Protein AF-A0AAN0J9V5-F1 (afdb_monomer_lite)

pLDDT: mean 78.62, std 17.47, range [26.41, 97.44]

Structure (mmCIF, N/CA/C/O backbone):
data_AF-A0AAN0J9V5-F1
#
_entry.id   AF-A0AAN0J9V5-F1
#
loop_
_atom_site.group_PDB
_atom_site.id
_atom_site.type_symbol
_atom_site.label_atom_id
_atom_site.label_alt_id
_atom_site.label_comp_id
_atom_site.label_asym_id
_atom_site.label_entity_id
_atom_site.label_seq_id
_atom_site.pdbx_PDB_ins_code
_atom_site.Cartn_x
_atom_site.Cartn_y
_atom_site.Cartn_z
_atom_site.occupancy
_atom_site.B_iso_or_equiv
_atom_site.auth_seq_id
_atom_site.auth_comp_id
_atom_site.auth_asym_id
_atom_site.auth_atom_id
_atom_site.pdbx_PDB_model_num
ATOM 1 N N . MET A 1 1 ? 15.277 52.275 -28.879 1.00 35.59 1 MET A N 1
ATOM 2 C CA . MET A 1 1 ? 15.523 51.718 -30.223 1.00 35.59 1 MET A CA 1
ATOM 3 C C . MET A 1 1 ? 15.524 50.205 -30.075 1.00 35.59 1 MET A C 1
ATOM 5 O O . 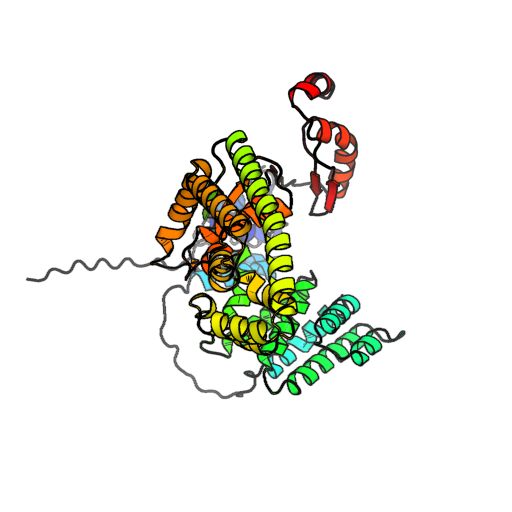MET A 1 1 ? 16.402 49.686 -29.402 1.00 35.59 1 MET A O 1
ATOM 9 N N . LEU A 1 2 ? 14.463 49.553 -30.558 1.00 33.09 2 LEU A N 1
ATOM 10 C CA . LEU A 1 2 ? 14.284 48.098 -30.578 1.00 33.09 2 LEU A CA 1
ATOM 11 C C . LEU A 1 2 ? 15.305 47.448 -31.519 1.00 33.09 2 LEU A C 1
ATOM 13 O O . LEU A 1 2 ? 15.483 47.945 -32.627 1.00 33.09 2 LEU A O 1
ATOM 17 N N . LEU A 1 3 ? 15.878 46.311 -31.123 1.00 31.86 3 LEU A N 1
ATOM 18 C CA . LEU A 1 3 ? 16.368 45.294 -32.053 1.00 31.86 3 LEU A CA 1
ATOM 19 C C . LEU A 1 3 ? 15.930 43.921 -31.531 1.00 31.86 3 LEU A C 1
ATOM 21 O O . LEU A 1 3 ? 16.422 43.435 -30.516 1.00 31.86 3 LEU A O 1
ATOM 25 N N . LEU A 1 4 ? 14.941 43.365 -32.229 1.00 34.41 4 LEU A N 1
ATOM 26 C CA . LEU A 1 4 ? 14.468 41.990 -32.142 1.00 34.41 4 LEU A CA 1
ATOM 27 C C . LEU A 1 4 ? 15.515 41.077 -32.791 1.00 34.41 4 LEU A C 1
ATOM 29 O O . LEU A 1 4 ? 15.862 41.279 -33.953 1.00 34.41 4 LEU A O 1
ATOM 33 N N . LEU A 1 5 ? 15.976 40.057 -32.071 1.00 33.91 5 LEU A N 1
ATOM 34 C CA . LEU A 1 5 ? 16.539 38.850 -32.671 1.00 33.91 5 LEU A CA 1
ATOM 35 C C . LEU A 1 5 ? 15.493 37.748 -32.497 1.00 33.91 5 LEU A C 1
ATOM 37 O O . LEU A 1 5 ? 15.491 37.030 -31.502 1.00 33.91 5 LEU A O 1
ATOM 41 N N . SER A 1 6 ? 14.564 37.688 -33.453 1.00 34.31 6 SER A N 1
ATOM 42 C CA . SER A 1 6 ? 13.739 36.507 -33.699 1.00 34.31 6 SER A CA 1
ATOM 43 C C . SER A 1 6 ? 14.612 35.511 -34.449 1.00 34.31 6 SER A C 1
ATOM 45 O O . SER A 1 6 ? 14.922 35.721 -35.620 1.00 34.31 6 SER A O 1
ATOM 47 N N . GLY A 1 7 ? 15.086 34.485 -33.751 1.00 30.55 7 GLY A N 1
ATOM 48 C CA . GLY A 1 7 ? 15.561 33.264 -34.383 1.00 30.55 7 GLY A CA 1
ATOM 49 C C . GLY A 1 7 ? 14.433 32.253 -34.294 1.00 30.55 7 GLY A C 1
ATOM 50 O O . GLY A 1 7 ? 14.301 31.601 -33.262 1.00 30.55 7 GLY A O 1
ATOM 51 N N . ASP A 1 8 ? 13.610 32.166 -35.337 1.00 33.28 8 ASP A N 1
ATOM 52 C CA . ASP A 1 8 ? 12.698 31.039 -35.504 1.00 33.28 8 ASP A CA 1
ATOM 53 C C . ASP A 1 8 ? 13.549 29.776 -35.661 1.00 33.28 8 ASP A C 1
ATOM 55 O O . ASP A 1 8 ? 14.332 29.638 -36.602 1.00 33.28 8 ASP A O 1
ATOM 59 N N . VAL A 1 9 ? 13.440 28.869 -34.693 1.00 38.47 9 VAL A N 1
ATOM 60 C CA . VAL A 1 9 ? 13.897 27.493 -34.858 1.00 38.47 9 VAL A CA 1
ATOM 61 C C . VAL A 1 9 ? 12.795 26.800 -35.649 1.00 38.47 9 VAL A C 1
ATOM 63 O O . VAL A 1 9 ? 11.772 26.432 -35.076 1.00 38.47 9 VAL A O 1
ATOM 66 N N . GLU A 1 10 ? 12.974 26.657 -36.964 1.00 37.19 10 GLU A N 1
ATOM 67 C CA . GLU A 1 10 ? 12.188 25.701 -37.748 1.00 37.19 10 GLU A CA 1
ATOM 68 C C . GLU A 1 10 ? 12.365 24.320 -37.101 1.00 37.19 10 GLU A C 1
ATOM 70 O O . GLU A 1 10 ? 13.445 23.722 -37.134 1.00 37.19 10 GLU A O 1
ATOM 75 N N . LEU A 1 11 ? 11.312 23.830 -36.446 1.00 38.34 11 LEU A N 1
ATOM 76 C CA . LEU A 1 11 ? 11.212 22.428 -36.074 1.00 38.34 11 LEU A CA 1
ATOM 77 C C . LEU A 1 11 ? 11.156 21.643 -37.383 1.00 38.34 11 LEU A C 1
ATOM 79 O O . LEU A 1 11 ? 10.205 21.784 -38.149 1.00 38.34 11 LEU A O 1
ATOM 83 N N . ASN A 1 12 ? 12.194 20.850 -37.651 1.00 44.94 12 ASN A N 1
ATOM 84 C CA . ASN A 1 12 ? 12.170 19.923 -38.774 1.00 44.94 12 ASN A CA 1
ATOM 85 C C . ASN A 1 12 ? 10.938 19.020 -38.620 1.00 44.94 12 ASN A C 1
ATOM 87 O O . ASN A 1 12 ? 10.830 18.359 -37.580 1.00 44.94 12 ASN A O 1
ATOM 91 N N . PRO A 1 13 ? 10.038 18.960 -39.618 1.00 52.25 13 PRO A N 1
ATOM 92 C CA . PRO A 1 13 ? 8.997 17.948 -39.625 1.00 52.25 13 PRO A CA 1
ATOM 93 C C . PRO A 1 13 ? 9.676 16.578 -39.537 1.00 52.25 13 PRO A C 1
ATOM 95 O O . PRO A 1 13 ? 10.742 16.360 -40.123 1.00 52.25 13 PRO A O 1
ATOM 98 N N . GLY A 1 14 ? 9.109 15.673 -38.738 1.00 56.25 14 GLY A N 1
ATOM 99 C CA . GLY A 1 14 ? 9.598 14.302 -38.657 1.00 56.25 14 GLY A CA 1
ATOM 100 C C . GLY A 1 14 ? 9.626 13.629 -40.038 1.00 56.25 14 GLY A C 1
ATOM 101 O O . GLY A 1 14 ? 9.067 14.156 -41.001 1.00 56.25 14 GLY A O 1
ATOM 102 N N . PRO A 1 15 ? 10.283 12.463 -40.154 1.00 63.66 15 PRO A N 1
ATOM 103 C CA . PRO A 1 15 ? 10.497 11.797 -41.436 1.00 63.66 15 PRO A CA 1
ATOM 104 C C . PRO A 1 15 ? 9.176 11.589 -42.192 1.00 63.66 15 PRO A C 1
ATOM 106 O O . PRO A 1 15 ? 8.271 10.904 -41.715 1.00 63.66 15 PRO A O 1
ATOM 109 N N . MET A 1 16 ? 9.081 12.168 -43.385 1.00 78.62 16 MET A N 1
ATOM 110 C CA . MET A 1 16 ? 7.925 12.077 -44.269 1.00 78.62 16 MET A CA 1
ATOM 111 C C . MET A 1 16 ? 8.013 10.843 -45.173 1.00 78.62 16 MET A C 1
ATOM 113 O O . MET A 1 16 ? 9.076 10.264 -45.402 1.00 78.62 16 MET A O 1
ATOM 117 N N . ILE A 1 17 ? 6.879 10.440 -45.752 1.00 80.06 17 ILE A N 1
ATOM 118 C CA . ILE A 1 17 ? 6.809 9.275 -46.651 1.00 80.06 17 ILE A CA 1
ATOM 119 C C . ILE A 1 17 ? 7.694 9.417 -47.905 1.00 80.06 17 ILE A C 1
ATOM 121 O O . ILE A 1 17 ? 8.109 8.419 -48.495 1.00 80.06 17 ILE A O 1
ATOM 125 N N . ASP A 1 18 ? 7.981 10.654 -48.303 1.00 82.88 18 ASP A N 1
ATOM 126 C CA . ASP A 1 18 ? 8.838 10.989 -49.440 1.00 82.88 18 ASP A CA 1
ATOM 127 C C . ASP A 1 18 ? 10.311 11.172 -49.051 1.00 82.88 18 ASP A C 1
ATOM 129 O O . ASP A 1 18 ? 11.168 11.275 -49.928 1.00 82.88 18 ASP A O 1
ATOM 133 N N . ASP A 1 19 ? 10.627 11.133 -47.754 1.00 83.50 19 ASP A N 1
ATOM 134 C CA . ASP A 1 19 ? 11.994 11.283 -47.277 1.00 83.50 19 ASP A CA 1
ATOM 135 C C . ASP A 1 19 ? 12.810 10.012 -47.489 1.00 83.50 19 ASP A C 1
ATOM 137 O O . ASP A 1 19 ? 12.319 8.875 -47.422 1.00 83.50 19 ASP A O 1
ATOM 141 N N . GLN A 1 20 ? 14.112 10.217 -47.680 1.00 86.62 20 GLN A N 1
ATOM 142 C CA . GLN A 1 20 ? 15.067 9.126 -47.727 1.00 86.62 20 GLN A CA 1
ATOM 143 C C . GLN A 1 20 ? 15.194 8.471 -46.341 1.00 86.62 20 GLN A C 1
ATOM 145 O O . GLN A 1 20 ? 15.502 9.147 -45.354 1.00 86.62 20 GLN A O 1
ATOM 150 N N . PRO A 1 21 ? 15.024 7.142 -46.231 1.00 87.12 21 PRO A N 1
ATOM 151 C CA . PRO A 1 21 ? 15.065 6.472 -44.943 1.00 87.12 21 PRO A CA 1
ATOM 152 C C . PRO A 1 21 ? 16.472 6.504 -44.341 1.00 87.12 21 PRO A C 1
ATOM 154 O O . PRO A 1 21 ? 17.440 6.025 -44.942 1.00 87.12 21 PRO A O 1
ATOM 157 N N . SER A 1 22 ? 16.596 6.991 -43.104 1.00 86.25 22 SER A N 1
ATOM 158 C CA . SER A 1 22 ? 17.847 6.876 -42.350 1.00 86.25 22 SER A CA 1
ATOM 159 C C . SER A 1 22 ? 18.125 5.410 -42.003 1.00 86.25 22 SER A C 1
ATOM 161 O O . SER A 1 22 ? 17.208 4.627 -41.744 1.00 86.25 22 SER A O 1
ATOM 163 N N . ARG A 1 23 ? 19.403 5.015 -41.940 1.00 84.06 23 ARG A N 1
ATOM 164 C CA . ARG A 1 23 ? 19.794 3.622 -41.646 1.00 84.06 23 ARG A CA 1
ATOM 165 C C . ARG A 1 23 ? 19.187 3.101 -40.340 1.00 84.06 23 ARG A C 1
ATOM 167 O O . ARG A 1 23 ? 18.818 1.932 -40.249 1.00 84.06 23 ARG A O 1
ATOM 174 N N . GLN A 1 24 ? 19.113 3.960 -39.324 1.00 82.56 24 GLN A N 1
ATOM 175 C CA . GLN A 1 24 ? 18.580 3.608 -38.010 1.00 82.56 24 GLN A CA 1
ATOM 176 C C . GLN A 1 24 ? 17.074 3.341 -38.078 1.00 82.56 24 GLN A C 1
ATOM 178 O O . GLN A 1 24 ? 16.623 2.302 -37.598 1.00 82.56 24 GLN A O 1
ATOM 183 N N . LEU A 1 25 ? 16.315 4.229 -38.728 1.00 84.00 25 LEU A N 1
ATOM 184 C CA . LEU A 1 25 ? 14.869 4.075 -38.879 1.00 84.00 25 LEU A CA 1
ATOM 185 C C . LEU A 1 25 ? 14.522 2.906 -39.807 1.00 84.00 25 LEU A C 1
ATOM 187 O O . LEU A 1 25 ? 13.658 2.102 -39.470 1.00 84.00 25 LEU A O 1
ATOM 191 N N . PHE A 1 26 ? 15.260 2.731 -40.906 1.00 87.00 26 PHE A N 1
ATOM 192 C CA . PHE A 1 26 ? 15.108 1.598 -41.824 1.00 87.00 26 PHE A CA 1
ATOM 193 C C . PHE A 1 26 ? 15.238 0.250 -41.105 1.00 87.00 26 PHE A C 1
ATOM 195 O O . PHE A 1 26 ? 14.388 -0.628 -41.239 1.00 87.00 26 PHE A O 1
ATOM 202 N N . VAL A 1 27 ? 16.278 0.089 -40.279 1.00 86.25 27 VAL A N 1
ATOM 203 C CA . VAL A 1 27 ? 16.495 -1.148 -39.515 1.00 86.25 27 VAL A CA 1
ATOM 204 C C . VAL A 1 27 ? 15.466 -1.312 -38.392 1.00 86.25 27 VAL A C 1
ATOM 206 O O . VAL A 1 27 ? 15.013 -2.433 -38.157 1.00 86.25 27 VAL A O 1
ATOM 209 N N . LYS A 1 28 ? 15.092 -0.220 -37.709 1.00 86.31 28 LYS A N 1
ATOM 210 C CA . LYS A 1 28 ? 14.084 -0.221 -36.637 1.00 86.31 28 LYS A CA 1
ATOM 211 C C . LYS A 1 28 ? 12.732 -0.699 -37.163 1.00 86.31 28 LYS A C 1
ATOM 213 O O . LYS A 1 28 ? 12.162 -1.630 -36.598 1.00 86.31 28 LYS A O 1
ATOM 218 N N . TYR A 1 29 ? 12.251 -0.100 -38.248 1.00 85.06 29 TYR A N 1
ATOM 219 C CA . TYR A 1 29 ? 10.917 -0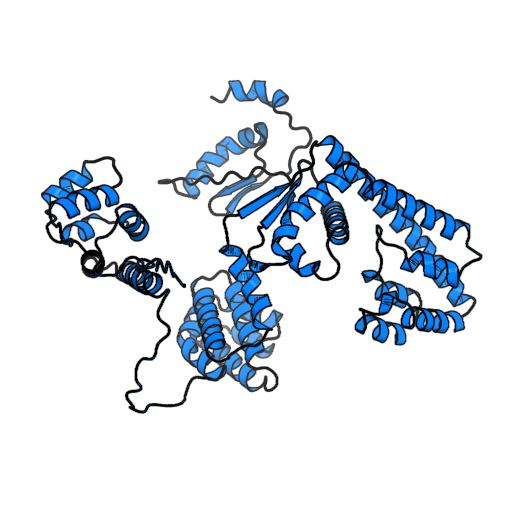.365 -38.779 1.00 85.06 29 TYR A CA 1
ATOM 220 C C . TYR A 1 29 ? 10.812 -1.702 -39.502 1.00 85.06 29 TYR A C 1
ATOM 222 O O . TYR A 1 29 ? 9.805 -2.387 -39.369 1.00 85.06 29 TYR A O 1
ATOM 230 N N . LEU A 1 30 ? 11.877 -2.157 -40.162 1.00 87.50 30 LEU A N 1
ATOM 231 C CA . LEU A 1 30 ? 11.875 -3.475 -40.789 1.00 87.50 30 LEU A CA 1
ATOM 232 C C . LEU A 1 30 ? 12.182 -4.617 -39.818 1.00 87.50 30 LEU A C 1
ATOM 234 O O . LEU A 1 30 ? 12.248 -5.752 -40.268 1.00 87.50 30 LEU A O 1
ATOM 238 N N . LYS A 1 31 ? 12.372 -4.383 -38.509 1.00 83.69 31 LYS A N 1
ATOM 239 C CA . LYS A 1 31 ? 12.792 -5.415 -37.536 1.00 83.69 31 LYS A CA 1
ATOM 240 C C . LYS A 1 31 ? 11.958 -6.703 -37.611 1.00 83.69 31 LYS A C 1
ATOM 242 O O . LYS A 1 31 ? 12.540 -7.780 -37.518 1.00 83.69 31 LYS A O 1
ATOM 247 N N . GLN A 1 32 ? 10.644 -6.580 -37.808 1.00 82.00 32 GLN A N 1
ATOM 248 C CA . GLN A 1 32 ? 9.696 -7.701 -37.867 1.00 82.00 32 GLN A CA 1
ATOM 249 C C . GLN A 1 32 ? 9.716 -8.472 -39.199 1.00 82.00 32 GLN A C 1
ATOM 251 O O . GLN A 1 32 ? 9.185 -9.574 -39.265 1.00 82.00 32 GLN A O 1
ATOM 256 N N . LEU A 1 33 ? 10.359 -7.938 -40.243 1.00 85.25 33 LEU A N 1
ATOM 257 C CA . LEU A 1 33 ? 10.480 -8.602 -41.539 1.00 85.25 33 LEU A CA 1
ATOM 258 C C . LEU A 1 33 ? 11.443 -9.795 -41.433 1.00 85.25 33 LEU A C 1
ATOM 260 O O . LEU A 1 33 ? 12.664 -9.610 -41.340 1.00 85.25 33 LEU A O 1
ATOM 264 N N . VAL A 1 34 ? 10.899 -11.012 -41.424 1.00 79.00 34 VAL A N 1
ATOM 265 C CA . VAL A 1 34 ? 11.674 -12.256 -41.278 1.00 79.00 34 VAL A CA 1
ATOM 266 C C . VAL A 1 34 ? 12.312 -12.656 -42.609 1.00 79.00 34 VAL A C 1
ATOM 268 O O . VAL A 1 34 ? 13.536 -12.790 -42.677 1.00 79.00 34 VAL A O 1
ATOM 271 N N . ASP A 1 35 ? 11.516 -12.767 -43.678 1.00 84.88 35 ASP A N 1
ATOM 272 C CA . ASP A 1 35 ? 12.021 -13.070 -45.020 1.00 84.88 35 ASP A CA 1
ATOM 273 C C . ASP A 1 35 ? 12.307 -11.786 -45.809 1.00 84.88 35 ASP A C 1
ATOM 275 O O . ASP A 1 35 ? 11.460 -11.203 -46.483 1.00 84.88 35 ASP A O 1
ATOM 279 N N . TRP A 1 36 ? 13.545 -11.312 -45.697 1.00 89.88 36 TRP A N 1
ATOM 280 C CA . TRP A 1 36 ? 13.976 -10.063 -46.319 1.00 89.88 36 TRP A CA 1
ATOM 281 C C . TRP A 1 36 ? 14.300 -10.200 -47.813 1.00 89.88 36 TRP A C 1
ATOM 283 O O . TRP A 1 36 ? 14.435 -9.178 -48.485 1.00 89.88 36 TRP A O 1
ATOM 293 N N . LYS A 1 37 ? 14.457 -11.422 -48.348 1.00 90.44 37 LYS A N 1
ATOM 294 C CA . LYS A 1 37 ? 14.936 -11.633 -49.727 1.00 90.44 37 LYS A CA 1
ATOM 295 C C . LYS A 1 37 ? 13.908 -11.194 -50.778 1.00 90.44 37 LYS A C 1
ATOM 297 O O . LYS A 1 37 ? 14.302 -10.445 -51.673 1.00 90.44 37 LYS A O 1
ATOM 302 N N . PRO A 1 38 ? 12.615 -11.568 -50.682 1.00 88.50 38 PRO A N 1
ATOM 303 C CA . PRO A 1 38 ? 11.594 -11.072 -51.602 1.00 88.50 38 PRO A CA 1
ATOM 304 C C . PRO A 1 38 ? 11.447 -9.554 -51.511 1.00 88.50 38 PRO A C 1
ATOM 306 O O . PRO A 1 38 ? 11.430 -8.882 -52.534 1.00 88.50 38 PRO A O 1
ATOM 309 N N . PHE A 1 39 ? 11.427 -9.007 -50.293 1.00 93.56 39 PHE A N 1
ATOM 310 C CA . PHE A 1 39 ? 11.382 -7.563 -50.064 1.00 93.56 39 PHE A CA 1
ATOM 311 C C . PHE A 1 39 ? 12.543 -6.830 -50.753 1.00 93.56 39 PHE A C 1
ATOM 313 O O . PHE A 1 39 ? 12.312 -5.855 -51.461 1.00 93.56 39 PHE A O 1
ATOM 320 N N . ALA A 1 40 ? 13.778 -7.322 -50.600 1.00 90.81 40 ALA A N 1
ATOM 321 C CA . ALA A 1 40 ? 14.951 -6.710 -51.217 1.00 90.81 40 ALA A CA 1
ATOM 322 C C . ALA A 1 40 ? 14.850 -6.675 -52.748 1.00 90.81 40 ALA A C 1
ATOM 324 O O . ALA A 1 40 ? 15.223 -5.675 -53.343 1.00 90.81 40 ALA A O 1
ATOM 325 N N . LEU A 1 41 ? 14.311 -7.723 -53.380 1.00 90.19 41 LEU A N 1
ATOM 326 C CA . LEU A 1 41 ? 14.124 -7.776 -54.837 1.00 90.19 41 LEU A CA 1
ATOM 327 C C . LEU A 1 41 ? 13.040 -6.824 -55.354 1.00 90.19 41 LEU A C 1
ATOM 329 O O . LEU A 1 41 ? 13.080 -6.443 -56.520 1.00 90.19 41 LEU A O 1
ATOM 333 N N . TYR A 1 42 ? 12.076 -6.446 -54.512 1.00 91.81 42 TYR A N 1
ATOM 334 C CA . TYR A 1 42 ? 11.053 -5.461 -54.869 1.00 91.81 42 TYR A CA 1
ATOM 335 C C . TYR A 1 42 ? 11.493 -4.014 -54.621 1.00 91.81 42 TYR A C 1
ATOM 337 O O . TYR A 1 42 ? 10.770 -3.092 -55.004 1.00 91.81 42 TYR A O 1
ATOM 345 N N . LEU A 1 43 ? 12.668 -3.790 -54.021 1.00 92.50 43 LEU A N 1
ATOM 346 C CA . LEU A 1 43 ? 13.239 -2.453 -53.913 1.00 92.50 43 LEU A CA 1
ATOM 347 C C . LEU A 1 43 ? 13.805 -1.997 -55.268 1.00 92.50 43 LEU A C 1
ATOM 349 O O . LEU A 1 43 ? 14.521 -2.759 -55.927 1.00 92.50 43 LEU A O 1
ATOM 353 N N . PRO A 1 44 ? 13.557 -0.740 -55.683 1.00 90.44 44 PRO A N 1
ATOM 354 C CA . PRO A 1 44 ? 14.070 -0.232 -56.949 1.00 90.44 44 PRO A CA 1
ATOM 355 C C . PRO A 1 44 ? 15.598 -0.331 -57.028 1.00 90.44 44 PRO A C 1
ATOM 357 O O . PRO A 1 44 ? 16.302 0.125 -56.128 1.00 90.44 44 PRO A O 1
ATOM 360 N N . GLY A 1 45 ? 16.106 -0.915 -58.116 1.00 87.62 45 GLY A N 1
ATOM 361 C CA . GLY A 1 45 ? 17.540 -0.994 -58.415 1.00 87.62 45 GLY A CA 1
ATOM 362 C C . GLY A 1 45 ? 18.295 -2.174 -57.792 1.00 87.62 45 GLY A C 1
ATOM 363 O O . GLY A 1 45 ? 19.446 -2.387 -58.163 1.00 87.62 45 GLY A O 1
ATOM 364 N N . ILE A 1 46 ? 17.683 -2.964 -56.903 1.00 90.88 46 ILE A N 1
ATOM 365 C CA . ILE A 1 46 ? 18.320 -4.162 -56.330 1.00 90.88 46 ILE A CA 1
ATOM 366 C C . ILE A 1 46 ? 18.194 -5.351 -57.288 1.00 90.88 46 ILE A C 1
ATOM 368 O O . ILE A 1 46 ? 17.109 -5.676 -57.767 1.00 90.88 46 ILE A O 1
ATOM 372 N N . THR A 1 47 ? 19.305 -6.046 -57.538 1.00 91.06 47 THR A N 1
ATOM 373 C CA . THR A 1 47 ? 19.341 -7.250 -58.378 1.00 91.06 47 THR A CA 1
ATOM 374 C C . THR A 1 47 ? 19.487 -8.532 -57.554 1.00 91.06 47 THR A C 1
ATOM 376 O O . THR A 1 47 ? 19.908 -8.526 -56.396 1.00 91.06 47 THR A O 1
ATOM 379 N N . GLN A 1 48 ? 19.228 -9.687 -58.177 1.00 87.19 48 GLN A N 1
ATOM 380 C CA . GLN A 1 48 ? 19.478 -10.992 -57.549 1.00 87.19 48 GLN A CA 1
ATOM 381 C C . GLN A 1 48 ? 20.955 -11.195 -57.165 1.00 87.19 48 GLN A C 1
ATOM 383 O O . GLN A 1 48 ? 21.252 -11.899 -56.199 1.00 87.19 48 GLN A O 1
ATOM 388 N N . SER A 1 49 ? 21.889 -10.571 -57.895 1.00 87.56 49 SER A N 1
ATOM 389 C CA . SER A 1 49 ? 23.314 -10.604 -57.551 1.00 87.56 49 SER A CA 1
ATOM 390 C C . SER A 1 49 ? 23.575 -9.906 -56.215 1.00 87.56 49 SER A C 1
ATOM 392 O O . SER A 1 49 ? 24.300 -10.443 -55.379 1.00 87.56 49 SER A O 1
ATOM 394 N N . ASP A 1 50 ? 22.926 -8.768 -55.973 1.00 87.88 50 ASP A N 1
ATOM 395 C CA . ASP A 1 50 ? 23.055 -8.002 -54.730 1.00 87.88 50 ASP A CA 1
ATOM 396 C C . ASP A 1 50 ? 22.485 -8.771 -53.537 1.00 87.88 50 ASP A C 1
ATOM 398 O O . ASP A 1 50 ? 23.124 -8.868 -52.489 1.00 87.88 50 ASP A O 1
ATOM 402 N N . VAL A 1 51 ? 21.332 -9.420 -53.719 1.00 88.12 51 VAL A N 1
ATOM 403 C CA . VAL A 1 51 ? 20.737 -10.300 -52.700 1.00 88.12 51 VAL A CA 1
ATOM 404 C C . VAL A 1 51 ? 21.675 -11.455 -52.352 1.00 88.12 51 VAL A C 1
ATOM 406 O O . VAL A 1 51 ? 21.883 -11.740 -51.174 1.00 88.12 51 VAL A O 1
ATOM 409 N N . ASN A 1 52 ? 22.313 -12.078 -53.347 1.00 86.88 52 ASN A N 1
ATOM 410 C CA . ASN A 1 52 ? 23.278 -13.158 -53.123 1.00 86.88 52 ASN A CA 1
ATOM 411 C C . ASN A 1 52 ? 24.560 -12.677 -52.418 1.00 86.88 52 ASN A C 1
ATOM 413 O O . ASN A 1 52 ? 25.195 -13.454 -51.702 1.00 86.88 52 ASN A O 1
ATOM 417 N N . ILE A 1 53 ? 24.964 -11.419 -52.625 1.00 86.00 53 ILE A N 1
ATOM 418 C CA . ILE A 1 53 ? 26.078 -10.795 -51.900 1.00 86.00 53 ILE A CA 1
ATOM 419 C C . ILE A 1 53 ? 25.678 -10.577 -50.437 1.00 86.00 53 ILE A C 1
ATOM 421 O O . ILE A 1 53 ? 26.434 -10.967 -49.547 1.00 86.00 53 ILE A O 1
ATOM 425 N N . ILE A 1 54 ? 24.485 -10.030 -50.180 1.00 86.25 54 ILE A N 1
ATOM 426 C CA . ILE A 1 54 ? 23.973 -9.785 -48.822 1.00 86.25 54 ILE A CA 1
ATOM 427 C C . ILE A 1 54 ? 23.832 -11.102 -48.051 1.00 86.25 54 ILE A C 1
ATOM 429 O O . ILE A 1 54 ? 24.292 -11.188 -46.914 1.00 86.25 54 ILE A O 1
ATOM 433 N N . ASP A 1 55 ? 23.296 -12.147 -48.683 1.00 83.56 55 ASP A N 1
ATOM 434 C CA . ASP A 1 55 ? 23.085 -13.471 -48.078 1.00 83.56 55 ASP A CA 1
ATOM 435 C C . ASP A 1 55 ? 24.395 -14.147 -47.638 1.00 83.56 55 ASP A C 1
ATOM 437 O O . ASP A 1 55 ? 24.429 -14.919 -46.683 1.00 83.56 55 ASP A O 1
ATOM 441 N N . LYS A 1 56 ? 25.511 -13.819 -48.302 1.00 79.81 56 LYS A N 1
ATOM 442 C CA . LYS A 1 56 ? 26.851 -14.306 -47.936 1.00 79.81 56 LYS A CA 1
ATOM 443 C C . LYS A 1 56 ? 27.505 -13.496 -46.817 1.00 79.81 56 LYS A C 1
ATOM 445 O O . LYS A 1 56 ? 28.489 -13.950 -46.228 1.00 79.81 56 LYS A O 1
ATOM 450 N N . THR A 1 57 ? 27.005 -12.299 -46.507 1.00 69.50 57 THR A N 1
ATOM 451 C CA . THR A 1 57 ? 27.551 -11.483 -45.418 1.00 69.50 57 THR A CA 1
ATOM 452 C C . THR A 1 57 ? 26.952 -11.905 -44.075 1.00 69.50 57 THR A C 1
ATOM 454 O O . THR A 1 57 ? 25.747 -11.848 -43.880 1.00 69.50 57 THR A O 1
ATOM 457 N N . LYS A 1 58 ? 27.788 -12.252 -43.084 1.00 59.81 58 LYS A N 1
ATOM 458 C CA . LYS A 1 58 ? 27.352 -12.533 -41.692 1.00 59.81 58 LYS A CA 1
ATOM 459 C C . LYS A 1 58 ? 26.867 -11.279 -40.925 1.00 59.81 58 LYS A C 1
ATOM 461 O O . LYS A 1 58 ? 26.945 -11.233 -39.700 1.00 59.81 58 LYS A O 1
ATOM 466 N N . LYS A 1 59 ? 26.470 -10.211 -41.623 1.00 63.03 59 LYS A N 1
ATOM 467 C CA . LYS A 1 59 ? 26.058 -8.921 -41.044 1.00 63.03 59 LYS A CA 1
ATOM 468 C C . LYS A 1 59 ? 24.531 -8.812 -41.053 1.00 63.03 59 LYS A C 1
ATOM 470 O O . LYS A 1 59 ? 23.854 -9.566 -41.737 1.00 63.03 59 LYS A O 1
ATOM 475 N N . ASN A 1 60 ? 23.983 -7.856 -40.298 1.00 79.88 60 ASN A N 1
ATOM 476 C CA . ASN A 1 60 ? 22.546 -7.571 -40.299 1.00 79.88 60 ASN A CA 1
ATOM 477 C C . ASN A 1 60 ? 22.063 -7.273 -41.733 1.00 79.88 60 ASN A C 1
ATOM 479 O O . ASN A 1 60 ? 22.389 -6.218 -42.284 1.00 79.88 60 ASN A O 1
ATOM 483 N N . ALA A 1 61 ? 21.280 -8.194 -42.303 1.00 83.56 61 ALA A N 1
ATOM 484 C CA . ALA A 1 61 ? 20.818 -8.132 -43.686 1.00 83.56 61 ALA A CA 1
ATOM 485 C C . ALA A 1 61 ? 20.077 -6.824 -43.995 1.00 83.56 61 ALA A C 1
ATOM 487 O O . ALA A 1 61 ? 20.345 -6.203 -45.012 1.00 83.56 61 ALA A O 1
ATOM 488 N N . LYS A 1 62 ? 19.242 -6.317 -43.080 1.00 88.19 62 LYS A N 1
ATOM 489 C CA . LYS A 1 62 ? 18.475 -5.069 -43.267 1.00 88.19 62 LYS A CA 1
ATOM 490 C C . LYS A 1 62 ? 19.384 -3.843 -43.379 1.00 88.19 62 LYS A C 1
ATOM 492 O O . LYS A 1 62 ? 19.144 -2.950 -44.183 1.00 88.19 62 LYS A O 1
ATOM 497 N N . ALA A 1 63 ? 20.470 -3.825 -42.609 1.00 85.94 63 ALA A N 1
ATOM 498 C CA . ALA A 1 63 ? 21.464 -2.761 -42.689 1.00 85.94 63 ALA A CA 1
ATOM 499 C C . ALA A 1 63 ? 22.313 -2.848 -43.970 1.00 85.94 63 ALA A C 1
ATOM 501 O O . ALA A 1 63 ? 22.741 -1.817 -44.482 1.00 85.94 63 ALA A O 1
ATOM 502 N N . ALA A 1 64 ? 22.565 -4.062 -44.469 1.00 86.31 64 ALA A N 1
ATOM 503 C CA . ALA A 1 64 ? 23.272 -4.286 -45.728 1.00 86.31 64 ALA A CA 1
ATOM 504 C C . ALA A 1 64 ? 22.399 -3.938 -46.947 1.00 86.31 64 ALA A C 1
ATOM 506 O O . ALA A 1 64 ? 22.894 -3.293 -47.868 1.00 86.31 64 ALA A O 1
ATOM 507 N N . ILE A 1 65 ? 21.102 -4.277 -46.908 1.00 90.25 65 ILE A N 1
ATOM 508 C CA . ILE A 1 65 ? 20.100 -3.853 -47.896 1.00 90.25 65 ILE A CA 1
ATOM 509 C C . ILE A 1 65 ? 20.075 -2.330 -47.973 1.00 90.25 65 ILE A C 1
ATOM 511 O O . ILE A 1 65 ? 20.253 -1.802 -49.057 1.00 90.25 65 ILE A O 1
ATOM 515 N N . HIS A 1 66 ? 19.939 -1.625 -46.841 1.00 92.50 66 HIS A N 1
ATOM 516 C CA . HIS A 1 66 ? 19.942 -0.153 -46.811 1.00 92.50 66 HIS A CA 1
ATOM 517 C C . HIS A 1 66 ? 21.171 0.442 -47.507 1.00 92.50 66 HIS A C 1
ATOM 519 O O . HIS A 1 66 ? 21.049 1.321 -48.354 1.00 92.50 66 HIS A O 1
ATOM 525 N N . GLN A 1 67 ? 22.356 -0.084 -47.190 1.00 87.38 67 GLN A N 1
ATOM 526 C CA . GLN A 1 67 ? 23.611 0.417 -47.738 1.00 87.38 67 GLN A CA 1
ATOM 527 C C . GLN A 1 67 ? 23.727 0.200 -49.253 1.00 87.38 67 GLN A C 1
ATOM 529 O O . GLN A 1 67 ? 24.126 1.120 -49.959 1.00 87.38 67 GLN A O 1
ATOM 534 N N . ILE A 1 68 ? 23.410 -1.000 -49.747 1.00 86.50 68 ILE A N 1
ATOM 535 C CA . ILE A 1 68 ? 23.495 -1.309 -51.183 1.00 86.50 68 ILE A CA 1
ATOM 536 C C . ILE A 1 68 ? 22.376 -0.595 -51.942 1.00 86.50 68 ILE A C 1
ATOM 538 O O . ILE A 1 68 ? 22.615 -0.030 -53.005 1.00 86.50 68 ILE A O 1
ATOM 542 N N . TRP A 1 69 ? 21.176 -0.543 -51.367 1.00 92.56 69 TRP A N 1
ATOM 543 C CA . TRP A 1 69 ? 20.017 0.089 -51.978 1.00 92.56 69 TRP A CA 1
ATOM 544 C C . TRP A 1 69 ? 20.216 1.589 -52.201 1.00 92.56 69 TRP A C 1
ATOM 546 O O . TRP A 1 69 ? 19.952 2.063 -53.299 1.00 92.56 69 TRP A O 1
ATOM 556 N N . LEU A 1 70 ? 20.780 2.325 -51.237 1.00 88.88 70 LEU A N 1
ATOM 557 C CA . LEU A 1 70 ? 21.086 3.748 -51.434 1.00 88.88 70 LEU A CA 1
ATOM 558 C C . LEU A 1 70 ? 22.216 4.001 -52.448 1.00 88.88 70 LEU A C 1
ATOM 560 O O . LEU A 1 70 ? 22.293 5.090 -53.012 1.00 88.88 70 LEU A O 1
ATOM 564 N N . GLN A 1 71 ? 23.090 3.018 -52.700 1.00 86.50 71 GLN A N 1
ATOM 565 C CA . GLN A 1 71 ? 24.114 3.127 -53.746 1.00 86.50 71 GLN A CA 1
ATOM 566 C C . GLN A 1 71 ? 23.517 2.976 -55.150 1.00 86.50 71 GLN A C 1
ATOM 568 O O . GLN A 1 71 ? 23.967 3.655 -56.071 1.00 86.50 71 GLN A O 1
ATOM 573 N N . VAL A 1 72 ? 22.519 2.101 -55.316 1.00 88.06 72 VAL A N 1
ATOM 574 C CA . VAL A 1 72 ? 21.872 1.835 -56.615 1.00 88.06 72 VAL A CA 1
ATOM 575 C C . VAL A 1 72 ? 20.652 2.723 -56.877 1.00 88.06 72 VAL A C 1
ATOM 577 O O . VAL A 1 72 ? 20.327 2.974 -58.034 1.00 88.06 72 VAL A O 1
ATOM 580 N N . ASN A 1 73 ? 20.006 3.234 -55.826 1.00 87.44 73 ASN A N 1
ATOM 581 C CA . ASN A 1 73 ? 18.872 4.152 -55.895 1.00 87.44 73 ASN A CA 1
ATOM 582 C C . ASN A 1 73 ? 19.080 5.364 -54.962 1.00 87.44 73 ASN A C 1
ATOM 584 O O . ASN A 1 73 ? 18.557 5.391 -53.845 1.00 87.44 73 ASN A O 1
ATOM 588 N N . PRO A 1 74 ? 19.821 6.396 -55.407 1.00 84.25 74 PRO A N 1
ATOM 589 C CA . PRO A 1 74 ? 20.068 7.596 -54.605 1.00 84.25 74 PRO A CA 1
ATOM 590 C C . PRO A 1 74 ? 18.805 8.399 -54.255 1.00 84.25 74 PRO A C 1
ATOM 592 O O . PRO A 1 74 ? 18.823 9.160 -53.292 1.00 84.25 74 PRO A O 1
ATOM 595 N N . THR A 1 75 ? 17.711 8.229 -55.007 1.00 86.69 75 THR A N 1
ATOM 596 C CA . THR A 1 75 ? 16.406 8.882 -54.783 1.00 86.69 75 THR A CA 1
ATOM 597 C C . THR A 1 75 ? 15.432 8.019 -53.973 1.00 86.69 75 THR A C 1
ATOM 599 O O . THR A 1 75 ? 14.228 8.238 -54.022 1.00 86.69 75 THR A O 1
ATOM 602 N N . ALA A 1 76 ? 15.940 7.008 -53.265 1.00 90.00 76 ALA A N 1
ATOM 603 C CA . ALA A 1 76 ? 15.158 6.116 -52.416 1.00 90.00 76 ALA A CA 1
ATOM 604 C C . ALA A 1 76 ? 14.319 6.865 -51.371 1.00 90.00 76 ALA A C 1
ATOM 606 O O . ALA A 1 76 ? 14.838 7.741 -50.681 1.00 90.00 76 ALA A O 1
ATOM 607 N N . SER A 1 77 ? 13.066 6.442 -51.206 1.00 91.62 77 SER A N 1
ATOM 608 C CA . SER A 1 77 ? 12.091 7.029 -50.277 1.00 91.62 77 SER A CA 1
ATOM 609 C C . SER A 1 77 ? 11.393 5.972 -49.411 1.00 91.62 77 SER A C 1
ATOM 611 O O . SER A 1 77 ? 11.384 4.780 -49.738 1.00 91.62 77 SER A O 1
ATOM 613 N N . TRP A 1 78 ? 10.754 6.384 -48.311 1.00 90.50 78 TRP A N 1
ATOM 614 C CA . TRP A 1 78 ? 9.874 5.496 -47.534 1.00 90.50 78 TRP A CA 1
ATOM 615 C C . TRP A 1 78 ? 8.704 4.940 -48.356 1.00 90.50 78 TRP A C 1
ATOM 617 O O . TRP A 1 78 ? 8.276 3.806 -48.125 1.00 90.50 78 TRP A O 1
ATOM 627 N N . ARG A 1 79 ? 8.237 5.677 -49.370 1.00 90.94 79 ARG A N 1
ATOM 628 C CA . ARG A 1 79 ? 7.235 5.210 -50.337 1.00 90.94 79 ARG A CA 1
ATOM 629 C C . ARG A 1 79 ? 7.696 3.962 -51.091 1.00 90.94 79 ARG A C 1
ATOM 631 O O . ARG A 1 79 ? 6.911 3.027 -51.249 1.00 90.94 79 ARG A O 1
ATOM 638 N N . ASP A 1 80 ? 8.964 3.898 -51.492 1.00 91.75 80 ASP A N 1
ATOM 639 C CA . ASP A 1 80 ? 9.529 2.713 -52.154 1.00 91.75 80 ASP A CA 1
ATOM 640 C C . ASP A 1 80 ? 9.548 1.496 -51.220 1.00 91.75 80 ASP A C 1
ATOM 642 O O . ASP A 1 80 ? 9.236 0.380 -51.637 1.00 91.75 80 ASP A O 1
ATOM 646 N N . VAL A 1 81 ? 9.849 1.716 -49.936 1.00 91.94 81 VAL A N 1
ATOM 647 C CA . VAL A 1 81 ? 9.842 0.669 -48.902 1.00 91.94 81 VAL A CA 1
ATOM 648 C C . VAL A 1 81 ? 8.433 0.121 -48.688 1.00 91.94 81 VAL A C 1
ATOM 650 O O . VAL A 1 81 ? 8.237 -1.094 -48.684 1.00 91.94 81 VAL A O 1
ATOM 653 N N . ILE A 1 82 ? 7.441 1.003 -48.548 1.00 90.25 82 ILE A N 1
ATOM 654 C CA . ILE A 1 82 ? 6.033 0.626 -48.360 1.00 90.25 82 ILE A CA 1
ATOM 655 C C . ILE A 1 82 ? 5.519 -0.152 -49.576 1.00 90.25 82 ILE A C 1
ATOM 657 O O . ILE A 1 82 ? 4.848 -1.173 -49.419 1.00 90.25 82 ILE A O 1
ATOM 661 N N . ASN A 1 83 ? 5.868 0.284 -50.787 1.00 90.75 83 ASN A N 1
ATOM 662 C CA . ASN A 1 83 ? 5.488 -0.408 -52.015 1.00 90.75 83 ASN A CA 1
ATOM 663 C C . ASN A 1 83 ? 6.142 -1.792 -52.116 1.00 90.75 83 ASN A C 1
ATOM 665 O O . ASN A 1 83 ? 5.451 -2.763 -52.425 1.00 90.75 83 ASN A O 1
ATOM 669 N N . ALA A 1 84 ? 7.433 -1.912 -51.798 1.00 91.19 84 ALA A N 1
ATOM 670 C CA . ALA A 1 84 ? 8.131 -3.196 -51.787 1.00 91.19 84 ALA A CA 1
ATOM 671 C C . ALA A 1 84 ? 7.527 -4.176 -50.763 1.00 91.19 84 ALA A C 1
ATOM 673 O O . ALA A 1 84 ? 7.352 -5.355 -51.073 1.00 91.19 84 ALA A O 1
ATOM 674 N N . LEU A 1 85 ? 7.129 -3.688 -49.580 1.00 92.00 85 LEU A N 1
ATOM 675 C CA . LEU A 1 85 ? 6.437 -4.490 -48.562 1.00 92.00 85 LEU A CA 1
ATOM 676 C C . LEU A 1 85 ? 5.054 -4.965 -49.029 1.00 92.00 85 LEU A C 1
ATOM 678 O O . LEU A 1 85 ? 4.718 -6.140 -48.879 1.00 92.00 85 LEU A O 1
ATOM 682 N N . LYS A 1 86 ? 4.263 -4.082 -49.653 1.00 89.88 86 LYS A N 1
ATOM 683 C CA . LYS A 1 86 ? 2.955 -4.439 -50.232 1.00 89.88 86 LYS A CA 1
ATOM 684 C C . LYS A 1 86 ? 3.110 -5.512 -51.324 1.00 89.88 86 LYS A C 1
ATOM 686 O O . LYS A 1 86 ? 2.348 -6.479 -51.350 1.00 89.88 86 LYS A O 1
ATOM 691 N N . GLN A 1 87 ? 4.140 -5.407 -52.167 1.00 86.62 87 GLN A N 1
ATOM 692 C CA . GLN A 1 87 ? 4.439 -6.383 -53.227 1.00 86.62 87 GLN A CA 1
ATOM 693 C C . GLN A 1 87 ? 4.864 -7.755 -52.679 1.00 86.62 87 GLN A C 1
ATOM 695 O O . GLN A 1 87 ? 4.458 -8.786 -53.219 1.00 86.62 87 GLN A O 1
ATOM 700 N N . CYS A 1 88 ? 5.612 -7.805 -51.569 1.00 86.75 88 CYS A N 1
ATOM 701 C CA . CYS A 1 88 ? 5.946 -9.067 -50.901 1.00 86.75 88 CYS A CA 1
ATOM 702 C C . CYS A 1 88 ? 4.869 -9.568 -49.920 1.00 86.75 88 CYS A C 1
ATOM 704 O O . CYS A 1 88 ? 5.123 -10.519 -49.187 1.00 86.75 88 CYS A O 1
ATOM 706 N N . LYS A 1 89 ? 3.658 -8.989 -49.951 1.00 88.19 89 LYS A N 1
ATOM 707 C CA . LYS A 1 89 ? 2.491 -9.341 -49.114 1.00 88.19 89 LYS A CA 1
ATOM 708 C C . LYS A 1 89 ? 2.653 -9.060 -47.614 1.00 88.19 89 LYS A C 1
ATOM 710 O O . LYS A 1 89 ? 1.854 -9.542 -46.815 1.00 88.19 89 LYS A O 1
ATOM 715 N N . GLU A 1 90 ? 3.597 -8.205 -47.238 1.00 87.06 90 GLU A N 1
ATOM 716 C CA . GLU A 1 90 ? 3.820 -7.733 -45.864 1.00 87.06 90 GLU A CA 1
ATOM 717 C C . GLU A 1 90 ? 2.932 -6.510 -45.558 1.00 87.06 90 GLU A C 1
ATOM 719 O O . GLU A 1 90 ? 3.396 -5.433 -45.178 1.00 87.06 90 GLU A O 1
ATOM 724 N N . ASN A 1 91 ? 1.620 -6.657 -45.780 1.00 83.50 91 ASN A N 1
ATOM 725 C CA . ASN A 1 91 ? 0.658 -5.546 -45.764 1.00 83.50 91 ASN A CA 1
ATOM 726 C C . ASN A 1 91 ? 0.482 -4.904 -44.379 1.00 83.50 91 ASN A C 1
ATOM 728 O O . ASN A 1 91 ? 0.299 -3.692 -44.289 1.00 83.50 91 ASN A O 1
ATOM 732 N N . GLU A 1 92 ? 0.543 -5.689 -43.303 1.00 81.25 92 GLU A N 1
ATOM 733 C CA . GLU A 1 92 ? 0.402 -5.173 -41.932 1.00 81.25 92 GLU A CA 1
ATOM 734 C C . GLU A 1 92 ? 1.647 -4.398 -41.481 1.00 81.25 92 GLU A C 1
ATOM 736 O O . GLU A 1 92 ? 1.539 -3.340 -40.852 1.00 81.25 92 GLU A O 1
ATOM 741 N N . LEU A 1 93 ? 2.835 -4.855 -41.893 1.00 84.19 93 LEU A N 1
ATOM 742 C CA . LEU A 1 93 ? 4.077 -4.119 -41.678 1.00 84.19 93 LEU A CA 1
ATOM 743 C C . LEU A 1 93 ? 4.089 -2.816 -42.490 1.00 84.19 93 LEU A C 1
ATOM 745 O O . LEU A 1 93 ? 4.437 -1.766 -41.955 1.00 84.19 93 LEU A O 1
ATOM 749 N N . ALA A 1 94 ? 3.632 -2.859 -43.746 1.00 86.12 94 ALA A N 1
ATOM 750 C CA . ALA A 1 94 ? 3.491 -1.670 -44.582 1.00 86.12 94 ALA A CA 1
ATOM 751 C C . ALA A 1 94 ? 2.560 -0.622 -43.946 1.00 86.12 94 ALA A C 1
ATOM 753 O O . ALA A 1 94 ? 2.942 0.541 -43.859 1.00 86.12 94 ALA A O 1
ATOM 754 N N . LYS A 1 95 ? 1.386 -1.032 -43.437 1.00 83.81 95 LYS A N 1
ATOM 755 C CA . LYS A 1 95 ? 0.442 -0.135 -42.744 1.00 83.81 95 LYS A CA 1
ATOM 756 C C . LYS A 1 95 ? 1.031 0.463 -41.472 1.00 83.81 95 LYS A C 1
ATOM 758 O O . LYS A 1 95 ? 0.817 1.637 -41.197 1.00 83.81 95 LYS A O 1
ATOM 763 N N . THR A 1 96 ? 1.768 -0.330 -40.696 1.00 84.50 96 THR A N 1
ATOM 764 C CA . THR A 1 96 ? 2.386 0.135 -39.447 1.00 84.50 96 THR A CA 1
ATOM 765 C C . THR A 1 96 ? 3.430 1.215 -39.726 1.00 84.50 96 THR A C 1
ATOM 767 O O . THR A 1 96 ? 3.450 2.242 -39.053 1.00 84.50 96 THR A O 1
ATOM 770 N N . ILE A 1 97 ? 4.263 1.015 -40.751 1.00 83.75 97 ILE A N 1
ATOM 771 C CA . ILE A 1 97 ? 5.260 2.007 -41.171 1.00 83.75 97 ILE A CA 1
ATOM 772 C C . ILE A 1 97 ? 4.567 3.253 -41.734 1.00 83.75 97 ILE A C 1
ATOM 774 O O . ILE A 1 97 ? 4.916 4.362 -41.350 1.00 83.75 97 ILE A O 1
ATOM 778 N N . GLU A 1 98 ? 3.546 3.081 -42.574 1.00 84.00 98 GLU A N 1
ATOM 779 C CA . GLU A 1 98 ? 2.750 4.174 -43.147 1.00 84.00 98 GLU A CA 1
ATOM 780 C C . GLU A 1 98 ? 2.091 5.038 -42.054 1.00 84.00 98 GLU A C 1
ATOM 782 O O . GLU A 1 98 ? 2.226 6.260 -42.073 1.00 84.00 98 GLU A O 1
ATOM 787 N N . HIS A 1 99 ? 1.481 4.425 -41.034 1.00 78.25 99 HIS A N 1
ATOM 788 C CA . HIS A 1 99 ? 0.912 5.143 -39.887 1.00 78.25 99 HIS A CA 1
ATOM 789 C C . HIS A 1 99 ? 1.962 5.883 -39.053 1.00 78.25 99 HIS A C 1
ATOM 791 O O . HIS A 1 99 ? 1.699 6.995 -38.598 1.00 78.25 99 HIS A O 1
ATOM 797 N N . GLN A 1 100 ? 3.142 5.294 -38.861 1.00 73.69 100 GLN A N 1
ATOM 798 C CA . GLN A 1 100 ? 4.207 5.923 -38.086 1.00 73.69 100 GLN A CA 1
ATOM 799 C C . GLN A 1 100 ? 4.785 7.155 -38.797 1.00 73.69 100 GLN A C 1
ATOM 801 O O . GLN A 1 100 ? 5.056 8.157 -38.144 1.00 73.69 100 GLN A O 1
ATOM 806 N N . MET A 1 101 ? 4.916 7.108 -40.128 1.00 74.62 101 MET A N 1
ATOM 807 C CA . MET A 1 101 ? 5.388 8.249 -40.925 1.00 74.62 101 MET A CA 1
ATOM 808 C C . MET A 1 101 ? 4.360 9.391 -40.976 1.00 74.62 101 MET A C 1
ATOM 810 O O . MET A 1 101 ? 4.749 10.548 -41.089 1.00 74.62 101 MET A O 1
ATOM 814 N N . ILE A 1 102 ? 3.059 9.090 -40.855 1.00 65.75 102 ILE A N 1
ATOM 815 C CA . ILE A 1 102 ? 1.981 10.096 -40.791 1.00 65.75 102 ILE A CA 1
ATOM 816 C C . ILE A 1 102 ? 1.881 10.736 -39.394 1.00 65.75 102 ILE A C 1
ATOM 818 O O . ILE A 1 102 ? 1.642 11.932 -39.287 1.00 65.75 102 ILE A O 1
ATOM 822 N N . LEU A 1 103 ? 2.079 9.967 -38.316 1.00 53.66 103 LEU A N 1
ATOM 823 C CA . LEU A 1 103 ? 2.001 10.480 -36.939 1.00 53.66 103 LEU A CA 1
ATOM 824 C C . LEU A 1 103 ? 3.208 11.350 -36.556 1.00 53.66 103 LEU A C 1
ATOM 826 O O . LEU A 1 103 ? 3.038 12.348 -35.860 1.00 53.66 103 LEU A O 1
ATOM 830 N N . GLU A 1 104 ? 4.413 11.000 -37.020 1.00 50.16 104 GLU A N 1
ATOM 831 C CA . GLU A 1 104 ? 5.645 11.762 -36.743 1.00 50.16 104 GLU A CA 1
ATOM 832 C C . GLU A 1 104 ? 5.746 13.067 -37.563 1.00 50.16 104 GLU A C 1
ATOM 834 O O . GLU A 1 104 ? 6.583 13.915 -37.261 1.00 50.16 104 GLU A O 1
ATOM 839 N N . SER A 1 105 ? 4.884 13.261 -38.570 1.00 49.59 105 SER A N 1
ATOM 840 C CA . SER A 1 105 ? 4.812 14.487 -39.381 1.00 49.59 105 SER A CA 1
ATOM 841 C C . SER A 1 105 ? 3.714 15.471 -38.936 1.00 49.59 105 SER A C 1
ATOM 843 O O . SER A 1 105 ? 3.649 16.578 -39.465 1.00 49.59 105 SER A O 1
ATOM 845 N N . THR A 1 106 ? 2.898 15.136 -37.926 1.00 39.16 106 THR A N 1
ATOM 846 C CA . THR A 1 106 ? 1.808 15.996 -37.411 1.00 39.16 106 THR A CA 1
ATOM 847 C C . THR A 1 106 ? 2.035 16.513 -35.984 1.00 39.16 106 THR A C 1
ATOM 849 O O . THR A 1 106 ? 1.099 16.585 -35.192 1.00 39.16 106 THR A O 1
ATOM 852 N N . GLU A 1 107 ? 3.260 16.913 -35.641 1.00 39.50 107 GLU A N 1
ATOM 853 C CA . GLU A 1 107 ? 3.506 17.839 -34.525 1.00 39.50 107 GLU A CA 1
ATOM 854 C C . GLU A 1 107 ? 3.765 19.239 -35.095 1.00 39.50 107 GLU A C 1
ATOM 856 O O . GLU A 1 107 ? 4.905 19.660 -35.262 1.00 39.50 107 GLU A O 1
ATOM 861 N N . GLY A 1 108 ? 2.690 19.957 -35.437 1.00 39.44 108 GLY A N 1
ATOM 862 C CA . GLY A 1 108 ? 2.789 21.381 -35.764 1.00 39.44 108 GLY A CA 1
ATOM 863 C C . GLY A 1 108 ? 1.942 21.874 -36.929 1.00 39.44 108 GLY A C 1
ATOM 864 O O . GLY A 1 108 ? 2.486 22.520 -37.812 1.00 39.44 108 GLY A O 1
ATOM 865 N N . THR A 1 109 ? 0.624 21.647 -36.949 1.00 30.66 109 THR A N 1
ATOM 866 C CA . THR A 1 109 ? -0.312 22.572 -37.625 1.00 30.66 109 THR A CA 1
ATOM 867 C C . THR A 1 109 ? -1.730 22.397 -37.068 1.00 30.66 109 THR A C 1
ATOM 869 O O . THR A 1 109 ? -2.496 21.553 -37.521 1.00 30.66 109 THR A O 1
ATOM 872 N N . GLU A 1 110 ? -2.112 23.215 -36.085 1.00 47.25 110 GLU A N 1
ATOM 873 C CA . GLU A 1 110 ? -3.520 23.594 -35.943 1.00 47.25 110 GLU A CA 1
ATOM 874 C C . GLU A 1 110 ? -3.813 24.658 -37.008 1.00 47.25 110 GLU A C 1
ATOM 876 O O . GLU A 1 110 ? -3.434 25.818 -36.864 1.00 47.25 110 GLU A O 1
ATOM 881 N N . SER A 1 111 ? -4.444 24.271 -38.117 1.00 30.59 111 SER A N 1
ATOM 882 C CA . SER A 1 111 ? -5.354 25.150 -38.866 1.00 30.59 111 SER A CA 1
ATOM 883 C C . SER A 1 111 ? -6.122 24.391 -39.949 1.00 30.59 111 SER A C 1
ATOM 885 O O . SER A 1 111 ? -5.586 24.004 -40.976 1.00 30.59 111 SER A O 1
ATOM 887 N N . MET A 1 112 ? -7.423 24.259 -39.684 1.00 40.94 112 MET A N 1
ATOM 888 C CA . MET A 1 112 ? -8.521 24.586 -40.596 1.00 40.94 112 MET A CA 1
ATOM 889 C C . MET A 1 112 ? -8.438 24.011 -42.017 1.00 40.94 112 MET A C 1
ATOM 891 O O . MET A 1 112 ? -8.057 24.707 -42.954 1.00 40.94 112 MET A O 1
ATOM 895 N N . GLU A 1 113 ? -8.935 22.784 -42.192 1.00 29.25 113 GLU A N 1
ATOM 896 C CA . GLU A 1 113 ? -9.415 22.353 -43.503 1.00 29.25 113 GLU A CA 1
ATOM 897 C C . GLU A 1 113 ? -10.907 22.656 -43.654 1.00 29.25 113 GLU A C 1
ATOM 899 O O . GLU A 1 113 ? -11.741 22.408 -42.779 1.00 29.25 113 GLU A O 1
ATOM 904 N N . VAL A 1 114 ? -11.176 23.307 -44.778 1.00 29.88 114 VAL A N 1
ATOM 905 C CA . VAL A 1 114 ? -12.433 23.886 -45.217 1.00 29.88 114 VAL A CA 1
ATOM 906 C C . VAL A 1 114 ? -13.498 22.802 -45.329 1.00 29.88 114 VAL A C 1
ATOM 908 O O . VAL A 1 114 ? -13.293 21.760 -45.943 1.00 29.88 114 VAL A O 1
ATOM 911 N N . ILE A 1 115 ? -14.654 23.094 -44.739 1.00 33.84 115 ILE A N 1
ATOM 912 C CA . ILE A 1 115 ? -15.891 22.341 -44.907 1.00 33.84 115 ILE A CA 1
ATOM 913 C C . ILE A 1 115 ? -16.239 22.348 -46.399 1.00 33.84 115 ILE A C 1
ATOM 915 O O . ILE A 1 115 ? -16.635 23.389 -46.924 1.00 33.84 115 ILE A O 1
ATOM 919 N N . ASP A 1 116 ? -16.132 21.191 -47.051 1.00 26.41 116 ASP A N 1
ATOM 920 C CA . ASP A 1 116 ? -16.952 20.890 -48.219 1.00 26.41 116 ASP A CA 1
ATOM 921 C C . ASP A 1 116 ? -18.143 20.044 -47.758 1.00 26.41 116 ASP A C 1
ATOM 923 O O . ASP A 1 116 ? -18.008 18.968 -47.169 1.00 26.41 116 ASP A O 1
ATOM 927 N N . LEU A 1 117 ? -19.322 20.629 -47.932 1.00 41.59 117 LEU A N 1
ATOM 928 C CA . LEU A 1 117 ? -20.611 20.117 -47.503 1.00 41.59 117 LEU A CA 1
ATOM 929 C C . LEU A 1 117 ? -21.048 19.004 -48.453 1.00 41.59 117 LEU A C 1
ATOM 931 O O . LEU A 1 117 ? -21.525 19.297 -49.544 1.00 41.59 117 LEU A O 1
ATOM 935 N N . THR A 1 118 ? -21.015 17.752 -48.002 1.00 29.39 118 THR A N 1
ATOM 936 C CA . THR A 1 118 ? -22.026 16.771 -48.419 1.00 29.39 118 THR A CA 1
ATOM 937 C C . THR A 1 118 ? -22.438 15.901 -47.234 1.00 29.39 118 THR A C 1
ATOM 939 O O . THR A 1 118 ? -21.608 15.347 -46.518 1.00 29.39 118 THR A O 1
ATOM 942 N N . ASP A 1 119 ? -23.749 15.889 -46.997 1.00 37.88 119 ASP A N 1
ATOM 943 C CA . ASP A 1 119 ? -24.473 15.116 -45.993 1.00 37.88 119 ASP A CA 1
ATOM 944 C C . ASP A 1 119 ? -24.050 13.643 -45.943 1.00 37.88 119 ASP A C 1
ATOM 946 O O . ASP A 1 119 ? -24.064 12.977 -46.973 1.00 37.88 119 ASP A O 1
ATOM 950 N N . GLU A 1 120 ? -23.828 13.112 -44.733 1.00 30.81 120 GLU A N 1
ATOM 951 C CA . GLU A 1 120 ? -24.529 11.903 -44.277 1.00 30.81 120 GLU A CA 1
ATOM 952 C C . GLU A 1 120 ? -24.387 11.681 -42.752 1.00 30.81 120 GLU A C 1
ATOM 954 O O . GLU A 1 120 ? -23.318 11.415 -42.211 1.00 30.81 120 GLU A O 1
ATOM 959 N N . ALA A 1 121 ? -25.540 11.779 -42.082 1.00 34.06 121 ALA A N 1
ATOM 960 C CA . ALA A 1 121 ? -25.948 11.145 -40.826 1.00 34.06 121 ALA A CA 1
ATOM 961 C C . ALA A 1 121 ? -25.145 11.381 -39.524 1.00 34.06 121 ALA A C 1
ATOM 963 O O . ALA A 1 121 ? -24.104 10.800 -39.230 1.00 34.06 121 ALA A O 1
ATOM 964 N N . THR A 1 122 ? -25.815 12.080 -38.611 1.00 41.94 122 THR A N 1
ATOM 965 C CA . THR A 1 122 ? -25.598 12.213 -37.161 1.00 41.94 122 THR A CA 1
ATOM 966 C C . THR A 1 122 ? -25.677 10.903 -36.340 1.00 41.94 122 THR A C 1
ATOM 968 O O . THR A 1 122 ? -25.977 10.943 -35.149 1.00 41.94 122 THR A O 1
ATOM 971 N N . SER A 1 123 ? -25.373 9.734 -36.909 1.00 44.81 123 SER A N 1
ATOM 972 C CA . SER A 1 123 ? -25.539 8.428 -36.248 1.00 44.81 123 SER A CA 1
ATOM 973 C C . SER A 1 123 ? -24.198 7.830 -35.812 1.00 44.81 123 SER A C 1
ATOM 975 O O . SER A 1 123 ? -23.540 7.126 -36.577 1.00 44.81 123 SER A O 1
ATOM 977 N N . GLY A 1 124 ? -23.764 8.083 -34.577 1.00 45.97 124 GLY A N 1
ATOM 978 C CA . GLY A 1 124 ? -22.578 7.393 -34.055 1.00 45.97 124 GLY A CA 1
ATOM 979 C C . GLY A 1 124 ? -21.944 7.957 -32.792 1.00 45.97 124 GLY A C 1
ATOM 980 O O . GLY A 1 124 ? -20.743 7.755 -32.610 1.00 45.97 124 GLY A O 1
ATOM 981 N N . LYS A 1 125 ? -22.702 8.686 -31.964 1.00 63.62 125 LYS A N 1
ATOM 982 C CA . LYS A 1 125 ? -22.171 9.368 -30.773 1.00 63.62 125 LYS A CA 1
ATOM 983 C C . LYS A 1 125 ? -22.599 8.733 -29.448 1.00 63.62 125 LYS A C 1
ATOM 985 O O . LYS A 1 125 ? -22.098 9.170 -28.419 1.00 63.62 125 LYS A O 1
ATOM 990 N N . THR A 1 126 ? -23.496 7.743 -29.441 1.00 77.31 126 THR A N 1
ATOM 991 C CA . THR A 1 126 ? -23.937 7.113 -28.186 1.00 77.31 126 THR A CA 1
ATOM 992 C C . THR A 1 126 ? -23.088 5.880 -27.839 1.00 77.31 126 THR A C 1
ATOM 994 O O . THR A 1 126 ? -22.604 5.200 -28.751 1.00 77.31 126 THR A O 1
ATOM 997 N N . PRO A 1 127 ? -22.918 5.535 -26.545 1.00 81.75 127 PRO A N 1
ATOM 998 C CA . PRO A 1 127 ? -22.238 4.304 -26.123 1.00 81.75 127 PRO A CA 1
ATOM 999 C C . PRO A 1 127 ? -22.806 3.042 -26.785 1.00 81.75 127 PRO A C 1
ATOM 1001 O O . PRO A 1 127 ? -22.059 2.134 -27.148 1.00 81.75 127 PRO A O 1
ATOM 1004 N N . LYS A 1 128 ? -24.122 3.023 -27.022 1.00 83.94 128 LYS A N 1
ATOM 1005 C CA . LYS A 1 128 ? -24.820 1.946 -27.728 1.00 83.94 128 LYS A CA 1
ATOM 1006 C C . LYS A 1 128 ? -24.374 1.826 -29.186 1.00 83.94 128 LYS A C 1
ATOM 1008 O O . LYS A 1 128 ? -24.027 0.730 -29.615 1.00 83.94 128 LYS A O 1
ATOM 1013 N N . ASP A 1 129 ? -24.303 2.937 -29.922 1.00 84.00 129 ASP A N 1
ATOM 1014 C CA . ASP A 1 129 ? -23.829 2.933 -31.318 1.00 84.00 129 ASP A CA 1
ATOM 1015 C C . ASP A 1 129 ? -22.376 2.446 -31.414 1.00 84.00 129 ASP A C 1
ATOM 1017 O O . ASP A 1 129 ? -21.985 1.777 -32.374 1.00 84.00 129 ASP A O 1
ATOM 1021 N N . ILE A 1 130 ? -21.558 2.794 -30.413 1.00 87.19 130 ILE A N 1
ATOM 1022 C CA . ILE A 1 130 ? -20.164 2.356 -30.328 1.00 87.19 130 ILE A CA 1
ATOM 1023 C C . ILE A 1 130 ? -20.109 0.844 -30.097 1.00 87.19 130 ILE A C 1
ATOM 1025 O O . ILE A 1 130 ? -19.408 0.162 -30.842 1.00 87.19 130 ILE A O 1
ATOM 1029 N N . LEU A 1 131 ? -20.852 0.308 -29.122 1.00 87.94 131 LEU A N 1
ATOM 1030 C CA . LEU A 1 131 ? -20.886 -1.133 -28.855 1.00 87.94 131 LEU A CA 1
ATOM 1031 C C . LEU A 1 131 ? -21.388 -1.921 -30.078 1.00 87.94 131 LEU A C 1
ATOM 1033 O O . LEU A 1 131 ? -20.733 -2.878 -30.492 1.00 87.94 131 LEU A O 1
ATOM 1037 N N . GLN A 1 132 ? -22.462 -1.460 -30.726 1.00 88.06 132 GLN A N 1
ATOM 1038 C CA . GLN A 1 132 ? -23.018 -2.095 -31.926 1.00 88.06 132 GLN A CA 1
ATOM 1039 C C . GLN A 1 132 ? -22.008 -2.170 -33.079 1.00 88.06 132 GLN A C 1
ATOM 1041 O O . GLN A 1 132 ? -21.915 -3.191 -33.759 1.00 88.06 132 GLN A O 1
ATOM 1046 N N . ARG A 1 133 ? -21.185 -1.130 -33.272 1.00 87.12 133 ARG A N 1
ATOM 1047 C CA . ARG A 1 133 ? -20.147 -1.098 -34.319 1.00 87.12 133 ARG A CA 1
ATOM 1048 C C . ARG A 1 133 ? -19.050 -2.151 -34.125 1.00 87.12 133 ARG A C 1
ATOM 1050 O O . ARG A 1 133 ? -18.383 -2.511 -35.092 1.00 87.12 133 ARG A O 1
ATOM 1057 N N . HIS A 1 134 ? -18.833 -2.609 -32.893 1.00 88.38 134 HIS A N 1
ATOM 1058 C CA . HIS A 1 134 ? -17.830 -3.628 -32.562 1.00 88.38 134 HIS A CA 1
ATOM 1059 C C . HIS A 1 134 ? -18.439 -5.002 -32.270 1.00 88.38 134 HIS A C 1
ATOM 1061 O O . HIS A 1 134 ? -17.692 -5.937 -31.985 1.00 88.38 134 HIS A O 1
ATOM 1067 N N . SER A 1 135 ? -19.766 -5.134 -32.346 1.00 87.75 135 SER A N 1
ATOM 1068 C CA . SER A 1 135 ? -20.515 -6.324 -31.933 1.00 87.75 135 SER A CA 1
ATOM 1069 C C . SER A 1 135 ? -20.094 -7.576 -32.713 1.00 87.75 135 SER A C 1
ATOM 1071 O O . SER A 1 135 ? -19.818 -8.610 -32.113 1.00 87.75 135 SER A O 1
ATOM 1073 N N . ASP A 1 136 ? -19.895 -7.489 -34.031 1.00 84.69 136 ASP A N 1
ATOM 1074 C CA . ASP A 1 136 ? -19.457 -8.615 -34.873 1.00 84.69 136 ASP A CA 1
ATOM 1075 C C . ASP A 1 136 ? -18.085 -9.182 -34.451 1.00 84.69 136 ASP A C 1
ATOM 1077 O O . ASP A 1 136 ? -17.917 -10.393 -34.262 1.00 84.69 136 ASP A O 1
ATOM 1081 N N . LYS A 1 137 ? -17.109 -8.294 -34.241 1.00 90.19 137 LYS A N 1
ATOM 1082 C CA . LYS A 1 137 ? -15.752 -8.636 -33.800 1.00 90.19 137 LYS A CA 1
ATOM 1083 C C . LYS A 1 137 ? -15.753 -9.139 -32.366 1.00 90.19 137 LYS A C 1
ATOM 1085 O O . LYS A 1 137 ? -15.036 -10.087 -32.048 1.00 90.19 137 LYS A O 1
ATOM 1090 N N . LEU A 1 138 ? -16.567 -8.522 -31.513 1.00 90.44 138 LEU A N 1
ATOM 1091 C CA . LEU A 1 138 ? -16.699 -8.888 -30.114 1.00 90.44 138 LEU A CA 1
ATOM 1092 C C . LEU A 1 138 ? -17.316 -10.282 -29.970 1.00 90.44 138 LEU A C 1
ATOM 1094 O O . LEU A 1 138 ? -16.777 -11.102 -29.237 1.00 90.44 138 LEU A O 1
ATOM 1098 N N . VAL A 1 139 ? -18.369 -10.598 -30.726 1.00 90.88 139 VAL A N 1
ATOM 1099 C CA . VAL A 1 139 ? -18.981 -11.935 -30.763 1.00 90.88 139 VAL A CA 1
ATOM 1100 C C . VAL A 1 139 ? -17.963 -12.990 -31.177 1.00 90.88 139 VAL A C 1
ATOM 1102 O O . VAL A 1 139 ? -17.868 -14.042 -30.540 1.00 90.88 139 VAL A O 1
ATOM 1105 N N . HIS A 1 140 ? -17.167 -12.711 -32.211 1.00 88.00 140 HIS A N 1
ATOM 1106 C CA . HIS A 1 140 ? -16.131 -13.638 -32.648 1.00 88.00 140 HIS A CA 1
ATOM 1107 C C . HIS A 1 140 ? -15.068 -13.854 -31.561 1.00 88.00 140 HIS A C 1
ATOM 1109 O O . HIS A 1 140 ? -14.772 -14.994 -31.208 1.00 88.00 140 HIS A O 1
ATOM 1115 N N . ALA A 1 141 ? -14.553 -12.778 -30.966 1.00 88.81 141 ALA A N 1
ATOM 1116 C CA . ALA A 1 141 ? -13.513 -12.851 -29.946 1.00 88.81 141 ALA A CA 1
ATOM 1117 C C . ALA A 1 141 ? -14.000 -13.486 -28.626 1.00 88.81 141 ALA A C 1
ATOM 1119 O O . ALA A 1 141 ? -13.280 -14.277 -28.020 1.00 88.81 141 ALA A O 1
ATOM 1120 N N . ILE A 1 142 ? -15.239 -13.207 -28.206 1.00 90.44 142 ILE A N 1
ATOM 1121 C CA . ILE A 1 142 ? -15.863 -13.823 -27.025 1.00 90.44 142 ILE A CA 1
ATOM 1122 C C . ILE A 1 142 ? -16.095 -15.313 -27.253 1.00 90.44 142 ILE A C 1
ATOM 1124 O O . ILE A 1 142 ? -15.910 -16.091 -26.323 1.00 90.44 142 ILE A O 1
ATOM 1128 N N . SER A 1 143 ? -16.461 -15.739 -28.467 1.00 90.19 143 SER A N 1
ATOM 1129 C CA . SER A 1 143 ? -16.721 -17.159 -28.738 1.00 90.19 143 SER A CA 1
ATOM 1130 C C . SER A 1 143 ? -15.514 -18.058 -28.445 1.00 90.19 143 SER A C 1
ATOM 1132 O O . SER A 1 143 ? -15.698 -19.177 -27.985 1.00 90.19 143 SER A O 1
ATOM 1134 N N . VAL A 1 144 ? -14.293 -17.534 -28.603 1.00 85.25 144 VAL A N 1
ATOM 1135 C CA . VAL A 1 144 ? -13.030 -18.237 -28.312 1.00 85.25 144 VAL A CA 1
ATOM 1136 C C . VAL A 1 144 ? -12.777 -18.389 -26.804 1.00 85.25 144 VAL A C 1
ATOM 1138 O O . VAL A 1 144 ? -12.026 -19.269 -26.391 1.00 85.25 144 VAL A O 1
ATOM 1141 N N . ASN A 1 145 ? -13.395 -17.550 -25.964 1.00 85.00 145 ASN A N 1
ATOM 1142 C CA . ASN A 1 145 ? -13.188 -17.539 -24.514 1.00 85.00 145 ASN A CA 1
ATOM 1143 C C . ASN A 1 145 ? -14.502 -17.368 -23.727 1.00 85.00 145 ASN A C 1
ATOM 1145 O O . ASN A 1 145 ? -14.578 -16.629 -22.741 1.00 85.00 145 ASN A O 1
ATOM 1149 N N . LEU A 1 146 ? -15.559 -18.042 -24.187 1.00 88.56 146 LEU A N 1
ATOM 1150 C CA . LEU A 1 146 ? -16.933 -17.771 -23.764 1.00 88.56 146 LEU A CA 1
ATOM 1151 C C . LEU A 1 146 ? -17.146 -17.969 -22.258 1.00 88.56 146 LEU A C 1
ATOM 1153 O O . LEU A 1 146 ? -17.754 -17.118 -21.609 1.00 88.56 146 LEU A O 1
ATOM 1157 N N . CYS A 1 147 ? -16.647 -19.073 -21.695 1.00 85.12 147 CYS A N 1
ATOM 1158 C CA . CYS A 1 147 ? -16.881 -19.412 -20.289 1.00 85.12 147 CYS A CA 1
ATOM 1159 C C . CYS A 1 147 ? -16.202 -18.414 -19.341 1.00 85.12 147 CYS A C 1
ATOM 1161 O O . CYS A 1 147 ? -16.862 -17.880 -18.453 1.00 85.12 147 CYS A O 1
ATOM 1163 N N . ASN A 1 148 ? -14.927 -18.085 -19.577 1.00 85.50 148 ASN A N 1
ATOM 1164 C CA . ASN A 1 148 ? -14.183 -17.172 -18.703 1.00 85.50 148 ASN A CA 1
ATOM 1165 C C . ASN A 1 148 ? -14.723 -15.739 -18.783 1.00 85.50 148 ASN A C 1
ATOM 1167 O O . ASN A 1 148 ? -14.894 -15.090 -17.752 1.00 85.50 148 ASN A O 1
ATOM 1171 N N . VAL A 1 149 ? -15.064 -15.270 -19.991 1.00 90.06 149 VAL A N 1
ATOM 1172 C CA . VAL A 1 149 ? -15.700 -13.958 -20.185 1.00 90.06 149 VAL A CA 1
ATOM 1173 C C . VAL A 1 149 ? -17.033 -13.902 -19.438 1.00 90.06 149 VAL A C 1
ATOM 1175 O O . VAL A 1 149 ? -17.287 -12.951 -18.703 1.00 90.06 149 VAL A O 1
ATOM 1178 N N . THR A 1 150 ? -17.869 -14.934 -19.577 1.00 90.25 150 THR A N 1
ATOM 1179 C CA . THR A 1 150 ? -19.178 -15.007 -18.908 1.00 90.25 150 THR A CA 1
ATOM 1180 C C . THR A 1 150 ? -19.034 -14.999 -17.389 1.00 90.25 150 THR A C 1
ATOM 1182 O O . THR A 1 150 ? -19.729 -14.246 -16.706 1.00 90.25 150 THR A O 1
ATOM 1185 N N . ASP A 1 151 ? -18.129 -15.813 -16.844 1.00 88.12 151 ASP A N 1
ATOM 1186 C CA . ASP A 1 151 ? -17.896 -15.884 -15.403 1.00 88.12 151 ASP A CA 1
ATOM 1187 C C . ASP A 1 151 ? -17.381 -14.558 -14.843 1.00 88.12 151 ASP A C 1
ATOM 1189 O O . ASP A 1 151 ? -17.836 -14.122 -13.783 1.00 88.12 151 ASP A O 1
ATOM 1193 N N . ALA A 1 152 ? -16.488 -13.885 -15.571 1.00 86.88 152 ALA A N 1
ATOM 1194 C CA . ALA A 1 152 ? -15.936 -12.601 -15.168 1.00 86.88 152 ALA A CA 1
ATOM 1195 C C . ALA A 1 152 ? -16.971 -11.463 -15.236 1.00 86.88 152 ALA A C 1
ATOM 1197 O O . ALA A 1 152 ? -17.044 -10.653 -14.311 1.00 86.88 152 ALA A O 1
ATOM 1198 N N . LEU A 1 153 ? -17.806 -11.425 -16.282 1.00 91.12 153 LEU A N 1
ATOM 1199 C CA . LEU A 1 153 ? -18.903 -10.457 -16.403 1.00 91.12 153 LEU A CA 1
ATOM 1200 C C . LEU A 1 153 ? -19.936 -10.655 -15.287 1.00 91.12 153 LEU A C 1
ATOM 1202 O O . LEU A 1 153 ? -20.369 -9.687 -14.661 1.00 91.12 153 LEU A O 1
ATOM 1206 N N . TYR A 1 154 ? -20.285 -11.909 -14.982 1.00 89.75 154 TYR A N 1
ATOM 1207 C CA . TYR A 1 154 ? -21.206 -12.230 -13.892 1.00 89.75 154 TYR A CA 1
ATOM 1208 C C . TYR A 1 154 ? -20.631 -11.860 -12.520 1.00 89.75 154 TYR A C 1
ATOM 1210 O O . TYR A 1 154 ? -21.331 -11.270 -11.701 1.00 89.75 154 TYR A O 1
ATOM 1218 N N . ALA A 1 155 ? -19.348 -12.146 -12.267 1.00 86.12 155 ALA A N 1
ATOM 1219 C CA . ALA A 1 155 ? -18.685 -11.803 -11.007 1.00 86.12 155 ALA A CA 1
ATOM 1220 C C . ALA A 1 155 ? -18.656 -10.288 -10.733 1.00 86.12 155 ALA A C 1
ATOM 1222 O O . ALA A 1 155 ? -18.597 -9.871 -9.578 1.00 86.12 155 ALA A O 1
ATOM 1223 N N . LYS A 1 156 ? -18.708 -9.466 -11.788 1.00 84.50 156 LYS A N 1
ATOM 1224 C CA . LYS A 1 156 ? -18.804 -8.003 -11.706 1.00 84.50 156 LYS A CA 1
ATOM 1225 C C . LYS A 1 156 ? -20.239 -7.473 -11.703 1.00 84.50 156 LYS A C 1
ATOM 1227 O O . LYS A 1 156 ? -20.421 -6.265 -11.650 1.00 84.50 156 LYS A O 1
ATOM 1232 N N . GLY A 1 157 ? -21.241 -8.352 -11.736 1.00 85.00 157 GLY A N 1
ATOM 1233 C CA . GLY A 1 157 ? -22.653 -7.966 -11.758 1.00 85.00 157 GLY A CA 1
ATOM 1234 C C . GLY A 1 157 ? -23.102 -7.310 -13.066 1.00 85.00 157 GLY A C 1
ATOM 1235 O O . GLY A 1 157 ? -24.157 -6.691 -13.085 1.00 85.00 157 GLY A O 1
ATOM 1236 N N . LEU A 1 158 ? -22.325 -7.445 -14.149 1.00 89.88 158 LEU A N 1
ATOM 1237 C CA . LEU A 1 158 ? -22.616 -6.819 -15.447 1.00 89.88 158 LEU A CA 1
ATOM 1238 C C . LEU A 1 158 ? -23.618 -7.627 -16.282 1.00 89.88 158 LEU A C 1
ATOM 1240 O O . LEU A 1 158 ? -24.173 -7.113 -17.243 1.00 89.88 158 LEU A O 1
ATOM 1244 N N . ILE A 1 159 ? -23.857 -8.894 -15.929 1.00 90.88 159 ILE A N 1
ATOM 1245 C CA . ILE A 1 159 ? -24.868 -9.740 -16.573 1.00 90.88 159 ILE A CA 1
ATOM 1246 C C . ILE A 1 159 ? -25.724 -10.479 -15.529 1.00 90.88 159 ILE A C 1
ATOM 1248 O O . ILE A 1 159 ? -25.210 -10.860 -14.472 1.00 90.88 159 ILE A O 1
ATOM 1252 N N . PRO A 1 160 ? -27.009 -10.753 -15.818 1.00 87.56 160 PRO A N 1
ATOM 1253 C CA . PRO A 1 160 ? -27.874 -11.539 -14.940 1.00 87.56 160 PRO A CA 1
ATOM 1254 C C . PRO A 1 160 ? -27.413 -12.993 -14.745 1.00 87.56 160 PRO A C 1
ATOM 1256 O O . PRO A 1 160 ? -26.819 -13.615 -15.629 1.00 87.56 160 PRO A O 1
ATOM 1259 N N . GLN A 1 161 ? -27.789 -13.594 -13.608 1.00 82.94 161 GLN A N 1
ATOM 1260 C CA . GLN A 1 161 ? -27.536 -15.019 -13.331 1.00 82.94 161 GLN A CA 1
ATOM 1261 C C . GLN A 1 161 ? -28.171 -15.942 -14.381 1.00 82.94 161 GLN A C 1
ATOM 1263 O O . GLN A 1 161 ? -27.583 -16.966 -14.730 1.00 82.94 161 GLN A O 1
ATOM 1268 N N . GLN A 1 162 ? -29.341 -15.564 -14.906 1.00 83.25 162 GLN A N 1
ATOM 1269 C CA . GLN A 1 162 ? -30.005 -16.302 -15.97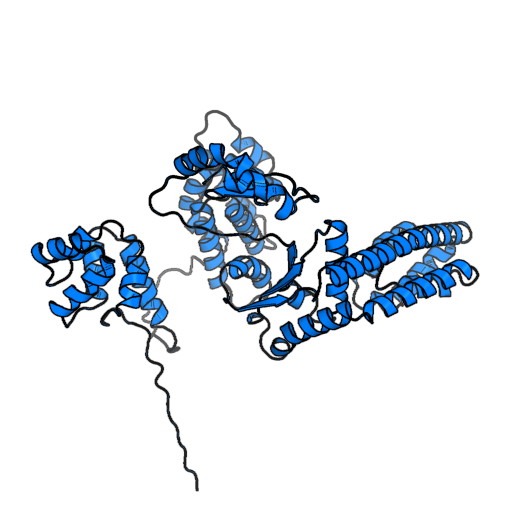9 1.00 83.25 162 GLN A CA 1
ATOM 1270 C C . GLN A 1 162 ? -29.120 -16.371 -17.231 1.00 83.25 162 GLN A C 1
ATOM 1272 O O . GLN A 1 162 ? -28.884 -17.458 -17.747 1.00 83.25 162 GLN A O 1
ATOM 1277 N N . THR A 1 163 ? -28.529 -15.245 -17.642 1.00 86.62 163 THR A N 1
ATOM 1278 C CA . THR A 1 163 ? -27.617 -15.168 -18.792 1.00 86.62 163 THR A CA 1
ATOM 1279 C C . THR A 1 163 ? -26.392 -16.057 -18.604 1.00 86.62 163 THR A C 1
ATOM 1281 O O . THR A 1 163 ? -25.997 -16.761 -19.531 1.00 86.62 163 THR A O 1
ATOM 1284 N N . LYS A 1 164 ? -25.820 -16.105 -17.392 1.00 87.56 164 LYS A N 1
ATOM 1285 C CA . LYS A 1 164 ? -24.748 -17.059 -17.070 1.00 87.56 164 LYS A CA 1
ATOM 1286 C C . LYS A 1 164 ? -25.211 -18.510 -17.241 1.00 87.56 164 LYS A C 1
ATOM 1288 O O . LYS A 1 164 ? -24.476 -19.317 -17.807 1.00 87.56 164 LYS A O 1
ATOM 1293 N N . GLY A 1 165 ? -26.412 -18.848 -16.772 1.00 79.38 165 GLY A N 1
ATOM 1294 C CA . GLY A 1 165 ? -27.004 -20.178 -16.949 1.00 79.38 165 GLY A CA 1
ATOM 1295 C C . GLY A 1 165 ? -27.180 -20.556 -18.424 1.00 79.38 165 GLY A C 1
ATOM 1296 O O . GLY A 1 165 ? -26.806 -21.659 -18.826 1.00 79.38 165 GLY A O 1
ATOM 1297 N N . ASP A 1 166 ? -27.643 -19.614 -19.246 1.00 82.12 166 ASP A N 1
ATOM 1298 C CA . ASP A 1 166 ? -27.883 -19.813 -20.679 1.00 82.12 166 ASP A CA 1
ATOM 1299 C C . ASP A 1 166 ? -26.584 -20.121 -21.459 1.00 82.12 166 ASP A C 1
ATOM 1301 O O . ASP A 1 166 ? -26.598 -20.864 -22.445 1.00 82.12 166 ASP A O 1
ATOM 1305 N N . MET A 1 167 ? -25.425 -19.636 -20.988 1.00 84.12 167 MET A N 1
ATOM 1306 C CA . MET A 1 167 ? -24.115 -19.947 -21.588 1.00 84.12 167 MET A CA 1
ATOM 1307 C C . MET A 1 167 ? -23.683 -21.407 -21.379 1.00 84.12 167 MET A C 1
ATOM 1309 O O . MET A 1 167 ? -22.925 -21.958 -22.186 1.00 84.12 167 MET A O 1
ATOM 1313 N N . HIS A 1 168 ? -24.215 -22.075 -20.354 1.00 75.44 168 HIS A N 1
ATOM 1314 C CA . HIS A 1 168 ? -23.875 -23.457 -19.998 1.00 75.44 168 HIS A CA 1
ATOM 1315 C C . HIS A 1 168 ? -24.766 -24.506 -20.689 1.00 75.44 168 HIS A C 1
ATOM 1317 O O . HIS A 1 168 ? -24.539 -25.706 -20.533 1.00 75.44 168 HIS A O 1
ATOM 1323 N N . VAL A 1 169 ? -25.750 -24.089 -21.498 1.00 78.00 169 VAL A N 1
ATOM 1324 C CA . VAL A 1 169 ? -26.646 -25.004 -22.226 1.00 78.00 169 VAL A CA 1
ATOM 1325 C C . VAL A 1 169 ? -25.860 -25.866 -23.222 1.00 78.00 169 VAL A C 1
ATOM 1327 O O . VAL A 1 169 ? -25.167 -25.354 -24.105 1.00 78.00 169 VAL A O 1
ATOM 1330 N N . LEU A 1 170 ? -25.968 -27.189 -23.105 1.00 69.69 170 LEU A N 1
ATOM 1331 C CA . LEU A 1 170 ? -25.308 -28.139 -24.006 1.00 69.69 170 LEU A CA 1
ATOM 1332 C C . LEU A 1 170 ? -25.992 -28.163 -25.386 1.00 69.69 170 LEU A C 1
ATOM 1334 O O . LEU A 1 170 ? -27.214 -28.111 -25.482 1.00 69.69 170 LEU A O 1
ATOM 1338 N N . GLY A 1 171 ? -25.204 -28.267 -26.463 1.00 67.44 171 GLY A N 1
ATOM 1339 C CA . GLY A 1 171 ? -25.709 -28.440 -27.838 1.00 67.44 171 GLY A CA 1
ATOM 1340 C C . GLY A 1 171 ? -25.904 -27.160 -28.666 1.00 67.44 171 GLY A C 1
ATOM 1341 O O . GLY A 1 171 ? -26.213 -27.252 -29.852 1.00 67.44 171 GLY A O 1
ATOM 1342 N N . LEU A 1 172 ? -25.679 -25.974 -28.092 1.00 78.94 172 LEU A N 1
ATOM 1343 C CA . LEU A 1 172 ? -25.630 -24.705 -28.830 1.00 78.94 172 LEU A CA 1
ATOM 1344 C C . LEU A 1 172 ? -24.184 -24.314 -29.158 1.00 78.94 172 LEU A C 1
ATOM 1346 O O . LEU A 1 172 ? -23.308 -24.397 -28.299 1.00 78.94 172 LEU A O 1
ATOM 1350 N N . ALA A 1 173 ? -23.950 -23.858 -30.391 1.00 82.12 173 ALA A N 1
ATOM 1351 C CA . ALA A 1 173 ? -22.637 -23.404 -30.840 1.00 82.12 173 ALA A CA 1
ATOM 1352 C C . ALA A 1 173 ? -22.174 -22.151 -30.071 1.00 82.12 173 ALA A C 1
ATOM 1354 O O . ALA A 1 173 ? -22.969 -21.244 -29.811 1.00 82.12 173 ALA A O 1
ATOM 1355 N N . GLU A 1 174 ? -20.884 -22.089 -29.734 1.00 81.38 174 GLU A N 1
ATOM 1356 C CA . GLU A 1 174 ? -20.293 -21.031 -28.899 1.00 81.38 174 GLU A CA 1
ATOM 1357 C C . GLU A 1 174 ? -20.443 -19.636 -29.510 1.00 81.38 174 GLU A C 1
ATOM 1359 O O . GLU A 1 174 ? -20.682 -18.673 -28.791 1.00 81.38 174 GLU A O 1
ATOM 1364 N N . ASN A 1 175 ? -20.420 -19.522 -30.839 1.00 83.00 175 ASN A N 1
ATOM 1365 C CA . ASN A 1 175 ? -20.672 -18.261 -31.535 1.00 83.00 175 ASN A CA 1
ATOM 1366 C C . ASN A 1 175 ? -22.114 -17.752 -31.350 1.00 83.00 175 ASN A C 1
ATOM 1368 O O . ASN A 1 175 ? -22.326 -16.551 -31.206 1.00 83.00 175 ASN A O 1
ATOM 1372 N N . LYS A 1 176 ? -23.112 -18.647 -31.316 1.00 83.94 176 LYS A N 1
ATOM 1373 C CA . LYS A 1 176 ? -24.514 -18.273 -31.059 1.00 83.94 176 LYS A CA 1
ATOM 1374 C C . LYS A 1 176 ? -24.708 -17.820 -29.616 1.00 83.94 176 LYS A C 1
ATOM 1376 O O . LYS A 1 176 ? -25.433 -16.865 -29.366 1.00 83.94 176 LYS A O 1
ATOM 1381 N N . LYS A 1 177 ? -24.027 -18.481 -28.681 1.00 87.69 177 LYS A N 1
ATOM 1382 C CA . LYS A 1 177 ? -24.020 -18.097 -27.267 1.00 87.69 177 LYS A CA 1
ATOM 1383 C C . LYS A 1 177 ? -23.323 -16.753 -27.049 1.00 87.69 177 LYS A C 1
ATOM 1385 O O . LYS A 1 177 ? -23.885 -15.890 -26.389 1.00 87.69 177 LYS A O 1
ATOM 1390 N N . ALA A 1 178 ? -22.165 -16.540 -27.672 1.00 90.31 178 ALA A N 1
ATOM 1391 C CA . ALA A 1 178 ? -21.463 -15.259 -27.657 1.00 90.31 178 ALA A CA 1
ATOM 1392 C C . ALA A 1 178 ? -22.319 -14.132 -28.256 1.00 90.31 178 ALA A C 1
ATOM 1394 O O . ALA A 1 178 ? -22.378 -13.045 -27.695 1.00 90.31 178 ALA A O 1
ATOM 1395 N N . SER A 1 179 ? -23.040 -14.405 -29.348 1.00 90.06 179 SER A N 1
ATOM 1396 C CA . SER A 1 179 ? -23.988 -13.455 -29.942 1.00 90.06 179 SER A CA 1
ATOM 1397 C C . SER A 1 179 ? -25.114 -13.075 -28.985 1.00 90.06 179 SER A C 1
ATOM 1399 O O . SER A 1 179 ? -25.426 -11.894 -28.865 1.00 90.06 179 SER A O 1
ATOM 1401 N N . TYR A 1 180 ? -25.690 -14.044 -28.272 1.00 89.44 180 TYR A N 1
ATOM 1402 C CA . TYR A 1 180 ? -26.696 -13.766 -27.247 1.00 89.44 180 TYR A CA 1
ATOM 1403 C C . TYR A 1 180 ? -26.110 -12.998 -26.054 1.00 89.44 180 TYR A C 1
ATOM 1405 O O . TYR A 1 180 ? -26.739 -12.074 -25.556 1.00 89.44 180 TYR A O 1
ATOM 1413 N N . LEU A 1 181 ? -24.885 -13.317 -25.629 1.00 91.25 181 LEU A N 1
ATOM 1414 C CA . LEU A 1 181 ? -24.210 -12.591 -24.554 1.00 91.25 181 LEU A CA 1
ATOM 1415 C C . LEU A 1 181 ? -23.985 -11.115 -24.914 1.00 91.25 181 LEU A C 1
ATOM 1417 O O . LEU A 1 181 ? -24.267 -10.248 -24.095 1.00 91.25 181 LEU A O 1
ATOM 1421 N N . VAL A 1 182 ? -23.529 -10.817 -26.136 1.00 92.06 182 VAL A N 1
ATOM 1422 C CA . VAL A 1 182 ? -23.355 -9.428 -26.5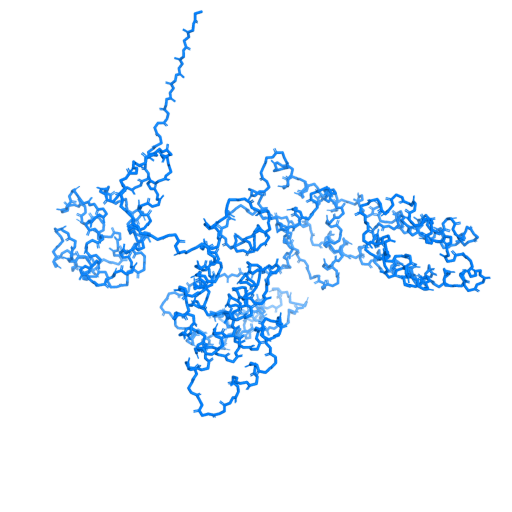99 1.00 92.06 182 VAL A CA 1
ATOM 1423 C C . VAL A 1 182 ? -24.697 -8.704 -26.707 1.00 92.06 182 VAL A C 1
ATOM 1425 O O . VAL A 1 182 ? -24.789 -7.549 -26.306 1.00 92.06 182 VAL A O 1
ATOM 1428 N N . HIS A 1 183 ? -25.755 -9.395 -27.136 1.00 89.06 183 HIS A N 1
ATOM 1429 C CA . HIS A 1 183 ? -27.105 -8.836 -27.128 1.00 89.06 183 HIS A CA 1
ATOM 1430 C C . HIS A 1 183 ? -27.574 -8.457 -25.712 1.00 89.06 183 HIS A C 1
ATOM 1432 O O . HIS A 1 183 ? -28.066 -7.353 -25.508 1.00 89.06 183 HIS A O 1
ATOM 1438 N N . VAL A 1 184 ? -27.340 -9.315 -24.712 1.00 89.56 184 VAL A N 1
ATOM 1439 C CA . VAL A 1 184 ? -27.652 -8.990 -23.309 1.00 89.56 184 VAL A CA 1
ATOM 1440 C C . VAL A 1 184 ? -26.836 -7.792 -22.819 1.00 89.56 184 VAL A C 1
ATOM 1442 O O . VAL A 1 184 ? -27.365 -6.957 -22.093 1.00 89.56 184 VAL A O 1
ATOM 1445 N N . LEU A 1 185 ? -25.566 -7.661 -23.218 1.00 91.94 185 LEU A N 1
ATOM 1446 C CA . LEU A 1 185 ? -24.759 -6.487 -22.867 1.00 91.94 185 LEU A CA 1
ATOM 1447 C C . LEU A 1 185 ? -25.332 -5.194 -23.466 1.00 91.94 185 LEU A C 1
ATOM 1449 O O . LEU A 1 185 ? -25.310 -4.168 -22.789 1.00 91.94 185 LEU A O 1
ATOM 1453 N N . GLU A 1 186 ? -25.864 -5.243 -24.689 1.00 88.94 186 GLU A N 1
ATOM 1454 C CA . GLU A 1 186 ? -26.574 -4.118 -25.313 1.00 88.94 186 GLU A CA 1
ATOM 1455 C C . GLU A 1 186 ? -27.873 -3.779 -24.553 1.00 88.94 186 GLU A C 1
ATOM 1457 O O . GLU A 1 186 ? -28.124 -2.608 -24.278 1.00 88.94 186 GLU A O 1
ATOM 1462 N N . GLU A 1 187 ? -28.656 -4.776 -24.126 1.00 86.38 187 GLU A N 1
ATOM 1463 C CA . GLU A 1 187 ? -29.874 -4.555 -23.326 1.00 86.38 187 GLU A CA 1
ATOM 1464 C C . GLU A 1 187 ? -29.569 -3.960 -21.942 1.00 86.38 187 GLU A C 1
ATOM 1466 O O . GLU A 1 187 ? -30.216 -3.007 -21.510 1.00 86.38 187 GLU A O 1
ATOM 1471 N N . GLN A 1 188 ? -28.565 -4.486 -21.235 1.00 83.88 188 GLN A N 1
ATOM 1472 C CA . GLN A 1 188 ? -28.158 -3.968 -19.922 1.00 83.88 188 GLN A CA 1
ATOM 1473 C C . GLN A 1 188 ? -27.602 -2.538 -20.017 1.00 83.88 188 GLN A C 1
ATOM 1475 O O . GLN A 1 188 ? -27.816 -1.730 -19.110 1.00 83.88 188 GLN A O 1
ATOM 1480 N N . LEU A 1 189 ? -26.949 -2.199 -21.132 1.00 84.12 189 LEU A N 1
ATOM 1481 C CA . LEU A 1 189 ? -26.508 -0.837 -21.430 1.00 84.12 189 LEU A CA 1
ATOM 1482 C C . LEU A 1 189 ? -27.703 0.121 -21.592 1.00 84.12 189 LEU A C 1
ATOM 1484 O O . LEU A 1 189 ? -27.636 1.257 -21.129 1.00 84.12 189 LEU A O 1
ATOM 1488 N N . GLU A 1 190 ? -28.807 -0.329 -22.195 1.00 78.69 190 GLU A N 1
ATOM 1489 C CA . GLU A 1 190 ? -30.041 0.464 -22.336 1.00 78.69 190 GLU A CA 1
ATOM 1490 C C . GLU A 1 190 ? -30.793 0.654 -21.012 1.00 78.69 190 GLU A C 1
ATOM 1492 O O . GLU A 1 190 ? -31.372 1.714 -20.772 1.00 78.69 190 GLU A O 1
ATOM 1497 N N . VAL A 1 191 ? -30.773 -0.356 -20.138 1.00 74.69 191 VAL A N 1
ATOM 1498 C CA . VAL A 1 191 ? -31.411 -0.304 -18.810 1.00 74.69 191 VAL A CA 1
ATOM 1499 C C . VAL A 1 191 ? -30.601 0.547 -17.818 1.00 74.69 191 VAL A C 1
ATOM 1501 O O . VAL A 1 191 ? -31.164 1.086 -16.862 1.00 74.69 191 VAL A O 1
ATOM 1504 N N . SER A 1 192 ? -29.303 0.748 -18.066 1.00 65.38 192 SER A N 1
ATOM 1505 C CA . SER A 1 192 ? -28.385 1.563 -17.252 1.00 65.38 192 SER A CA 1
ATOM 1506 C C . SER A 1 192 ? -28.558 3.076 -17.482 1.00 65.38 192 SER A C 1
ATOM 1508 O O . SER A 1 192 ? -27.590 3.800 -17.698 1.00 65.38 192 SER A O 1
ATOM 1510 N N . VAL A 1 193 ? -29.802 3.572 -17.419 1.00 55.31 193 VAL A N 1
ATOM 1511 C CA . VAL A 1 193 ? -30.226 4.948 -17.770 1.00 55.31 193 VAL A CA 1
ATOM 1512 C C . VAL A 1 193 ? -29.435 6.049 -17.041 1.00 55.31 193 VAL A C 1
ATOM 1514 O O . VAL A 1 193 ? -29.306 7.155 -17.562 1.00 55.31 193 VAL A O 1
ATOM 1517 N N . SER A 1 194 ? -28.893 5.758 -15.855 1.00 55.25 194 SER A N 1
ATOM 1518 C CA . SER A 1 194 ? -28.145 6.725 -15.044 1.00 55.25 194 SER A CA 1
ATOM 1519 C C . SER A 1 194 ? -26.665 6.865 -15.428 1.00 55.25 194 SER A C 1
ATOM 1521 O O . SER A 1 194 ? -26.095 7.910 -15.127 1.00 55.25 194 SER A O 1
ATOM 1523 N N . ASP A 1 195 ? -26.045 5.850 -16.054 1.00 70.69 195 ASP A N 1
ATOM 1524 C CA . ASP A 1 195 ? -24.616 5.871 -16.429 1.00 70.69 195 ASP A CA 1
ATOM 1525 C C . ASP A 1 195 ? -24.233 4.783 -17.474 1.00 70.69 195 ASP A C 1
ATOM 1527 O O . ASP A 1 195 ? -23.551 3.798 -17.166 1.00 70.69 195 ASP A O 1
ATOM 1531 N N . PRO A 1 196 ? -24.688 4.914 -18.735 1.00 76.69 196 PRO A N 1
ATOM 1532 C CA . PRO A 1 196 ? -24.392 3.941 -19.791 1.00 76.69 196 PRO A CA 1
ATOM 1533 C C . PRO A 1 196 ? -22.902 3.922 -20.182 1.00 76.69 196 PRO A C 1
ATOM 1535 O O . PRO A 1 196 ? -22.387 2.921 -20.679 1.00 76.69 196 PRO A O 1
ATOM 1538 N N . GLU A 1 197 ? -22.181 5.018 -19.957 1.00 79.44 197 GLU A N 1
ATOM 1539 C CA . GLU A 1 197 ? -20.755 5.118 -20.270 1.00 79.44 197 GLU A CA 1
ATOM 1540 C C . GLU A 1 197 ? -19.920 4.291 -19.298 1.00 79.44 197 GLU A C 1
ATOM 1542 O O . GLU A 1 197 ? -19.102 3.481 -19.742 1.00 79.44 197 GLU A O 1
ATOM 1547 N N . GLN A 1 198 ? -20.167 4.424 -17.992 1.00 79.00 198 GLN A N 1
ATOM 1548 C CA . GLN A 1 198 ? -19.461 3.641 -16.984 1.00 79.00 198 GLN A CA 1
ATOM 1549 C C . GLN A 1 198 ? -19.757 2.148 -17.110 1.00 79.00 198 GLN A C 1
ATOM 1551 O O . GLN A 1 198 ? -18.834 1.341 -17.020 1.00 79.00 198 GLN A O 1
ATOM 1556 N N . TYR A 1 199 ? -21.002 1.771 -17.418 1.00 85.50 199 TYR A N 1
ATOM 1557 C CA . TYR A 1 199 ? -21.340 0.374 -17.687 1.00 85.50 199 TYR A CA 1
ATOM 1558 C C . TYR A 1 199 ? -20.505 -0.194 -18.848 1.00 85.50 199 TYR A C 1
ATOM 1560 O O . TYR A 1 199 ? -19.912 -1.270 -18.735 1.00 85.50 199 TYR A O 1
ATOM 1568 N N . LEU A 1 200 ? -20.386 0.546 -19.957 1.00 87.56 200 LEU A N 1
ATOM 1569 C CA . LEU A 1 200 ? -19.582 0.108 -21.099 1.00 87.56 200 LEU A CA 1
ATOM 1570 C C . LEU A 1 200 ? -18.075 0.076 -20.782 1.00 87.56 200 LEU A C 1
ATOM 1572 O O . LEU A 1 200 ? -17.363 -0.808 -21.269 1.00 87.56 200 LEU A O 1
ATOM 1576 N N . ILE A 1 201 ? -17.587 0.999 -19.948 1.00 83.81 201 ILE A N 1
ATOM 1577 C CA . ILE A 1 201 ? -16.206 1.011 -19.442 1.00 83.81 201 ILE A CA 1
ATOM 1578 C C . ILE A 1 201 ? -15.931 -0.236 -18.592 1.00 83.81 201 ILE A C 1
ATOM 1580 O O . ILE A 1 201 ? -14.924 -0.913 -18.806 1.00 83.81 201 ILE A O 1
ATOM 1584 N N . ASP A 1 202 ? -16.836 -0.586 -17.681 1.00 82.88 202 ASP A N 1
ATOM 1585 C CA . ASP A 1 202 ? -16.695 -1.748 -16.804 1.00 82.88 202 ASP A CA 1
ATOM 1586 C C . ASP A 1 202 ? -16.694 -3.059 -17.597 1.00 82.88 202 ASP A C 1
ATOM 1588 O O . ASP A 1 202 ? -15.864 -3.941 -17.347 1.00 82.88 202 ASP A O 1
ATOM 1592 N N . VAL A 1 203 ? -17.547 -3.158 -18.622 1.00 88.94 203 VAL A N 1
ATOM 1593 C CA . VAL A 1 203 ? -17.512 -4.260 -19.593 1.00 88.94 203 VAL A CA 1
ATOM 1594 C C . VAL A 1 203 ? -16.143 -4.324 -20.277 1.00 88.94 203 VAL A C 1
ATOM 1596 O O . VAL A 1 203 ? -15.519 -5.386 -20.293 1.00 88.94 203 VAL A O 1
ATOM 1599 N N . CYS A 1 204 ? -15.620 -3.204 -20.786 1.00 88.00 204 CYS A N 1
ATOM 1600 C CA . CYS A 1 204 ? -14.307 -3.171 -21.440 1.00 88.00 204 CYS A CA 1
ATOM 1601 C C . CYS A 1 204 ? -13.168 -3.597 -20.499 1.00 88.00 204 CYS A C 1
ATOM 1603 O O . CYS A 1 204 ? -12.288 -4.351 -20.915 1.00 88.00 204 CYS A O 1
ATOM 1605 N N . HIS A 1 205 ? -13.195 -3.194 -19.226 1.00 83.12 205 HIS A N 1
ATOM 1606 C CA . HIS A 1 205 ? -12.211 -3.633 -18.233 1.00 83.12 205 HIS A CA 1
ATOM 1607 C C . HIS A 1 205 ? -12.249 -5.140 -17.990 1.00 83.12 205 HIS A C 1
ATOM 1609 O O . HIS A 1 205 ? -11.198 -5.776 -17.872 1.00 83.12 205 HIS A O 1
ATOM 1615 N N . VAL A 1 206 ? -13.440 -5.739 -17.928 1.00 87.12 206 VAL A N 1
ATOM 1616 C CA . VAL A 1 206 ? -13.559 -7.197 -17.807 1.00 87.12 206 VAL A CA 1
ATOM 1617 C C . VAL A 1 206 ? -12.945 -7.894 -19.017 1.00 87.12 206 VAL A C 1
ATOM 1619 O O . VAL A 1 206 ? -12.226 -8.876 -18.830 1.00 87.12 206 VAL A O 1
ATOM 1622 N N . LEU A 1 207 ? -13.175 -7.375 -20.227 1.00 88.00 207 LEU A N 1
ATOM 1623 C CA . LEU A 1 207 ? -12.655 -7.942 -21.475 1.00 88.00 207 LEU A CA 1
ATOM 1624 C C . LEU A 1 207 ? -11.125 -7.828 -21.590 1.00 88.00 207 LEU A C 1
ATOM 1626 O O . LEU A 1 207 ? -10.478 -8.796 -21.988 1.00 88.00 207 LEU A O 1
ATOM 1630 N N . ILE A 1 208 ? -10.537 -6.697 -21.184 1.00 82.75 208 ILE A N 1
ATOM 1631 C CA . ILE A 1 208 ? -9.074 -6.484 -21.169 1.00 82.75 208 ILE A CA 1
ATOM 1632 C C . ILE A 1 208 ? -8.373 -7.497 -20.252 1.00 82.75 208 ILE A C 1
ATOM 1634 O O . ILE A 1 208 ? -7.303 -8.013 -20.575 1.00 82.75 208 ILE A O 1
ATOM 1638 N N . ASN A 1 209 ? -8.999 -7.841 -19.126 1.00 79.38 209 ASN A N 1
ATOM 1639 C CA . ASN A 1 209 ? -8.429 -8.751 -18.133 1.00 79.38 209 ASN A CA 1
ATOM 1640 C C . ASN A 1 209 ? -8.508 -10.243 -18.519 1.00 79.38 209 ASN A C 1
ATOM 1642 O O . ASN A 1 209 ? -8.069 -11.093 -17.746 1.00 79.38 209 ASN A O 1
ATOM 1646 N N . GLN A 1 210 ? -9.020 -10.586 -19.708 1.00 79.31 210 GLN A N 1
ATOM 1647 C CA . GLN A 1 210 ? -9.144 -11.979 -20.168 1.00 79.31 210 GLN A CA 1
ATOM 1648 C C . GLN A 1 210 ? -7.859 -12.565 -20.775 1.00 79.31 210 GLN A C 1
ATOM 1650 O O . GLN A 1 210 ? -7.891 -13.695 -21.261 1.00 79.31 210 GLN A O 1
ATOM 1655 N N . GLN A 1 211 ? -6.745 -11.817 -20.782 1.00 68.44 211 GLN A N 1
ATOM 1656 C CA . GLN A 1 211 ? -5.447 -12.236 -21.348 1.00 68.44 211 GLN A CA 1
ATOM 1657 C C . GLN A 1 211 ? -5.524 -12.660 -22.833 1.00 68.44 211 GLN A C 1
ATOM 1659 O O . GLN A 1 211 ? -4.735 -13.475 -23.306 1.00 68.44 211 GLN A O 1
ATOM 1664 N N . GLN A 1 212 ? -6.479 -12.099 -23.584 1.00 77.19 212 GLN A N 1
ATOM 1665 C CA . GLN A 1 212 ? -6.703 -12.363 -25.008 1.00 77.19 212 GLN A CA 1
ATOM 1666 C C . GLN A 1 212 ? -6.469 -11.086 -25.813 1.00 77.19 212 GLN A C 1
ATOM 1668 O O . GLN A 1 212 ? -7.262 -10.150 -25.726 1.00 77.19 212 GLN A O 1
ATOM 1673 N N . HIS A 1 213 ? -5.414 -11.063 -26.632 1.00 77.38 213 HIS A N 1
ATOM 1674 C CA . HIS A 1 213 ? -4.992 -9.861 -27.362 1.00 77.38 213 HIS A CA 1
ATOM 1675 C C . HIS A 1 213 ? -6.119 -9.267 -28.222 1.00 77.38 213 HIS A C 1
ATOM 1677 O O . HIS A 1 213 ? -6.350 -8.065 -28.193 1.00 77.38 213 HIS A O 1
ATOM 1683 N N . THR A 1 214 ? -6.901 -10.106 -28.911 1.00 80.69 214 THR A N 1
ATOM 1684 C CA . THR A 1 214 ? -8.025 -9.651 -29.746 1.00 80.69 214 THR A CA 1
ATOM 1685 C C . THR A 1 214 ? -9.146 -8.997 -28.932 1.00 80.69 214 THR A C 1
ATOM 1687 O O . THR A 1 214 ? -9.698 -7.989 -29.365 1.00 80.69 214 THR A O 1
ATOM 1690 N N . LEU A 1 215 ? -9.478 -9.528 -27.746 1.00 82.81 215 LEU A N 1
ATOM 1691 C CA . LEU A 1 215 ? -10.469 -8.910 -26.854 1.00 82.81 215 LEU A CA 1
ATOM 1692 C C . LEU A 1 215 ? -9.953 -7.581 -26.301 1.00 82.81 215 LEU A C 1
ATOM 1694 O O . LEU A 1 215 ? -10.696 -6.601 -26.275 1.00 82.81 215 LEU A O 1
ATOM 1698 N N . THR A 1 216 ? -8.674 -7.535 -25.928 1.00 80.00 216 THR A N 1
ATOM 1699 C CA . THR A 1 216 ? -8.005 -6.318 -25.464 1.00 80.00 216 THR A CA 1
ATOM 1700 C C . THR A 1 216 ? -7.996 -5.234 -26.541 1.00 80.00 216 THR A C 1
ATOM 1702 O O . THR A 1 216 ? -8.337 -4.089 -26.247 1.00 80.00 216 THR A O 1
ATOM 1705 N N . ASP A 1 217 ? -7.692 -5.574 -27.794 1.00 78.19 217 ASP A N 1
ATOM 1706 C CA . ASP A 1 217 ? -7.679 -4.621 -28.911 1.00 78.19 217 ASP A CA 1
ATOM 1707 C C . ASP A 1 217 ? -9.071 -4.040 -29.186 1.00 78.19 217 ASP A C 1
ATOM 1709 O O . ASP A 1 217 ? -9.227 -2.828 -29.372 1.00 78.19 217 ASP A O 1
ATOM 1713 N N . ILE A 1 218 ? -10.099 -4.895 -29.188 1.00 82.62 218 ILE A N 1
ATOM 1714 C CA . ILE A 1 218 ? -11.491 -4.482 -29.404 1.00 82.62 218 ILE A CA 1
ATOM 1715 C C . ILE A 1 218 ? -11.956 -3.576 -28.257 1.00 82.62 218 ILE A C 1
ATOM 1717 O O . ILE A 1 218 ? -12.449 -2.477 -28.516 1.00 82.62 218 ILE A O 1
ATOM 1721 N N . ALA A 1 219 ? -11.735 -3.979 -27.001 1.00 85.06 219 ALA A N 1
ATOM 1722 C CA . ALA A 1 219 ? -12.096 -3.193 -25.821 1.00 85.06 219 ALA A CA 1
ATOM 1723 C C . ALA A 1 219 ? -11.371 -1.835 -25.792 1.00 85.06 219 ALA A C 1
ATOM 1725 O O . ALA A 1 219 ? -11.987 -0.797 -25.555 1.00 85.06 219 ALA A O 1
ATOM 1726 N N . THR A 1 220 ? -10.083 -1.807 -26.139 1.00 78.44 220 THR A N 1
ATOM 1727 C CA . THR A 1 220 ? -9.300 -0.564 -26.241 1.00 78.44 220 THR A CA 1
ATOM 1728 C C . THR A 1 220 ? -9.830 0.347 -27.353 1.00 78.44 220 THR A C 1
ATOM 1730 O O . THR A 1 220 ? -9.893 1.569 -27.197 1.00 78.44 220 THR A O 1
ATOM 1733 N N . SER A 1 221 ? -10.263 -0.228 -28.479 1.00 81.75 221 SER A N 1
ATOM 1734 C CA . SER A 1 221 ? -10.865 0.521 -29.587 1.00 81.75 221 SER A CA 1
ATOM 1735 C C . SER A 1 221 ? -12.209 1.151 -29.204 1.00 81.75 221 SER A C 1
ATOM 1737 O O . SER A 1 221 ? -12.457 2.304 -29.571 1.00 81.75 221 SER A O 1
ATOM 1739 N N . ILE A 1 222 ? -13.040 0.437 -28.435 1.00 85.38 222 ILE A N 1
ATOM 1740 C CA . ILE A 1 222 ? -14.304 0.940 -27.869 1.00 85.38 222 ILE A CA 1
ATOM 1741 C C . ILE A 1 222 ? -14.031 2.111 -26.915 1.00 85.38 222 ILE A C 1
ATOM 1743 O O . ILE A 1 222 ? -14.562 3.202 -27.126 1.00 85.38 222 ILE A O 1
ATOM 1747 N N . LEU A 1 223 ? -13.126 1.938 -25.943 1.00 81.81 223 LEU A N 1
ATOM 1748 C CA . LEU A 1 223 ? -12.734 2.988 -24.989 1.00 81.81 223 LEU A CA 1
ATOM 1749 C C . LEU A 1 223 ? -12.194 4.248 -25.686 1.00 81.81 223 LEU A C 1
ATOM 1751 O O . LEU A 1 223 ? -12.533 5.376 -25.326 1.00 81.81 223 LEU A O 1
ATOM 1755 N N . ARG A 1 224 ? -11.395 4.083 -26.746 1.00 78.12 224 ARG A N 1
ATOM 1756 C CA . ARG A 1 224 ? -10.879 5.211 -27.536 1.00 78.12 224 ARG A CA 1
ATOM 1757 C C . ARG A 1 224 ? -11.983 5.954 -28.292 1.00 78.12 224 ARG A C 1
ATOM 1759 O O . ARG A 1 224 ? -11.865 7.160 -28.501 1.00 78.12 224 ARG A O 1
ATOM 1766 N N . GLN A 1 225 ? -13.027 5.259 -28.740 1.00 78.12 225 GLN A N 1
ATOM 1767 C CA . GLN A 1 225 ? -14.166 5.899 -29.402 1.00 78.12 225 GLN A CA 1
ATOM 1768 C C . GLN A 1 225 ? -15.031 6.669 -28.401 1.00 78.12 225 GLN A C 1
ATOM 1770 O O . GLN A 1 225 ? -15.389 7.803 -28.705 1.00 78.12 225 GLN A O 1
ATOM 1775 N N . LEU A 1 226 ? -15.235 6.132 -27.192 1.00 74.62 226 LEU A N 1
ATOM 1776 C CA . LEU A 1 226 ? -15.882 6.847 -26.081 1.00 74.62 226 LEU A CA 1
ATOM 1777 C C . LEU A 1 226 ? -15.123 8.131 -25.691 1.00 74.62 226 LEU A C 1
ATOM 1779 O O . LEU A 1 226 ? -15.728 9.156 -25.394 1.00 74.62 226 LEU A O 1
ATOM 1783 N N . ARG A 1 227 ? -13.785 8.121 -25.775 1.00 62.00 227 ARG A N 1
ATOM 1784 C CA . ARG A 1 227 ? -12.943 9.314 -25.559 1.00 62.00 227 ARG A CA 1
ATOM 1785 C C . ARG A 1 227 ? -13.176 10.420 -26.595 1.00 62.00 227 ARG A C 1
ATOM 1787 O O . ARG A 1 227 ? -13.068 11.593 -26.260 1.00 62.00 227 ARG A O 1
ATOM 1794 N N . LYS A 1 228 ? -13.447 10.071 -27.860 1.00 62.62 228 LYS A N 1
ATOM 1795 C CA . LYS A 1 228 ? -13.645 11.057 -28.943 1.00 62.62 228 LYS A CA 1
ATOM 1796 C C . LYS A 1 228 ? -15.019 11.726 -28.900 1.00 62.62 228 LYS A C 1
ATOM 1798 O O . LYS A 1 228 ? -15.193 12.773 -29.517 1.00 62.62 228 LYS A O 1
ATOM 1803 N N . THR A 1 229 ? -15.987 11.132 -28.207 1.00 54.25 229 THR A N 1
ATOM 1804 C CA . THR A 1 229 ? -17.358 11.646 -28.120 1.00 54.25 229 THR A CA 1
ATOM 1805 C C . THR A 1 229 ? -17.556 12.713 -27.036 1.00 54.25 229 THR A C 1
ATOM 1807 O O . THR A 1 229 ? -18.612 13.340 -27.035 1.00 54.25 229 THR A O 1
ATOM 1810 N N . ILE A 1 230 ? -16.563 12.988 -26.172 1.00 48.25 230 ILE A N 1
ATOM 1811 C CA . ILE A 1 230 ? -16.696 13.917 -25.031 1.00 48.25 230 ILE A CA 1
ATOM 1812 C C . ILE A 1 230 ? -15.505 14.893 -24.942 1.00 48.25 230 ILE A C 1
ATOM 1814 O O . ILE A 1 230 ? -14.358 14.451 -24.849 1.00 48.25 230 ILE A O 1
ATOM 1818 N N . PRO A 1 231 ? -15.739 16.218 -24.876 1.00 42.62 231 PRO A N 1
ATOM 1819 C CA . PRO A 1 231 ? -14.768 17.173 -24.362 1.00 42.62 231 PRO A CA 1
ATOM 1820 C C . PRO A 1 231 ? -14.838 17.224 -22.825 1.00 42.62 231 PRO A C 1
ATOM 1822 O O . PRO A 1 231 ? -15.862 17.589 -22.261 1.00 42.62 231 PRO A O 1
ATOM 1825 N N . HIS A 1 232 ? -13.721 16.886 -22.174 1.00 45.38 232 HIS A N 1
ATOM 1826 C CA . HIS A 1 232 ? -13.393 17.111 -20.755 1.00 45.38 232 HIS A CA 1
ATOM 1827 C C . HIS A 1 232 ? -14.388 16.600 -19.687 1.00 45.38 232 HIS A C 1
ATOM 1829 O O . HIS A 1 232 ? -15.284 17.312 -19.248 1.00 45.38 232 HIS A O 1
ATOM 1835 N N . SER A 1 233 ? -14.111 15.413 -19.133 1.00 39.50 233 SER A N 1
ATOM 1836 C CA . SER A 1 233 ? -14.566 15.008 -17.794 1.00 39.50 233 SER A CA 1
ATOM 1837 C C . SER A 1 233 ? -13.477 14.188 -17.090 1.00 39.50 233 SER A C 1
ATOM 1839 O O . SER A 1 233 ? -12.846 13.311 -17.682 1.00 39.50 233 SER A O 1
ATOM 1841 N N . SER A 1 234 ? -13.232 14.522 -15.824 1.00 47.00 234 SER A N 1
ATOM 1842 C CA . SER A 1 234 ? -12.110 14.133 -14.958 1.00 47.00 234 SER A CA 1
ATOM 1843 C C . SER A 1 234 ? -12.110 12.674 -14.481 1.00 47.00 234 SER A C 1
ATOM 1845 O O . SER A 1 234 ? -11.204 12.275 -13.752 1.00 47.00 234 SER A O 1
ATOM 1847 N N . VAL A 1 235 ? -13.080 11.860 -14.901 1.00 43.31 235 VAL A N 1
ATOM 1848 C CA . VAL A 1 235 ? -13.260 10.485 -14.401 1.00 43.31 235 VAL A CA 1
ATOM 1849 C C . VAL A 1 235 ? -12.516 9.445 -15.259 1.00 43.31 235 VAL A C 1
ATOM 1851 O O . VAL A 1 235 ? -12.138 8.386 -14.763 1.00 43.31 235 VAL A O 1
ATOM 1854 N N . LEU A 1 236 ? -12.169 9.770 -16.513 1.00 40.50 236 LEU A N 1
ATOM 1855 C CA . LEU A 1 236 ? -11.436 8.848 -17.399 1.00 40.50 236 LEU A CA 1
ATOM 1856 C C . LEU A 1 236 ? -9.948 8.661 -17.026 1.00 40.50 236 LEU A C 1
ATOM 1858 O O . LEU A 1 236 ? -9.327 7.682 -17.442 1.00 40.50 236 LEU A O 1
ATOM 1862 N N . ASN A 1 237 ? -9.367 9.570 -16.234 1.00 43.78 237 ASN A N 1
ATOM 1863 C CA . ASN A 1 237 ? -7.927 9.567 -15.948 1.00 43.78 237 ASN A CA 1
ATOM 1864 C C . ASN A 1 237 ? -7.482 8.436 -15.007 1.00 43.78 237 ASN A C 1
ATOM 1866 O O . ASN A 1 237 ? -6.361 7.956 -15.147 1.00 43.78 237 ASN A O 1
ATOM 1870 N N . ALA A 1 238 ? -8.342 7.952 -14.105 1.00 39.66 238 ALA A N 1
ATOM 1871 C CA . ALA A 1 238 ? -7.959 6.902 -13.153 1.00 39.66 238 ALA A CA 1
ATOM 1872 C C . ALA A 1 238 ? -7.760 5.528 -13.822 1.00 39.66 238 ALA A C 1
ATOM 1874 O O . ALA A 1 238 ? -6.923 4.738 -13.391 1.00 39.66 238 ALA A O 1
ATOM 1875 N N . SER A 1 239 ? -8.484 5.256 -14.912 1.00 42.03 239 SER A N 1
ATOM 1876 C CA . SER A 1 239 ? -8.359 3.991 -15.654 1.00 42.03 239 SER A CA 1
ATOM 1877 C C . SER A 1 239 ? -7.254 4.049 -16.717 1.00 42.03 239 SER A C 1
ATOM 1879 O O . SER A 1 239 ? -6.607 3.042 -16.998 1.00 42.03 239 SER A O 1
ATOM 1881 N N . ILE A 1 240 ? -6.969 5.240 -17.261 1.00 45.31 240 ILE A N 1
ATOM 1882 C CA . ILE A 1 240 ? -5.858 5.462 -18.201 1.00 45.31 240 ILE A CA 1
ATOM 1883 C C . ILE A 1 240 ? -4.496 5.470 -17.483 1.00 45.31 240 ILE A C 1
ATOM 1885 O O . ILE A 1 240 ? -3.538 4.928 -18.031 1.00 45.31 240 ILE A O 1
ATOM 1889 N N . GLN A 1 241 ? -4.407 5.940 -16.230 1.00 46.22 241 GLN A N 1
ATOM 1890 C CA . GLN A 1 241 ? -3.174 5.858 -15.425 1.00 46.22 241 GLN A CA 1
ATOM 1891 C C . GLN A 1 241 ? -2.676 4.414 -15.220 1.00 46.22 241 GLN A C 1
ATOM 1893 O O . GLN A 1 241 ? -1.471 4.188 -15.119 1.00 46.22 241 GLN A O 1
ATOM 1898 N N . ALA A 1 242 ? -3.573 3.421 -15.232 1.00 37.31 242 ALA A N 1
ATOM 1899 C CA . ALA A 1 242 ? -3.196 2.010 -15.145 1.00 37.31 242 ALA A CA 1
ATOM 1900 C C . ALA A 1 242 ? -2.592 1.452 -16.452 1.00 37.31 242 ALA A C 1
ATOM 1902 O O . ALA A 1 242 ? -1.815 0.500 -16.405 1.00 37.31 242 ALA A O 1
ATOM 1903 N N . ILE A 1 243 ? -2.917 2.038 -17.611 1.00 41.47 243 ILE A N 1
ATOM 1904 C CA . ILE A 1 243 ? -2.439 1.586 -18.932 1.00 41.47 243 ILE A CA 1
ATOM 1905 C C . ILE A 1 243 ? -1.199 2.385 -19.373 1.00 41.47 243 ILE A C 1
ATOM 1907 O O . ILE A 1 243 ? -0.274 1.816 -19.954 1.00 41.47 243 ILE A O 1
ATOM 1911 N N . GLU A 1 244 ? -1.105 3.671 -19.019 1.00 37.44 244 GLU A N 1
ATOM 1912 C CA . GLU A 1 244 ? 0.109 4.483 -19.213 1.00 37.44 244 GLU A CA 1
ATOM 1913 C C . GLU A 1 244 ? 1.278 4.047 -18.305 1.00 37.44 244 GLU A C 1
ATOM 1915 O O . GLU A 1 244 ? 2.437 4.284 -18.651 1.00 37.44 244 GLU A O 1
ATOM 1920 N N . TYR A 1 245 ? 1.002 3.297 -17.226 1.00 41.69 245 TYR A N 1
ATOM 1921 C CA . TYR A 1 245 ? 2.004 2.635 -16.373 1.00 41.69 245 TYR A CA 1
ATOM 1922 C C . TYR A 1 245 ? 2.982 1.739 -17.156 1.00 41.69 245 TYR A C 1
ATOM 1924 O O . TYR A 1 245 ? 4.113 1.531 -16.717 1.00 41.69 245 TYR A O 1
ATOM 1932 N N . TYR A 1 246 ? 2.582 1.230 -18.328 1.00 36.31 246 TYR A N 1
ATOM 1933 C CA . TYR A 1 246 ? 3.439 0.372 -19.146 1.00 36.31 246 TYR A CA 1
ATOM 1934 C C . TYR A 1 246 ? 4.319 1.113 -20.164 1.00 36.31 246 TYR A C 1
ATOM 1936 O O . TYR A 1 246 ? 5.212 0.475 -20.715 1.00 36.31 246 TYR A O 1
ATOM 1944 N N . ASN A 1 247 ? 4.121 2.416 -20.425 1.00 39.31 247 ASN A N 1
ATOM 1945 C CA . ASN A 1 247 ? 4.778 3.074 -21.568 1.00 39.31 247 ASN A CA 1
ATOM 1946 C C . ASN A 1 247 ? 5.299 4.516 -21.372 1.00 39.31 247 ASN A C 1
ATOM 1948 O O . ASN A 1 247 ? 5.621 5.155 -22.374 1.00 39.31 247 ASN A O 1
ATOM 1952 N N . ILE A 1 248 ? 5.477 5.046 -20.153 1.00 39.06 248 ILE A N 1
ATOM 1953 C CA . ILE A 1 248 ? 6.047 6.403 -19.980 1.00 39.06 248 ILE A CA 1
ATOM 1954 C C . ILE A 1 248 ? 7.362 6.407 -19.179 1.00 39.06 248 ILE A C 1
ATOM 1956 O O . ILE A 1 248 ? 7.401 6.066 -18.004 1.00 39.06 248 ILE A O 1
ATOM 1960 N N . SER A 1 249 ? 8.410 6.895 -19.858 1.00 39.22 249 SER A N 1
ATOM 1961 C CA . SER A 1 249 ? 9.708 7.393 -19.372 1.00 39.22 249 SER A CA 1
ATOM 1962 C C . SER A 1 249 ? 10.673 6.402 -18.696 1.00 39.22 249 SER A C 1
ATOM 1964 O O . SER A 1 249 ? 10.436 5.872 -17.619 1.00 39.22 249 SER A O 1
ATOM 1966 N N . ASN A 1 250 ? 11.860 6.251 -19.293 1.00 46.91 250 ASN A N 1
ATOM 1967 C CA . ASN A 1 250 ? 13.015 5.517 -18.753 1.00 46.91 250 ASN A CA 1
ATOM 1968 C C . ASN A 1 250 ? 13.652 6.164 -17.497 1.00 46.91 250 ASN A C 1
ATOM 1970 O O . ASN A 1 250 ? 14.756 5.773 -17.119 1.00 46.91 250 ASN A O 1
ATOM 1974 N N . ASP A 1 251 ? 13.016 7.155 -16.862 1.00 63.91 251 ASP A N 1
ATOM 1975 C CA . ASP A 1 251 ? 13.578 7.826 -15.688 1.00 63.91 251 ASP A CA 1
ATOM 1976 C C . ASP A 1 251 ? 13.117 7.128 -14.397 1.00 63.91 251 ASP A C 1
ATOM 1978 O O . ASP A 1 251 ? 11.979 7.269 -13.940 1.00 63.91 251 ASP A O 1
ATOM 1982 N N . GLN A 1 252 ? 14.010 6.310 -13.838 1.00 73.94 252 GLN A N 1
ATOM 1983 C CA . GLN A 1 252 ? 13.823 5.607 -12.570 1.00 73.94 252 GLN A CA 1
ATOM 1984 C C . GLN A 1 252 ? 14.825 6.139 -11.546 1.00 73.94 252 GLN A C 1
ATOM 1986 O O . GLN A 1 252 ? 16.035 6.114 -11.779 1.00 73.94 252 GLN A O 1
ATOM 1991 N N . LYS A 1 253 ? 14.338 6.553 -10.375 1.00 80.25 253 LYS A N 1
ATOM 1992 C CA . LYS A 1 253 ? 15.181 6.906 -9.227 1.00 80.25 253 LYS A CA 1
ATOM 1993 C C . LYS A 1 253 ? 15.209 5.741 -8.253 1.00 80.25 253 LYS A C 1
ATOM 1995 O O . LYS A 1 253 ? 14.190 5.421 -7.653 1.00 80.25 253 LYS A O 1
ATOM 2000 N N . ILE A 1 254 ? 16.366 5.100 -8.113 1.00 80.75 254 ILE A N 1
ATOM 2001 C CA . ILE A 1 254 ? 16.541 3.950 -7.221 1.00 80.75 254 ILE A CA 1
ATOM 2002 C C . ILE A 1 254 ? 17.207 4.413 -5.928 1.00 80.75 254 ILE A C 1
ATOM 2004 O O . ILE A 1 254 ? 18.332 4.908 -5.957 1.00 80.75 254 ILE A O 1
ATOM 2008 N N . HIS A 1 255 ? 16.539 4.168 -4.806 1.00 87.06 255 HIS A N 1
ATOM 2009 C CA . HIS A 1 255 ? 17.039 4.399 -3.455 1.00 87.06 255 HIS A CA 1
ATOM 2010 C C . HIS A 1 255 ? 17.204 3.080 -2.722 1.00 87.06 255 HIS A C 1
ATOM 2012 O O . HIS A 1 255 ? 16.462 2.127 -2.950 1.00 87.06 255 HIS A O 1
ATOM 2018 N N . GLN A 1 256 ? 18.173 3.023 -1.822 1.00 85.81 256 GLN A N 1
ATOM 2019 C CA . GLN A 1 256 ? 18.423 1.870 -0.967 1.00 85.81 256 GLN A CA 1
ATOM 2020 C C . GLN A 1 256 ? 18.985 2.360 0.362 1.00 85.81 256 GLN A C 1
ATOM 2022 O O . GLN A 1 256 ? 19.645 3.398 0.412 1.00 85.81 256 GLN A O 1
ATOM 2027 N N . PHE A 1 257 ? 18.775 1.592 1.429 1.00 86.25 257 PHE A N 1
ATOM 2028 C CA . PHE A 1 257 ? 19.480 1.837 2.684 1.00 86.25 257 PHE A CA 1
ATOM 2029 C C . PHE A 1 257 ? 20.993 1.782 2.453 1.00 86.25 257 PHE A C 1
ATOM 2031 O O . PHE A 1 257 ? 21.479 0.997 1.635 1.00 86.25 257 PHE A O 1
ATOM 2038 N N . LYS A 1 258 ? 21.757 2.607 3.170 1.00 85.56 258 LYS A N 1
ATOM 2039 C CA . LYS A 1 258 ? 23.205 2.707 2.954 1.00 85.56 258 LYS A CA 1
ATOM 2040 C C . LYS A 1 258 ? 23.920 1.392 3.257 1.00 85.56 258 LYS A C 1
ATOM 2042 O O . LYS A 1 258 ? 24.867 1.030 2.561 1.00 85.56 258 LYS A O 1
ATOM 2047 N N . THR A 1 259 ? 23.466 0.678 4.283 1.00 81.62 259 THR A N 1
ATOM 2048 C CA . THR A 1 259 ? 23.996 -0.630 4.679 1.00 81.62 259 THR A CA 1
ATOM 2049 C C . THR A 1 259 ? 22.863 -1.613 4.961 1.00 81.62 259 THR A C 1
ATOM 2051 O O . THR A 1 259 ? 21.724 -1.219 5.228 1.00 81.62 259 THR A O 1
ATOM 2054 N N . LYS A 1 260 ? 23.172 -2.914 4.910 1.00 83.81 260 LYS A N 1
ATOM 2055 C CA . LYS A 1 260 ? 22.206 -3.960 5.271 1.00 83.81 260 LYS A CA 1
ATOM 2056 C C . LYS A 1 260 ? 21.875 -3.916 6.758 1.00 83.81 260 LYS A C 1
ATOM 2058 O O . LYS A 1 260 ? 20.756 -4.244 7.137 1.00 83.81 260 LYS A O 1
ATOM 2063 N N . GLU A 1 261 ? 22.839 -3.526 7.580 1.00 83.88 261 GLU A N 1
ATOM 2064 C CA . GLU A 1 261 ? 22.724 -3.420 9.028 1.00 83.88 261 GLU A CA 1
ATOM 2065 C C . GLU A 1 261 ? 21.751 -2.302 9.422 1.00 83.88 261 GLU A C 1
ATOM 2067 O O . GLU A 1 261 ? 20.847 -2.548 10.217 1.00 83.88 261 GLU A O 1
ATOM 2072 N N . GLU A 1 262 ? 21.859 -1.122 8.802 1.00 88.75 262 GLU A N 1
ATOM 2073 C CA . GLU A 1 262 ? 20.914 -0.012 9.008 1.00 88.75 262 GLU A CA 1
ATOM 2074 C C . GLU A 1 262 ? 19.483 -0.390 8.595 1.00 88.75 262 GLU A C 1
ATOM 2076 O O . GLU A 1 262 ? 18.515 -0.021 9.263 1.00 88.75 262 GLU A O 1
ATOM 2081 N N . GLU A 1 263 ? 19.330 -1.156 7.510 1.00 89.38 263 GLU A N 1
ATOM 2082 C CA . GLU A 1 263 ? 18.024 -1.665 7.084 1.00 89.38 263 GLU A CA 1
ATOM 2083 C C . GLU A 1 263 ? 17.437 -2.652 8.106 1.00 89.38 263 GLU A C 1
ATOM 2085 O O . GLU A 1 263 ? 16.244 -2.588 8.405 1.00 89.38 263 GLU A O 1
ATOM 2090 N N . ILE A 1 264 ? 18.259 -3.548 8.667 1.00 87.25 264 ILE A N 1
ATOM 2091 C CA . ILE A 1 264 ? 17.838 -4.493 9.715 1.00 87.25 264 ILE A CA 1
ATOM 2092 C C . ILE A 1 264 ? 17.435 -3.747 10.987 1.00 87.25 264 ILE A C 1
ATOM 2094 O O . ILE A 1 264 ? 16.403 -4.066 11.578 1.00 87.25 264 ILE A O 1
ATOM 2098 N N . GLU A 1 265 ? 18.218 -2.755 11.409 1.00 90.25 265 GLU A N 1
ATOM 2099 C CA . GLU A 1 265 ? 17.904 -1.922 12.571 1.00 90.25 265 GLU A CA 1
ATOM 2100 C C . GLU A 1 265 ? 16.577 -1.188 12.364 1.00 90.25 265 GLU A C 1
ATOM 2102 O O . GLU A 1 265 ? 15.669 -1.319 13.184 1.00 90.25 265 GLU A O 1
ATOM 2107 N N . THR A 1 266 ? 16.411 -0.544 11.205 1.00 93.44 266 THR A N 1
ATOM 2108 C CA . THR A 1 266 ? 15.164 0.130 10.818 1.00 93.44 266 THR A CA 1
ATOM 2109 C C . THR A 1 266 ? 13.973 -0.825 10.870 1.00 93.44 266 THR A C 1
ATOM 2111 O O . THR A 1 266 ? 12.920 -0.509 11.429 1.00 93.44 266 THR A O 1
ATOM 2114 N N . GLN A 1 267 ? 14.143 -2.023 10.313 1.00 92.06 267 GLN A N 1
ATOM 2115 C CA . GLN A 1 267 ? 13.116 -3.053 10.302 1.00 92.06 267 GLN A CA 1
ATOM 2116 C C . GLN A 1 267 ? 12.739 -3.516 11.722 1.00 92.06 267 GLN A C 1
ATOM 2118 O O . GLN A 1 267 ? 11.560 -3.754 12.002 1.00 92.06 267 GLN A O 1
ATOM 2123 N N . ASN A 1 268 ? 13.721 -3.673 12.613 1.00 90.75 268 ASN A N 1
ATOM 2124 C CA . ASN A 1 268 ? 13.506 -4.114 13.990 1.00 90.75 268 ASN A CA 1
ATOM 2125 C C . ASN A 1 268 ? 12.799 -3.040 14.822 1.00 90.75 268 ASN A C 1
ATOM 2127 O O . ASN A 1 268 ? 11.797 -3.359 15.462 1.00 90.75 268 ASN A O 1
ATOM 2131 N N . SER A 1 269 ? 13.251 -1.784 14.749 1.00 94.75 269 SER A N 1
ATOM 2132 C CA . SER A 1 269 ? 12.617 -0.655 15.440 1.00 94.75 269 SER A CA 1
ATOM 2133 C C . SER A 1 269 ? 11.166 -0.477 15.006 1.00 94.75 269 SER A C 1
ATOM 2135 O O . SER A 1 269 ? 10.274 -0.379 15.847 1.00 94.75 269 SER A O 1
ATOM 2137 N N . LEU A 1 270 ? 10.897 -0.535 13.698 1.00 95.00 270 LEU A N 1
ATOM 2138 C CA . LEU A 1 270 ? 9.533 -0.456 13.183 1.00 95.00 270 LEU A CA 1
ATOM 2139 C C . LEU A 1 270 ? 8.659 -1.611 13.697 1.00 95.00 270 LEU A C 1
ATOM 2141 O O . LEU A 1 270 ? 7.520 -1.398 14.108 1.00 95.00 270 LEU A O 1
ATOM 2145 N N . SER A 1 271 ? 9.196 -2.835 13.733 1.00 91.94 271 SER A N 1
ATOM 2146 C CA . SER A 1 271 ? 8.462 -3.983 14.273 1.00 91.94 271 SER A CA 1
ATOM 2147 C C . SER A 1 271 ? 8.176 -3.852 15.770 1.00 91.94 271 SER A C 1
ATOM 2149 O O . SER A 1 271 ? 7.155 -4.367 16.229 1.00 91.94 271 SER A O 1
ATOM 2151 N N . GLU A 1 272 ? 9.075 -3.243 16.536 1.00 93.88 272 GLU A N 1
ATOM 2152 C CA . GLU A 1 272 ? 8.887 -3.001 17.965 1.00 93.88 272 GLU A CA 1
ATOM 2153 C C . GLU A 1 272 ? 7.803 -1.948 18.208 1.00 93.88 272 GLU A C 1
ATOM 2155 O O . GLU A 1 272 ? 6.891 -2.193 18.999 1.00 93.88 272 GLU A O 1
ATOM 2160 N N . ILE A 1 273 ? 7.826 -0.850 17.447 1.00 95.56 273 ILE A N 1
ATOM 2161 C CA . ILE A 1 273 ? 6.782 0.184 17.438 1.00 95.56 273 ILE A CA 1
ATOM 2162 C C . ILE A 1 273 ? 5.407 -0.444 17.163 1.00 95.56 273 ILE A C 1
ATOM 2164 O O . ILE A 1 273 ? 4.474 -0.271 17.947 1.00 95.56 273 ILE A O 1
ATOM 2168 N N . GLU A 1 274 ? 5.268 -1.246 16.104 1.00 94.12 274 GLU A N 1
ATOM 2169 C CA . GLU A 1 274 ? 3.987 -1.884 15.761 1.00 94.12 274 GLU A CA 1
ATOM 2170 C C . GLU A 1 274 ? 3.476 -2.826 16.867 1.00 94.12 274 GLU A C 1
ATOM 2172 O O . GLU A 1 274 ? 2.281 -2.839 17.191 1.00 94.12 274 GLU A O 1
ATOM 2177 N N . LYS A 1 275 ? 4.371 -3.611 17.479 1.00 93.69 275 LYS A N 1
ATOM 2178 C CA . LYS A 1 275 ? 4.024 -4.535 18.572 1.00 93.69 275 LYS A CA 1
ATOM 2179 C C . LYS A 1 275 ? 3.607 -3.791 19.836 1.00 93.69 275 LYS A C 1
ATOM 2181 O O . LYS A 1 275 ? 2.590 -4.147 20.439 1.00 93.69 275 LYS A O 1
ATOM 2186 N N . ASN A 1 276 ? 4.367 -2.768 20.222 1.00 95.12 276 ASN A N 1
ATOM 2187 C CA . ASN A 1 276 ? 4.076 -1.949 21.394 1.00 95.12 276 ASN A CA 1
ATOM 2188 C C . ASN A 1 276 ? 2.721 -1.264 21.233 1.00 95.12 276 ASN A C 1
ATOM 2190 O O . ASN A 1 276 ? 1.859 -1.407 22.102 1.00 95.12 276 ASN A O 1
ATOM 2194 N N . PHE A 1 277 ? 2.479 -0.648 20.076 1.00 96.25 277 PHE A N 1
ATOM 2195 C CA . PHE A 1 277 ? 1.200 -0.019 19.776 1.00 96.25 277 PHE A CA 1
ATOM 2196 C C . PHE A 1 277 ? 0.030 -1.007 19.814 1.00 96.25 277 PHE A C 1
ATOM 2198 O O . PHE A 1 277 ? -1.017 -0.715 20.387 1.00 96.25 277 PHE A O 1
ATOM 2205 N N . THR A 1 278 ? 0.207 -2.213 19.266 1.00 95.69 278 THR A N 1
ATOM 2206 C CA . THR A 1 278 ? -0.826 -3.262 19.305 1.00 95.69 278 THR A CA 1
ATOM 2207 C C . THR A 1 278 ? -1.209 -3.614 20.745 1.00 95.69 278 THR A C 1
ATOM 2209 O O . THR A 1 278 ? -2.392 -3.701 21.073 1.00 95.69 278 THR A O 1
ATOM 2212 N N . SER A 1 279 ? -0.218 -3.773 21.625 1.00 96.00 279 SER A N 1
ATOM 2213 C CA . SER A 1 279 ? -0.443 -4.040 23.051 1.00 96.00 279 SER A CA 1
ATOM 2214 C C . SER A 1 279 ? -1.172 -2.885 23.749 1.00 96.00 279 SER A C 1
ATOM 2216 O O . SER A 1 279 ? -2.090 -3.116 24.541 1.00 96.00 279 SER A O 1
ATOM 2218 N N . LEU A 1 280 ? -0.809 -1.640 23.421 1.00 97.44 280 LEU A N 1
ATOM 2219 C CA . LEU A 1 280 ? -1.465 -0.445 23.952 1.00 97.44 280 LEU A CA 1
ATOM 2220 C C . LEU A 1 280 ? -2.914 -0.342 23.491 1.00 97.44 280 LEU A C 1
ATOM 2222 O O . LEU A 1 280 ? -3.791 -0.176 24.332 1.00 97.44 280 LEU A O 1
ATOM 2226 N N . MET A 1 281 ? -3.195 -0.542 22.205 1.00 97.44 281 MET A N 1
ATOM 2227 C CA . MET A 1 281 ? -4.557 -0.460 21.680 1.00 97.44 281 MET A CA 1
ATOM 2228 C C . MET A 1 281 ? -5.498 -1.494 22.291 1.00 97.44 281 MET A C 1
ATOM 2230 O O . MET A 1 281 ? -6.672 -1.192 22.492 1.00 97.44 281 MET A O 1
ATOM 2234 N N . VAL A 1 282 ? -5.010 -2.688 22.643 1.00 96.94 282 VAL A N 1
ATOM 2235 C CA . VAL A 1 282 ? -5.815 -3.670 23.390 1.00 96.94 282 VAL A CA 1
ATOM 2236 C C . VAL A 1 282 ? -6.212 -3.123 24.762 1.00 96.94 282 VAL A C 1
ATOM 2238 O O . VAL A 1 282 ? -7.344 -3.333 25.194 1.00 96.94 282 VAL A O 1
ATOM 2241 N N . ARG A 1 283 ? -5.301 -2.426 25.452 1.00 96.75 283 ARG A N 1
ATOM 2242 C CA . ARG A 1 283 ? -5.595 -1.796 26.747 1.00 96.75 283 ARG A CA 1
ATOM 2243 C C . ARG A 1 283 ? -6.549 -0.620 26.584 1.00 96.75 283 ARG A C 1
ATOM 2245 O O . ARG A 1 283 ? -7.571 -0.625 27.251 1.00 96.75 283 ARG A O 1
ATOM 2252 N N . VAL A 1 284 ? -6.274 0.289 25.645 1.00 97.38 284 VAL A N 1
ATOM 2253 C CA . VAL A 1 284 ? -7.150 1.423 25.302 1.00 97.38 284 VAL A CA 1
ATOM 2254 C C . VAL A 1 284 ? -8.576 0.939 25.054 1.00 97.38 284 VAL A C 1
ATOM 2256 O O . VAL A 1 284 ? -9.493 1.373 25.740 1.00 97.38 284 VAL A O 1
ATOM 2259 N N . ASN A 1 285 ? -8.765 -0.027 24.149 1.00 96.69 285 ASN A N 1
ATOM 2260 C CA . ASN A 1 285 ? -10.097 -0.546 23.833 1.00 96.69 285 ASN A CA 1
ATOM 2261 C C . ASN A 1 285 ? -10.808 -1.104 25.070 1.00 96.69 285 ASN A C 1
ATOM 2263 O O . ASN A 1 285 ? -11.969 -0.785 25.297 1.00 96.69 285 ASN A O 1
ATOM 2267 N N . LYS A 1 286 ? -10.120 -1.909 25.890 1.00 96.56 286 LYS A N 1
ATOM 2268 C CA . LYS A 1 286 ? -10.705 -2.450 27.127 1.00 96.56 286 LYS A CA 1
ATOM 2269 C C . LYS A 1 286 ? -11.115 -1.347 28.097 1.00 96.56 286 LYS A C 1
ATOM 2271 O O . LYS A 1 286 ? -12.209 -1.404 28.643 1.00 96.56 286 LYS A O 1
ATOM 2276 N N . THR A 1 287 ? -10.261 -0.349 28.289 1.00 97.00 287 THR A N 1
ATOM 2277 C CA . THR A 1 287 ? -10.532 0.764 29.198 1.00 97.00 287 THR A CA 1
ATOM 2278 C C . THR A 1 287 ? -11.729 1.591 28.732 1.00 97.00 287 THR A C 1
ATOM 2280 O O . THR A 1 287 ? -12.598 1.900 29.538 1.00 97.00 287 THR A O 1
ATOM 2283 N N . PHE A 1 288 ? -11.835 1.884 27.433 1.00 97.19 288 PHE A N 1
ATOM 2284 C CA . PHE A 1 288 ? -12.982 2.607 26.875 1.00 97.19 288 PHE A CA 1
ATOM 2285 C C . PHE A 1 288 ? -14.285 1.801 26.909 1.00 97.19 288 PHE A C 1
ATOM 2287 O O . PHE A 1 288 ? -15.345 2.377 27.143 1.00 97.19 288 PHE A O 1
ATOM 2294 N N . ILE A 1 289 ? -14.221 0.481 26.700 1.00 96.19 289 ILE A N 1
ATOM 2295 C CA . ILE A 1 289 ? -15.382 -0.405 26.863 1.00 96.19 289 ILE A CA 1
ATOM 2296 C C . ILE A 1 289 ? -15.894 -0.319 28.301 1.00 96.19 289 ILE A C 1
ATOM 2298 O O . ILE A 1 289 ? -17.054 0.025 28.500 1.00 96.19 289 ILE A O 1
ATOM 2302 N N . ASN A 1 290 ? -15.017 -0.518 29.289 1.00 95.62 290 ASN A N 1
ATOM 2303 C CA . ASN A 1 290 ? -15.393 -0.429 30.700 1.00 95.62 290 ASN A CA 1
ATOM 2304 C C . ASN A 1 290 ? -15.938 0.965 31.057 1.00 95.62 290 ASN A C 1
ATOM 2306 O O . ASN A 1 290 ? -16.948 1.077 31.741 1.00 95.62 290 ASN A O 1
ATOM 2310 N N . PHE A 1 291 ? -15.309 2.032 30.554 1.00 95.25 291 PHE A N 1
ATOM 2311 C CA . PHE A 1 291 ? -15.740 3.411 30.790 1.00 95.25 291 PHE A CA 1
ATOM 2312 C C . PHE A 1 291 ? -17.183 3.674 30.325 1.00 95.25 291 PHE A C 1
ATOM 2314 O O . PHE A 1 291 ? -17.949 4.322 31.043 1.00 95.25 291 PHE A O 1
ATOM 2321 N N . VAL A 1 292 ? -17.561 3.156 29.151 1.00 96.00 292 VAL A N 1
ATOM 2322 C CA . VAL A 1 292 ? -18.924 3.280 28.606 1.00 96.00 292 VAL A CA 1
ATOM 2323 C C . VAL A 1 292 ? -19.903 2.328 29.296 1.00 96.00 292 VAL A C 1
ATOM 2325 O O . VAL A 1 292 ? -21.056 2.694 29.499 1.00 96.00 292 VAL A O 1
ATOM 2328 N N . GLU A 1 293 ? -19.469 1.132 29.700 1.00 94.94 293 GLU A N 1
ATOM 2329 C CA . GLU A 1 293 ? -20.297 0.210 30.493 1.00 94.94 293 GLU A CA 1
ATOM 2330 C C . GLU A 1 293 ? -20.651 0.797 31.869 1.00 94.94 293 GLU A C 1
ATOM 2332 O O . GLU A 1 293 ? -21.785 0.659 32.327 1.00 94.94 293 GLU A O 1
ATOM 2337 N N . GLU A 1 294 ? -19.709 1.490 32.512 1.00 94.75 294 GLU A N 1
ATOM 2338 C CA . GLU A 1 294 ? -19.931 2.187 33.783 1.00 94.75 294 GLU A CA 1
ATOM 2339 C C . GLU A 1 294 ? -20.777 3.460 33.620 1.00 94.75 294 GLU A C 1
ATOM 2341 O O . GLU A 1 294 ? -21.496 3.842 34.543 1.00 94.75 294 GLU A O 1
ATOM 2346 N N . ASN A 1 295 ? -20.701 4.117 32.456 1.00 93.62 295 ASN A N 1
ATOM 2347 C CA . ASN A 1 295 ? -21.372 5.386 32.168 1.00 93.62 295 ASN A CA 1
ATOM 2348 C C . ASN A 1 295 ? -21.954 5.383 30.739 1.00 93.62 295 ASN A C 1
ATOM 2350 O O . ASN A 1 295 ? -21.314 5.891 29.815 1.00 93.62 295 ASN A O 1
ATOM 2354 N N . PRO A 1 296 ? -23.173 4.849 30.529 1.00 91.00 296 PRO A N 1
ATOM 2355 C CA . PRO A 1 296 ? -23.739 4.685 29.185 1.00 91.00 296 PRO A CA 1
ATOM 2356 C C . PRO A 1 296 ? -23.850 5.988 28.375 1.00 91.00 296 PRO A C 1
ATOM 2358 O O . PRO A 1 296 ? -23.610 5.986 27.166 1.00 91.00 296 PRO A O 1
ATOM 2361 N N . ASP A 1 297 ? -24.125 7.117 29.038 1.00 92.44 297 ASP A N 1
ATOM 2362 C CA . ASP A 1 297 ? -24.221 8.442 28.404 1.00 92.44 297 ASP A CA 1
ATOM 2363 C C . ASP A 1 297 ? -22.870 8.940 27.846 1.00 92.44 297 ASP A C 1
ATOM 2365 O O . ASP A 1 297 ? -22.833 9.799 26.958 1.00 92.44 297 ASP A O 1
ATOM 2369 N N . SER A 1 298 ? -21.743 8.377 28.299 1.00 93.44 298 SER A N 1
ATOM 2370 C CA . SER A 1 298 ? -20.411 8.720 27.789 1.00 93.44 298 SER A CA 1
ATOM 2371 C C . SER A 1 298 ? -20.238 8.373 26.314 1.00 93.44 298 SER A C 1
ATOM 2373 O O . SER A 1 298 ? -19.438 9.014 25.634 1.00 93.44 298 SER A O 1
ATOM 2375 N N . LEU A 1 299 ? -20.995 7.402 25.786 1.00 95.38 299 LEU A N 1
ATOM 2376 C CA . LEU A 1 299 ? -20.945 7.065 24.364 1.00 95.38 299 LEU A CA 1
ATOM 2377 C C . LEU A 1 299 ? -21.356 8.264 23.498 1.00 95.38 299 LEU A C 1
ATOM 2379 O O . LEU A 1 299 ? -20.660 8.593 22.539 1.00 95.38 299 LEU A O 1
ATOM 2383 N N . SER A 1 300 ? -22.451 8.944 23.852 1.00 93.88 300 SER A N 1
ATOM 2384 C CA . SER A 1 300 ? -22.888 10.168 23.166 1.00 93.88 300 SER A CA 1
ATOM 2385 C C . SER A 1 300 ? -21.853 11.284 23.262 1.00 93.88 300 SER A C 1
ATOM 2387 O O . SER A 1 300 ? -21.617 11.978 22.276 1.00 93.88 300 SER A O 1
ATOM 2389 N N . THR A 1 301 ? -21.195 11.429 24.413 1.00 95.06 301 THR A N 1
ATOM 2390 C CA . THR A 1 301 ? -20.150 12.441 24.604 1.00 95.06 301 THR A CA 1
ATOM 2391 C C . THR A 1 301 ? -18.929 12.163 23.728 1.00 95.06 301 THR A C 1
ATOM 2393 O O . THR A 1 301 ? -18.427 13.083 23.089 1.00 95.06 301 THR A O 1
ATOM 2396 N N . ILE A 1 302 ? -18.493 10.901 23.623 1.00 95.88 302 ILE A N 1
ATOM 2397 C CA . ILE A 1 302 ? -17.395 10.498 22.729 1.00 95.88 302 ILE A CA 1
ATOM 2398 C C . ILE A 1 302 ? -17.741 10.819 21.271 1.00 95.88 302 ILE A C 1
ATOM 2400 O O . ILE A 1 302 ? -16.920 11.403 20.565 1.00 95.88 302 ILE A O 1
ATOM 2404 N N . LYS A 1 303 ? -18.959 10.481 20.821 1.00 94.31 303 LYS A N 1
ATOM 2405 C CA . LYS A 1 303 ? -19.420 10.804 19.460 1.00 94.31 303 LYS A CA 1
ATOM 2406 C C . LYS A 1 303 ? -19.370 12.305 19.195 1.00 94.31 303 LYS A C 1
ATOM 2408 O O . LYS A 1 303 ? -18.772 12.730 18.210 1.00 94.31 303 LYS A O 1
ATOM 2413 N N . LEU A 1 304 ? -19.951 13.094 20.100 1.00 93.25 304 LEU A N 1
ATOM 2414 C CA . LEU A 1 304 ? -20.021 14.543 19.963 1.00 93.25 304 LEU A CA 1
ATOM 2415 C C . LEU A 1 304 ? -18.626 15.179 19.951 1.00 93.25 304 LEU A C 1
ATOM 2417 O O . LEU A 1 304 ? -18.364 16.067 19.144 1.00 93.25 304 LEU A O 1
ATOM 2421 N N . TRP A 1 305 ? -17.718 14.722 20.813 1.00 95.31 305 TRP A N 1
ATOM 2422 C CA . TRP A 1 305 ? -16.341 15.209 20.831 1.00 95.31 305 TRP A CA 1
ATOM 2423 C C . TRP A 1 305 ? -15.621 14.890 19.523 1.00 95.31 305 TRP A C 1
ATOM 2425 O O . TRP A 1 305 ? -15.048 15.791 18.919 1.00 95.31 305 TRP A O 1
ATOM 2435 N N . LEU A 1 306 ? -15.720 13.646 19.034 1.00 93.31 306 LEU A N 1
ATOM 2436 C CA . LEU A 1 306 ? -15.108 13.250 17.764 1.00 93.31 306 LEU A CA 1
ATOM 2437 C C . LEU A 1 306 ? -15.623 14.128 16.624 1.00 93.31 306 LEU A C 1
ATOM 2439 O O . LEU A 1 306 ? -14.815 14.691 15.895 1.00 93.31 306 LEU A O 1
ATOM 2443 N N . GLN A 1 307 ? -16.938 14.335 16.526 1.00 89.06 307 GLN A N 1
ATOM 2444 C CA . GLN A 1 307 ? -17.562 15.179 15.499 1.00 89.06 307 GLN A CA 1
ATOM 2445 C C . GLN A 1 307 ? -17.086 16.634 15.503 1.00 89.06 307 GLN A C 1
ATOM 2447 O O . GLN A 1 307 ? -17.074 17.268 14.451 1.00 89.06 307 GLN A O 1
ATOM 2452 N N . ASN A 1 308 ? -16.702 17.159 16.666 1.00 88.88 308 ASN A N 1
ATOM 2453 C CA . ASN A 1 308 ? -16.198 18.524 16.811 1.00 88.88 308 ASN A CA 1
ATOM 2454 C C . ASN A 1 308 ? -14.661 18.598 16.851 1.00 88.88 308 ASN A C 1
ATOM 2456 O O . ASN A 1 308 ? -14.105 19.692 16.946 1.00 88.88 308 ASN A O 1
ATOM 2460 N N . SER A 1 309 ? -13.969 17.459 16.784 1.00 89.19 309 SER A N 1
ATOM 2461 C CA . SER A 1 309 ? -12.509 17.394 16.806 1.00 89.19 309 SER A CA 1
ATOM 2462 C C . SER A 1 309 ? -11.902 17.782 15.455 1.00 89.19 309 SER A C 1
ATOM 2464 O O . SER A 1 309 ? -12.493 17.564 14.393 1.00 89.19 309 SER A O 1
ATOM 2466 N N . CYS A 1 310 ? -10.673 18.306 15.476 1.00 86.00 310 CYS A N 1
ATOM 2467 C CA . CYS A 1 310 ? -9.934 18.644 14.256 1.00 86.00 310 CYS A CA 1
ATOM 2468 C C . CYS A 1 310 ? -9.677 17.421 13.353 1.00 86.00 310 CYS A C 1
ATOM 2470 O O . CYS A 1 310 ? -9.554 17.583 12.139 1.00 86.00 310 CYS A O 1
ATOM 2472 N N . TYR A 1 311 ? -9.686 16.208 13.918 1.00 85.75 311 TYR A N 1
ATOM 2473 C CA . TYR A 1 311 ? -9.481 14.942 13.211 1.00 85.75 311 TYR A CA 1
ATOM 2474 C C . TYR A 1 311 ? -10.590 14.597 12.203 1.00 85.75 311 TYR A C 1
ATOM 2476 O O . TYR A 1 311 ? -10.374 13.764 11.326 1.00 85.75 311 TYR A O 1
ATOM 2484 N N . MET A 1 312 ? -11.770 15.225 12.294 1.00 81.56 312 MET A N 1
ATOM 2485 C CA . MET A 1 312 ? -12.900 14.948 11.389 1.00 81.56 312 MET A CA 1
ATOM 2486 C C . MET A 1 312 ? -13.023 15.925 10.216 1.00 81.56 312 MET A C 1
ATOM 2488 O O . MET A 1 312 ? -13.842 15.693 9.324 1.00 81.56 312 MET A O 1
ATOM 2492 N N . THR A 1 313 ? -12.220 16.994 10.186 1.00 72.62 313 THR A N 1
ATOM 2493 C CA . THR A 1 313 ? -12.359 18.109 9.227 1.00 72.62 313 THR A CA 1
ATOM 2494 C C . THR A 1 313 ? -12.347 17.637 7.766 1.00 72.62 313 THR A C 1
ATOM 2496 O O . THR A 1 313 ? -13.180 18.074 6.968 1.00 72.62 313 THR A O 1
ATOM 2499 N N . ASP A 1 314 ? -11.489 16.663 7.448 1.00 69.31 314 ASP A N 1
ATOM 2500 C CA . ASP A 1 314 ? -11.307 16.125 6.092 1.00 69.31 314 ASP A CA 1
ATOM 2501 C C . ASP A 1 314 ? -12.027 14.779 5.861 1.00 69.31 314 ASP A C 1
ATOM 2503 O O . ASP A 1 314 ? -11.932 14.180 4.789 1.00 69.31 314 ASP A O 1
ATOM 2507 N N . HIS A 1 315 ? -12.798 14.300 6.847 1.00 73.81 315 HIS A N 1
ATOM 2508 C CA . HIS A 1 315 ? -13.361 12.945 6.879 1.00 73.81 315 HIS A CA 1
ATOM 2509 C C . HIS A 1 315 ? -14.886 12.922 7.075 1.00 73.81 315 HIS A C 1
ATOM 2511 O O . HIS A 1 315 ? -15.419 12.188 7.907 1.00 73.81 315 HIS A O 1
ATOM 2517 N N . LYS A 1 316 ? -15.621 13.685 6.255 1.00 69.62 316 LYS A N 1
ATOM 2518 C CA . LYS A 1 316 ? -17.092 13.818 6.356 1.00 69.62 316 LYS A CA 1
ATOM 2519 C C . LYS A 1 316 ? -17.859 12.485 6.369 1.00 69.62 316 LYS A C 1
ATOM 2521 O O . LYS A 1 316 ? -18.850 12.380 7.082 1.00 69.62 316 LYS A O 1
ATOM 2526 N N . ASN A 1 317 ? -17.391 11.470 5.637 1.00 76.25 317 ASN A N 1
ATOM 2527 C CA . ASN A 1 317 ? -18.027 10.144 5.611 1.00 76.25 317 ASN A CA 1
ATOM 2528 C C . ASN A 1 317 ? -17.927 9.429 6.973 1.00 76.25 317 ASN A C 1
ATOM 2530 O O . ASN A 1 317 ? -18.898 8.841 7.441 1.00 76.25 317 ASN A O 1
ATOM 2534 N N . ILE A 1 318 ? -16.780 9.551 7.649 1.00 79.81 318 ILE A N 1
ATOM 2535 C CA . ILE A 1 318 ? -16.542 8.948 8.968 1.00 79.81 318 ILE A CA 1
ATOM 2536 C C . ILE A 1 318 ? -17.462 9.596 10.009 1.00 79.81 318 ILE A C 1
ATOM 2538 O O . ILE A 1 318 ? -18.090 8.896 10.801 1.00 79.81 318 ILE A O 1
ATOM 2542 N N . ALA A 1 319 ? -17.624 10.923 9.963 1.00 75.94 319 ALA A N 1
ATOM 2543 C CA . ALA A 1 319 ? -18.492 11.649 10.890 1.00 75.94 319 ALA A CA 1
ATOM 2544 C C . ALA A 1 319 ? -19.955 11.162 10.850 1.00 75.94 319 ALA A C 1
ATOM 2546 O O . ALA A 1 319 ? -20.582 11.032 11.901 1.00 75.94 319 ALA A O 1
ATOM 2547 N N . THR A 1 320 ? -20.480 10.835 9.661 1.00 79.50 320 THR A N 1
ATOM 2548 C CA . THR A 1 320 ? -21.845 10.295 9.509 1.00 79.50 320 THR A CA 1
ATOM 2549 C C . THR A 1 320 ? -21.989 8.848 9.983 1.00 79.50 320 THR A C 1
ATOM 2551 O O . THR A 1 320 ? -23.061 8.445 10.432 1.00 79.50 320 THR A O 1
ATOM 2554 N N . GLU A 1 321 ? -20.922 8.050 9.913 1.00 86.44 321 GLU A N 1
ATOM 2555 C CA . GLU A 1 321 ? -20.924 6.669 10.409 1.00 86.44 321 GLU A CA 1
ATOM 2556 C C . GLU A 1 321 ? -20.869 6.618 11.945 1.00 86.44 321 GLU A C 1
ATOM 2558 O O . GLU A 1 321 ? -21.530 5.775 12.555 1.00 86.44 321 GLU A O 1
ATOM 2563 N N . ILE A 1 322 ? -20.149 7.556 12.579 1.00 88.38 322 ILE A N 1
ATOM 2564 C CA . ILE A 1 322 ? -20.031 7.660 14.046 1.00 88.38 322 ILE A CA 1
ATOM 2565 C C . ILE A 1 322 ? -21.398 7.852 14.717 1.00 88.38 322 ILE A C 1
ATOM 2567 O O . ILE A 1 322 ? -21.650 7.255 15.768 1.00 88.38 322 ILE A O 1
ATOM 2571 N N . ASP A 1 323 ? -22.300 8.635 14.118 1.00 84.56 323 ASP A N 1
ATOM 2572 C CA . ASP A 1 323 ? -23.646 8.853 14.666 1.00 84.56 323 ASP A CA 1
ATOM 2573 C C . ASP A 1 323 ? -24.404 7.538 14.858 1.00 84.56 323 ASP A C 1
ATOM 2575 O O . ASP A 1 323 ? -25.003 7.298 15.913 1.00 84.56 323 ASP A O 1
ATOM 2579 N N . ASN A 1 324 ? -24.282 6.641 13.881 1.00 86.62 324 ASN A N 1
ATOM 2580 C CA . ASN A 1 324 ? -24.950 5.344 13.865 1.00 86.62 324 ASN A CA 1
ATOM 2581 C C . ASN A 1 324 ? -24.236 4.279 14.717 1.00 86.62 324 ASN A C 1
ATOM 2583 O O . ASN A 1 324 ? -24.748 3.172 14.866 1.00 86.62 324 ASN A O 1
ATOM 2587 N N . ALA A 1 325 ? -23.066 4.577 15.292 1.00 91.94 325 ALA A N 1
ATOM 2588 C CA . ALA A 1 325 ? -22.299 3.601 16.057 1.00 91.94 325 ALA A CA 1
ATOM 2589 C C . ALA A 1 325 ? -22.990 3.241 17.384 1.00 91.94 325 ALA A C 1
ATOM 2591 O O . ALA A 1 325 ? -23.107 4.066 18.289 1.00 91.94 325 ALA A O 1
ATOM 2592 N N . GLU A 1 326 ? -23.421 1.993 17.542 1.00 92.88 326 GLU A N 1
ATOM 2593 C CA . GLU A 1 326 ? -24.130 1.548 18.754 1.00 92.88 326 GLU A CA 1
ATOM 2594 C C . GLU A 1 326 ? -23.197 1.273 19.942 1.00 92.88 326 GLU A C 1
ATOM 2596 O O . GLU A 1 326 ? -23.633 1.250 21.089 1.00 92.88 326 GLU A O 1
ATOM 2601 N N . THR A 1 327 ? -21.904 1.058 19.687 1.00 94.12 327 THR A N 1
ATOM 2602 C CA . THR A 1 327 ? -20.919 0.723 20.723 1.00 94.12 327 THR A CA 1
ATOM 2603 C C . THR A 1 327 ? -19.611 1.468 20.505 1.00 94.12 327 THR A C 1
ATOM 2605 O O . THR A 1 327 ? -19.252 1.807 19.376 1.00 94.12 327 THR A O 1
ATOM 2608 N N . VAL A 1 328 ? -18.838 1.654 21.578 1.00 95.56 328 VAL A N 1
ATOM 2609 C CA . VAL A 1 328 ? -17.505 2.272 21.490 1.00 95.56 328 VAL A CA 1
ATOM 2610 C C . VAL A 1 328 ? -16.533 1.447 20.641 1.00 95.56 328 VAL A C 1
ATOM 2612 O O . VAL A 1 328 ? -15.655 2.000 19.989 1.00 95.56 328 VAL A O 1
ATOM 2615 N N . LYS A 1 329 ? -16.724 0.125 20.572 1.00 95.12 329 LYS A N 1
ATOM 2616 C CA . LYS A 1 329 ? -15.945 -0.744 19.685 1.00 95.12 329 LYS A CA 1
ATOM 2617 C C . LYS A 1 329 ? -16.182 -0.399 18.213 1.00 95.12 329 LYS A C 1
ATOM 2619 O O . LYS A 1 329 ? -15.220 -0.268 17.468 1.00 95.12 329 LYS A O 1
ATOM 2624 N N . ILE A 1 330 ? -17.445 -0.199 17.825 1.00 95.38 330 ILE A N 1
ATOM 2625 C CA . ILE A 1 330 ? -17.797 0.234 16.466 1.00 95.38 330 ILE A CA 1
ATOM 2626 C C . ILE A 1 330 ? -17.185 1.610 16.179 1.00 95.38 330 ILE A C 1
ATOM 2628 O O . ILE A 1 330 ? -16.659 1.814 15.091 1.00 95.38 330 ILE A O 1
ATOM 2632 N N . ILE A 1 331 ? -17.171 2.526 17.159 1.00 95.25 331 ILE A N 1
ATOM 2633 C CA . ILE A 1 331 ? -16.472 3.813 17.011 1.00 95.25 331 ILE A CA 1
ATOM 2634 C C . ILE A 1 331 ? -14.991 3.585 16.687 1.00 95.25 331 ILE A C 1
ATOM 2636 O O . ILE A 1 331 ? -14.519 4.131 15.695 1.00 95.25 331 ILE A O 1
ATOM 2640 N N . PHE A 1 332 ? -14.269 2.758 17.455 1.00 95.31 332 PHE A N 1
ATOM 2641 C CA . PHE A 1 332 ? -12.856 2.456 17.178 1.00 95.31 332 PHE A CA 1
ATOM 2642 C C . PHE A 1 332 ? -12.625 1.813 15.806 1.00 95.31 332 PHE A C 1
ATOM 2644 O O . PHE A 1 332 ? -11.614 2.111 15.169 1.00 95.31 332 PHE A O 1
ATOM 2651 N N . ASP A 1 333 ? -13.547 0.969 15.337 1.00 93.94 333 ASP A N 1
ATOM 2652 C CA . ASP A 1 333 ? -13.484 0.390 13.993 1.00 93.94 333 ASP A CA 1
ATOM 2653 C C . ASP A 1 333 ? -13.649 1.476 12.910 1.00 93.94 333 ASP A C 1
ATOM 2655 O O . ASP A 1 333 ? -12.891 1.491 11.938 1.00 93.94 333 ASP A O 1
ATOM 2659 N N . ILE A 1 334 ? -14.569 2.426 13.113 1.00 93.38 334 ILE A N 1
ATOM 2660 C CA . ILE A 1 334 ? -14.826 3.560 12.208 1.00 93.38 334 ILE A CA 1
ATOM 2661 C C . ILE A 1 334 ? -13.639 4.534 12.170 1.00 93.38 334 ILE A C 1
ATOM 2663 O O . ILE A 1 334 ? -13.186 4.917 11.093 1.00 93.38 334 ILE A O 1
ATOM 2667 N N . ILE A 1 335 ? -13.088 4.916 13.328 1.00 93.75 335 ILE A N 1
ATOM 2668 C CA . ILE A 1 335 ? -11.956 5.858 13.402 1.00 93.75 335 ILE A CA 1
ATOM 2669 C C . ILE A 1 335 ? -10.601 5.200 13.115 1.00 93.75 335 ILE A C 1
ATOM 2671 O O . ILE A 1 335 ? -9.575 5.879 13.099 1.00 93.75 335 ILE A O 1
ATOM 2675 N N . ARG A 1 336 ? -10.562 3.886 12.856 1.00 91.88 336 ARG A N 1
ATOM 2676 C CA . ARG A 1 336 ? -9.327 3.133 12.595 1.00 91.88 336 ARG A CA 1
ATOM 2677 C C . ARG A 1 336 ? -8.417 3.734 11.512 1.00 91.88 336 ARG A C 1
ATOM 2679 O O . ARG A 1 336 ? -7.203 3.632 11.685 1.00 91.88 336 ARG A O 1
ATOM 2686 N N . PRO A 1 337 ? -8.928 4.326 10.415 1.00 90.00 337 PRO A N 1
ATOM 2687 C CA . PRO A 1 337 ? -8.088 4.958 9.396 1.00 90.00 337 PRO A CA 1
ATOM 2688 C C . PRO A 1 337 ? -7.376 6.236 9.862 1.00 90.00 337 PRO A C 1
ATOM 2690 O O . PRO A 1 337 ? -6.437 6.664 9.198 1.00 90.00 337 PRO A O 1
ATOM 2693 N N . LEU A 1 338 ? -7.816 6.840 10.970 1.00 89.94 338 LEU A N 1
ATOM 2694 C CA . LEU A 1 338 ? -7.334 8.138 11.453 1.00 89.94 338 LEU A CA 1
ATOM 2695 C C . LEU A 1 338 ? -6.104 8.042 12.354 1.00 89.94 338 LEU A C 1
ATOM 2697 O O . LEU A 1 338 ? -5.495 9.059 12.660 1.00 89.94 338 LEU A O 1
ATOM 2701 N N . TYR A 1 339 ? -5.738 6.837 12.789 1.00 92.81 339 TYR A N 1
ATOM 2702 C CA . TYR A 1 339 ? -4.593 6.629 13.664 1.00 92.81 339 TYR A CA 1
ATOM 2703 C C . TYR A 1 339 ? -3.874 5.322 13.340 1.00 92.81 339 TYR A C 1
ATOM 2705 O O . TYR A 1 339 ? -4.450 4.325 12.889 1.00 92.81 339 TYR A O 1
ATOM 2713 N N . ASP A 1 340 ? -2.587 5.283 13.641 1.00 93.38 340 ASP A N 1
ATOM 2714 C CA . ASP A 1 340 ? -1.768 4.096 13.498 1.00 93.38 340 ASP A CA 1
ATOM 2715 C C . ASP A 1 340 ? -0.645 4.049 14.545 1.00 93.38 340 ASP A C 1
ATOM 2717 O O . ASP A 1 340 ? -0.669 4.760 15.542 1.00 93.38 340 ASP A O 1
ATOM 2721 N N . SER A 1 341 ? 0.297 3.118 14.383 1.00 93.94 341 SER A N 1
ATOM 2722 C CA . SER A 1 341 ? 1.396 2.947 15.337 1.00 93.94 341 SER A CA 1
ATOM 2723 C C . SER A 1 341 ? 2.446 4.048 15.276 1.00 93.94 341 SER A C 1
ATOM 2725 O O . SER A 1 341 ? 3.321 4.077 16.133 1.00 93.94 341 SER A O 1
ATOM 2727 N N . ILE A 1 342 ? 2.415 4.874 14.239 1.00 92.62 342 ILE A N 1
ATOM 2728 C CA . ILE A 1 342 ? 3.303 6.011 14.053 1.00 92.62 342 ILE A CA 1
ATOM 2729 C C . ILE A 1 342 ? 2.611 7.283 14.547 1.00 92.62 342 ILE A C 1
ATOM 2731 O O . ILE A 1 342 ? 3.210 8.069 15.264 1.00 92.62 342 ILE A O 1
ATOM 2735 N N . ASP A 1 343 ? 1.349 7.457 14.179 1.00 91.94 343 ASP A N 1
ATOM 2736 C CA . ASP A 1 343 ? 0.559 8.645 14.467 1.00 91.94 343 ASP A CA 1
ATOM 2737 C C . ASP A 1 343 ? -0.642 8.251 15.325 1.00 91.94 343 ASP A C 1
ATOM 2739 O O . ASP A 1 343 ? -1.614 7.660 14.840 1.00 91.94 343 ASP A O 1
ATOM 2743 N N . CYS A 1 344 ? -0.520 8.498 16.628 1.00 94.19 344 CYS A N 1
ATOM 2744 C CA . CYS A 1 344 ? -1.493 8.084 17.632 1.00 94.19 344 CYS A CA 1
ATOM 2745 C C . CYS A 1 344 ? -2.088 9.250 18.427 1.00 94.19 344 CYS A C 1
ATOM 2747 O O . CYS A 1 344 ? -2.671 9.008 19.485 1.00 94.19 344 CYS A O 1
ATOM 2749 N N . ASP A 1 345 ? -1.966 10.479 17.927 1.00 93.94 345 ASP A N 1
ATOM 2750 C CA . ASP A 1 345 ? -2.358 11.696 18.649 1.00 93.94 345 ASP A CA 1
ATOM 2751 C C . ASP A 1 345 ? -3.855 11.691 18.985 1.00 93.94 345 ASP A C 1
ATOM 2753 O O . ASP A 1 345 ? -4.229 11.893 20.137 1.00 93.94 345 ASP A O 1
ATOM 2757 N N . LEU A 1 346 ? -4.706 11.260 18.044 1.00 95.06 346 LEU A N 1
ATOM 2758 C CA . LEU A 1 346 ? -6.140 11.058 18.288 1.00 95.06 346 LEU A CA 1
ATOM 2759 C C . LEU A 1 346 ? -6.409 10.163 19.510 1.00 95.06 346 LEU A C 1
ATOM 2761 O O . LEU A 1 346 ? -7.292 10.445 20.316 1.00 95.06 346 LEU A O 1
ATOM 2765 N N . ILE A 1 347 ? -5.659 9.068 19.656 1.00 96.75 347 ILE A N 1
ATOM 2766 C CA . ILE A 1 347 ? -5.842 8.134 20.774 1.00 96.75 347 ILE A CA 1
ATOM 2767 C C . ILE A 1 347 ? -5.361 8.757 22.084 1.00 96.75 347 ILE A C 1
ATOM 2769 O O . ILE A 1 347 ? -5.982 8.538 23.124 1.00 96.75 347 ILE A O 1
ATOM 2773 N N . MET A 1 348 ? -4.273 9.525 22.041 1.00 95.62 348 MET A N 1
ATOM 2774 C CA . MET A 1 348 ? -3.754 10.239 23.205 1.00 95.62 348 MET A CA 1
ATOM 2775 C C . MET A 1 348 ? -4.752 11.285 23.704 1.00 95.62 348 MET A C 1
ATOM 2777 O O . MET A 1 348 ? -5.097 11.252 24.885 1.00 95.62 348 MET A O 1
ATOM 2781 N N . ASP A 1 349 ? -5.287 12.111 22.806 1.00 96.19 349 ASP A N 1
ATOM 2782 C CA . ASP A 1 349 ? -6.268 13.150 23.133 1.00 96.19 349 ASP A CA 1
ATOM 2783 C C . ASP A 1 349 ? -7.558 12.545 23.697 1.00 96.19 349 ASP A C 1
ATOM 2785 O O . ASP A 1 349 ? -8.091 13.009 24.705 1.00 96.19 349 ASP A O 1
ATOM 2789 N N . MET A 1 350 ? -8.039 11.444 23.105 1.00 95.75 350 MET A N 1
ATOM 2790 C CA . MET A 1 350 ? -9.187 10.714 23.646 1.00 95.75 350 MET A CA 1
ATOM 2791 C C . MET A 1 350 ? -8.909 10.188 25.062 1.00 95.75 350 MET A C 1
ATOM 2793 O O . MET A 1 350 ? -9.779 10.260 25.932 1.00 95.75 350 MET A O 1
ATOM 2797 N N . CYS A 1 351 ? -7.723 9.625 25.312 1.00 96.00 351 CYS A N 1
ATOM 2798 C CA . CYS A 1 351 ? -7.356 9.149 26.644 1.00 96.00 351 CYS A CA 1
ATOM 2799 C C . CYS A 1 351 ? -7.320 10.290 27.672 1.00 96.00 351 CYS A C 1
ATOM 2801 O O . CYS A 1 351 ? -7.801 10.111 28.791 1.00 96.00 351 CYS A O 1
ATOM 2803 N N . GLU A 1 352 ? -6.765 11.442 27.298 1.00 94.75 352 GLU A N 1
ATOM 2804 C CA . GLU A 1 352 ? -6.688 12.622 28.159 1.00 94.75 352 GLU A CA 1
ATOM 2805 C C . GLU A 1 352 ? -8.078 13.171 28.506 1.00 94.75 352 GLU A C 1
ATOM 2807 O O . GLU A 1 352 ? -8.358 13.426 29.678 1.00 94.75 352 GLU A O 1
ATOM 2812 N N . GLU A 1 353 ? -8.968 13.267 27.518 1.00 95.38 353 GLU A N 1
ATOM 2813 C CA . GLU A 1 353 ? -10.314 13.815 27.696 1.00 95.38 353 GLU A CA 1
ATOM 2814 C C . GLU A 1 353 ? -11.224 12.886 28.517 1.00 95.38 353 GLU A C 1
ATOM 2816 O O . GLU A 1 353 ? -11.870 13.307 29.478 1.00 95.38 353 GLU A O 1
ATOM 2821 N N . PHE A 1 354 ? -11.297 11.602 28.151 1.00 94.94 354 PHE A N 1
ATOM 2822 C CA . PHE A 1 354 ? -12.344 10.708 28.665 1.00 94.94 354 PHE A CA 1
ATOM 2823 C C . PHE A 1 354 ? -11.920 9.879 29.868 1.00 94.94 354 PHE A C 1
ATOM 2825 O O . PHE A 1 354 ? -12.748 9.540 30.715 1.00 94.94 354 PHE A O 1
ATOM 2832 N N . ILE A 1 355 ? -10.637 9.537 29.960 1.00 93.94 355 ILE A N 1
ATOM 2833 C CA . ILE A 1 355 ? -10.110 8.662 31.010 1.00 93.94 355 ILE A CA 1
ATOM 2834 C C . ILE A 1 355 ? -8.873 9.266 31.697 1.00 93.94 355 ILE A C 1
ATOM 2836 O O . ILE A 1 355 ? -7.877 8.568 31.893 1.00 93.94 355 ILE A O 1
ATOM 2840 N N . PRO A 1 356 ? -8.934 10.523 32.191 1.00 91.38 356 PRO A N 1
ATOM 2841 C CA . PRO A 1 356 ? -7.782 11.217 32.787 1.00 91.38 356 PRO A CA 1
ATOM 2842 C C . PRO A 1 356 ? -7.223 10.533 34.047 1.00 91.38 356 PRO A C 1
ATOM 2844 O O . PRO A 1 356 ? -6.104 10.808 34.482 1.00 91.38 356 PRO A O 1
ATOM 2847 N N . LYS A 1 357 ? -7.996 9.631 34.664 1.00 90.06 357 LYS A N 1
ATOM 2848 C CA . LYS A 1 357 ? -7.562 8.832 35.822 1.00 90.06 357 LYS A CA 1
ATOM 2849 C C . LYS A 1 357 ? -6.584 7.715 35.436 1.00 90.06 357 LYS A C 1
ATOM 2851 O O . LYS A 1 357 ? -5.827 7.257 36.287 1.00 90.06 357 LYS A O 1
ATOM 2856 N N . GLU A 1 358 ? -6.556 7.305 34.170 1.00 92.69 358 GLU A N 1
ATOM 2857 C CA . GLU A 1 358 ? -5.740 6.203 33.646 1.00 92.69 358 GLU A CA 1
ATOM 2858 C C . GLU A 1 358 ? -4.320 6.669 33.285 1.00 92.69 358 GLU A C 1
ATOM 2860 O O . GLU A 1 358 ? -3.826 6.492 32.169 1.00 92.69 358 GLU A O 1
ATOM 2865 N N . GLN A 1 359 ? -3.629 7.272 34.258 1.00 90.94 359 GLN A N 1
ATOM 2866 C CA . GLN A 1 359 ? -2.305 7.877 34.061 1.00 90.94 359 GLN A CA 1
ATOM 2867 C C . GLN A 1 359 ? -1.249 6.874 33.581 1.00 90.94 359 GLN A C 1
ATOM 2869 O O . GLN A 1 359 ? -0.367 7.224 32.800 1.00 90.94 359 GLN A O 1
ATOM 2874 N N . GLU A 1 360 ? -1.326 5.612 34.013 1.00 93.81 360 GLU A N 1
ATOM 2875 C CA . GLU A 1 360 ? -0.402 4.573 33.550 1.00 93.81 360 GLU A CA 1
ATOM 2876 C C . GLU A 1 360 ? -0.530 4.337 32.037 1.00 93.81 360 GLU A C 1
ATOM 2878 O O . GLU A 1 360 ? 0.477 4.152 31.349 1.00 93.81 360 GLU A O 1
ATOM 2883 N N . LEU A 1 361 ? -1.758 4.353 31.510 1.00 94.19 361 LEU A N 1
ATOM 2884 C CA . LEU A 1 361 ? -2.016 4.184 30.085 1.00 94.19 361 LEU A CA 1
ATOM 2885 C C . LEU A 1 361 ? -1.534 5.405 29.295 1.00 94.19 361 LEU A C 1
ATOM 2887 O O . LEU A 1 361 ? -0.805 5.232 28.317 1.00 94.19 361 LEU A O 1
ATOM 2891 N N . ALA A 1 362 ? -1.863 6.612 29.765 1.00 92.00 362 ALA A N 1
ATOM 2892 C CA . ALA A 1 362 ? -1.417 7.867 29.160 1.00 92.00 362 ALA A CA 1
ATOM 2893 C C . ALA A 1 362 ? 0.120 7.958 29.094 1.00 92.00 362 ALA A C 1
ATOM 2895 O O . ALA A 1 362 ? 0.689 8.220 28.035 1.00 92.00 362 ALA A O 1
ATOM 2896 N N . ASN A 1 363 ? 0.816 7.621 30.186 1.00 92.75 363 ASN A N 1
ATOM 2897 C CA . ASN A 1 363 ? 2.282 7.614 30.236 1.00 92.75 363 ASN A CA 1
ATOM 2898 C C . ASN A 1 363 ? 2.898 6.625 29.236 1.00 92.75 363 ASN A C 1
ATOM 2900 O O . ASN A 1 363 ? 3.924 6.916 28.616 1.00 92.75 363 ASN A O 1
ATOM 2904 N N . LYS A 1 364 ? 2.283 5.450 29.053 1.00 96.50 364 LYS A N 1
ATOM 2905 C CA . LYS A 1 364 ? 2.760 4.457 28.082 1.00 96.50 364 LYS A CA 1
ATOM 2906 C C . LYS A 1 364 ? 2.516 4.884 26.635 1.00 96.50 364 LYS A C 1
ATOM 2908 O O . LYS A 1 364 ? 3.381 4.626 25.802 1.00 96.50 364 LYS A O 1
ATOM 2913 N N . LEU A 1 365 ? 1.391 5.539 26.339 1.00 95.81 365 LEU A N 1
ATOM 2914 C CA . LEU A 1 365 ? 1.134 6.128 25.020 1.00 95.81 365 LEU A CA 1
ATOM 2915 C C . LEU A 1 365 ? 2.121 7.263 24.720 1.00 95.81 365 LEU A C 1
ATOM 2917 O O . LEU A 1 365 ? 2.726 7.269 23.655 1.00 95.81 365 LEU A O 1
ATOM 2921 N N . SER A 1 366 ? 2.384 8.140 25.692 1.00 93.56 366 SER A N 1
ATOM 2922 C CA . SER A 1 366 ? 3.393 9.198 25.557 1.00 93.56 366 SER A CA 1
ATOM 2923 C C . SER A 1 366 ? 4.802 8.632 25.339 1.00 93.56 366 SER A C 1
ATOM 2925 O O . SER A 1 366 ? 5.528 9.085 24.458 1.00 93.56 366 SER A O 1
ATOM 2927 N N . THR A 1 367 ? 5.176 7.577 26.073 1.00 96.06 367 THR A N 1
ATOM 2928 C CA . THR A 1 367 ? 6.460 6.882 25.865 1.00 96.06 367 THR A CA 1
ATOM 2929 C C . THR A 1 367 ? 6.541 6.278 24.462 1.00 96.06 367 THR A C 1
ATOM 2931 O O . THR A 1 367 ? 7.573 6.376 23.805 1.00 96.06 367 THR A O 1
ATOM 2934 N N . HIS A 1 368 ? 5.453 5.667 23.983 1.00 96.31 368 HIS A N 1
ATOM 2935 C CA . HIS A 1 368 ? 5.374 5.135 22.624 1.00 96.31 368 HIS A CA 1
ATOM 2936 C C . HIS A 1 368 ? 5.571 6.239 21.578 1.00 96.31 368 HIS A C 1
ATOM 2938 O O . HIS A 1 368 ? 6.435 6.095 20.718 1.00 96.31 368 HIS A O 1
ATOM 2944 N N . HIS A 1 369 ? 4.853 7.357 21.701 1.00 94.44 369 HIS A N 1
ATOM 2945 C CA . HIS A 1 369 ? 5.004 8.523 20.827 1.00 94.44 369 HIS A CA 1
ATOM 2946 C C . HIS A 1 369 ? 6.460 9.030 20.803 1.00 94.44 369 HIS A C 1
ATOM 2948 O O . HIS A 1 369 ? 7.040 9.210 19.737 1.00 94.44 369 HIS A O 1
ATOM 2954 N N . GLN A 1 370 ? 7.119 9.141 21.962 1.00 94.25 370 GLN A N 1
ATOM 2955 C CA . GLN A 1 370 ? 8.536 9.530 22.030 1.00 94.25 370 GLN A CA 1
ATOM 2956 C C . GLN A 1 370 ? 9.467 8.551 21.301 1.00 94.25 370 GLN A C 1
ATOM 2958 O O . GLN A 1 370 ? 10.408 8.974 20.630 1.00 94.25 370 GLN A O 1
ATOM 2963 N N . VAL A 1 371 ? 9.223 7.242 21.415 1.00 95.31 371 VAL A N 1
ATOM 2964 C CA . VAL A 1 371 ? 9.999 6.223 20.687 1.00 95.31 371 VAL A CA 1
ATOM 2965 C C . VAL A 1 371 ? 9.823 6.384 19.176 1.00 95.31 371 VAL A C 1
ATOM 2967 O O . VAL A 1 371 ? 10.801 6.261 18.436 1.00 95.31 371 VAL A O 1
ATOM 2970 N N . VAL A 1 372 ? 8.609 6.698 18.716 1.00 94.94 372 VAL A N 1
ATOM 2971 C CA . VAL A 1 372 ? 8.344 6.981 17.301 1.00 94.94 372 VAL A CA 1
ATOM 2972 C C . VAL A 1 372 ? 9.101 8.228 16.839 1.00 94.94 372 VAL A C 1
ATOM 2974 O O . VAL A 1 372 ? 9.785 8.166 15.821 1.00 94.94 372 VAL A O 1
ATOM 2977 N N . GLU A 1 373 ? 9.078 9.318 17.603 1.00 93.50 373 GLU A N 1
ATOM 2978 C CA . GLU A 1 373 ? 9.805 10.552 17.266 1.00 93.50 373 GLU A CA 1
ATOM 2979 C C . GLU A 1 373 ? 11.326 10.343 17.179 1.00 93.50 373 GLU A C 1
ATOM 2981 O O . GLU A 1 373 ? 12.000 10.837 16.264 1.00 93.50 373 GLU A O 1
ATOM 2986 N N . ILE A 1 374 ? 11.885 9.542 18.093 1.00 94.25 374 ILE A N 1
ATOM 2987 C CA . ILE A 1 374 ? 13.295 9.132 18.049 1.00 94.25 374 ILE A CA 1
ATOM 2988 C C . ILE A 1 374 ? 13.573 8.317 16.780 1.00 94.25 374 ILE A C 1
ATOM 2990 O O . ILE A 1 374 ? 14.576 8.553 16.102 1.00 94.25 374 ILE A O 1
ATOM 2994 N N . PHE A 1 375 ? 12.682 7.387 16.432 1.00 95.31 375 PHE A N 1
ATOM 2995 C CA . PHE A 1 375 ? 12.798 6.575 15.225 1.00 95.31 375 PHE A CA 1
ATOM 2996 C C . PHE A 1 375 ? 12.736 7.425 13.946 1.00 95.31 375 PHE A C 1
ATOM 2998 O O . PHE A 1 375 ? 13.594 7.268 13.074 1.00 95.31 375 PHE A O 1
ATOM 3005 N N . TYR A 1 376 ? 11.820 8.394 13.864 1.00 92.19 376 TYR A N 1
ATOM 3006 C CA . TYR A 1 376 ? 11.758 9.378 12.774 1.00 92.19 376 TYR A CA 1
ATOM 3007 C C . TYR A 1 376 ? 13.019 10.226 12.662 1.00 92.19 376 TYR A C 1
ATOM 3009 O O . TYR A 1 376 ? 13.456 10.593 11.569 1.00 92.19 376 TYR A O 1
ATOM 3017 N N . SER A 1 377 ? 13.632 10.510 13.806 1.00 91.69 377 SER A N 1
ATOM 3018 C CA . SER A 1 377 ? 14.865 11.276 13.896 1.00 91.69 377 SER A CA 1
ATOM 3019 C C . SER A 1 377 ? 16.130 10.467 13.606 1.00 91.69 377 SER A C 1
ATOM 3021 O O . SER A 1 377 ? 17.214 11.064 13.554 1.00 91.69 377 SER A O 1
ATOM 3023 N N . SER A 1 378 ? 16.019 9.151 13.415 1.00 94.19 378 SER A N 1
ATOM 3024 C CA . SER A 1 378 ? 17.157 8.279 13.135 1.00 94.19 378 SER A CA 1
ATOM 3025 C C . SER A 1 378 ? 17.792 8.586 11.774 1.00 94.19 378 SER A C 1
ATOM 3027 O O . SER A 1 378 ? 17.154 9.087 10.845 1.00 94.19 378 SER A O 1
ATOM 3029 N N . ILE A 1 379 ? 19.088 8.293 11.659 1.00 92.50 379 ILE A N 1
ATOM 3030 C CA . ILE A 1 379 ? 19.880 8.535 10.446 1.00 92.50 379 ILE A CA 1
ATOM 3031 C C . ILE A 1 379 ? 19.262 7.884 9.192 1.00 92.50 379 ILE A C 1
ATOM 3033 O O . ILE A 1 379 ? 19.065 8.619 8.221 1.00 92.50 379 ILE A O 1
ATOM 3037 N N . PRO A 1 380 ? 18.926 6.575 9.174 1.00 93.06 380 PRO A N 1
ATOM 3038 C CA . PRO A 1 380 ? 18.406 5.934 7.963 1.00 93.06 380 PRO A CA 1
ATOM 3039 C C . PRO A 1 380 ? 17.045 6.500 7.544 1.00 93.06 380 PRO A C 1
ATOM 3041 O O . PRO A 1 380 ? 16.776 6.650 6.355 1.00 93.06 380 PRO A O 1
ATOM 3044 N N . ILE A 1 381 ? 16.206 6.884 8.509 1.00 95.12 381 ILE A N 1
ATOM 3045 C CA . ILE A 1 381 ? 14.877 7.439 8.243 1.00 95.12 381 ILE A CA 1
ATOM 3046 C C . ILE A 1 381 ? 14.955 8.870 7.707 1.00 95.12 381 ILE A C 1
ATOM 3048 O O . ILE A 1 381 ? 14.267 9.203 6.742 1.00 95.12 381 ILE A O 1
ATOM 3052 N N . LYS A 1 382 ? 15.853 9.699 8.251 1.00 94.19 382 LYS A N 1
ATOM 3053 C CA . LYS A 1 382 ? 16.145 11.030 7.698 1.00 94.19 382 LYS A CA 1
ATOM 3054 C C . LYS A 1 382 ? 16.712 10.959 6.284 1.00 94.19 382 LYS A C 1
ATOM 3056 O O . LYS A 1 382 ? 16.334 11.766 5.442 1.00 94.19 382 LYS A O 1
ATOM 3061 N N . GLN A 1 383 ? 17.606 10.008 6.018 1.00 93.38 383 GLN A N 1
ATOM 3062 C CA . GLN A 1 383 ? 18.152 9.796 4.676 1.00 93.38 383 GLN A CA 1
ATOM 3063 C C . GLN A 1 383 ? 17.056 9.389 3.695 1.00 93.38 383 GLN A C 1
ATOM 3065 O O . GLN A 1 383 ? 16.895 10.056 2.681 1.00 93.38 383 GLN A O 1
ATOM 3070 N N . LEU A 1 384 ? 16.235 8.394 4.050 1.00 94.25 384 LEU A N 1
ATOM 3071 C CA . LEU A 1 384 ? 15.105 7.970 3.226 1.00 94.25 384 LEU A CA 1
ATOM 3072 C C . LEU A 1 384 ? 14.144 9.129 2.932 1.00 94.25 384 LEU A C 1
ATOM 3074 O O . LEU A 1 384 ? 13.735 9.313 1.789 1.00 94.25 384 LEU A O 1
ATOM 3078 N N . LYS A 1 385 ? 13.813 9.940 3.944 1.00 94.69 385 LYS A N 1
ATOM 3079 C CA . LYS A 1 385 ? 12.977 11.133 3.768 1.00 94.69 385 LYS A CA 1
ATOM 3080 C C . LYS A 1 385 ? 13.600 12.121 2.777 1.00 94.69 385 LYS A C 1
ATOM 3082 O O .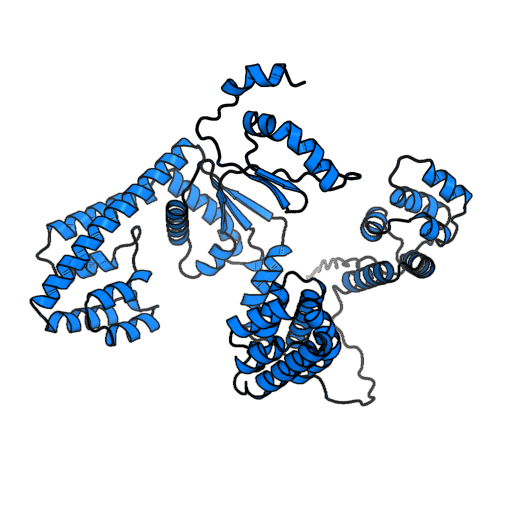 LYS A 1 385 ? 12.920 12.551 1.851 1.00 94.69 385 LYS A O 1
ATOM 3087 N N . ASN A 1 386 ? 14.886 12.432 2.931 1.00 93.56 386 ASN A N 1
ATOM 3088 C CA . ASN A 1 386 ? 15.594 13.342 2.030 1.00 93.56 386 ASN A CA 1
ATOM 3089 C C . ASN A 1 386 ? 15.665 12.792 0.596 1.00 93.56 386 ASN A C 1
ATOM 3091 O O . ASN A 1 386 ? 15.497 13.542 -0.362 1.00 93.56 386 ASN A O 1
ATOM 3095 N N . ASP A 1 387 ? 15.899 11.491 0.433 1.00 92.50 387 ASP A N 1
ATOM 3096 C CA . ASP A 1 387 ? 15.958 10.827 -0.871 1.00 92.50 387 ASP A CA 1
ATOM 3097 C C . ASP A 1 387 ? 14.605 10.888 -1.591 1.00 92.50 387 ASP A C 1
ATOM 3099 O O . ASP A 1 387 ? 14.536 11.192 -2.790 1.00 92.50 387 ASP A O 1
ATOM 3103 N N . LEU A 1 388 ? 13.516 10.669 -0.849 1.00 92.69 388 LEU A N 1
ATOM 3104 C CA . LEU A 1 388 ? 12.153 10.843 -1.341 1.00 92.69 388 LEU A CA 1
ATOM 3105 C C . LEU A 1 388 ? 11.889 12.300 -1.726 1.00 92.69 388 LEU A C 1
ATOM 3107 O O . LEU A 1 388 ? 11.495 12.554 -2.863 1.00 92.69 388 LEU A O 1
ATOM 3111 N N . GLU A 1 389 ? 12.171 13.254 -0.837 1.00 91.75 389 GLU A N 1
ATOM 3112 C CA . GLU A 1 389 ? 12.005 14.688 -1.095 1.00 91.75 389 GLU A CA 1
ATOM 3113 C C . GLU A 1 389 ? 12.754 15.123 -2.358 1.00 91.75 389 GLU A C 1
ATOM 3115 O O . GLU A 1 389 ? 12.149 15.655 -3.286 1.00 91.75 389 GLU A O 1
ATOM 3120 N N . ASN A 1 390 ? 14.037 14.788 -2.484 1.00 90.06 390 ASN A N 1
ATOM 3121 C CA . ASN A 1 390 ? 14.837 15.078 -3.680 1.00 90.06 390 ASN A CA 1
ATOM 3122 C C . ASN A 1 390 ? 14.276 14.426 -4.958 1.00 90.06 390 ASN A C 1
ATOM 3124 O O . ASN A 1 390 ? 14.586 14.840 -6.083 1.00 90.06 390 ASN A O 1
ATOM 3128 N N . SER A 1 391 ? 13.460 13.383 -4.807 1.00 87.50 391 SER A N 1
ATOM 3129 C CA . SER A 1 391 ? 12.848 12.684 -5.928 1.00 87.50 391 SER A CA 1
ATOM 3130 C C . SER A 1 391 ? 11.605 13.379 -6.450 1.00 87.50 391 SER A C 1
ATOM 3132 O O . SER A 1 391 ? 11.509 13.514 -7.668 1.00 87.50 391 SER A O 1
ATOM 3134 N N . TYR A 1 392 ? 10.710 13.842 -5.572 1.00 87.62 392 TYR A N 1
ATOM 3135 C CA . TYR A 1 392 ? 9.430 14.438 -5.970 1.00 87.62 392 TYR A CA 1
ATOM 3136 C C . TYR A 1 392 ? 9.417 15.975 -5.968 1.00 87.62 392 TYR A C 1
ATOM 3138 O O . TYR A 1 392 ? 8.677 16.563 -6.755 1.00 87.62 392 TYR A O 1
ATOM 3146 N N . GLN A 1 393 ? 10.234 16.645 -5.143 1.00 87.50 393 GLN A N 1
ATOM 3147 C CA . GLN A 1 393 ? 10.224 18.112 -4.987 1.00 87.50 393 GLN A CA 1
ATOM 3148 C C . GLN A 1 393 ? 10.312 18.884 -6.317 1.00 87.50 393 GLN A C 1
ATOM 3150 O O . GLN A 1 393 ? 9.517 19.806 -6.506 1.00 87.50 393 GLN A O 1
ATOM 3155 N N . PRO A 1 394 ? 11.173 18.505 -7.289 1.00 86.81 394 PRO A N 1
ATOM 3156 C CA . PRO A 1 394 ? 11.270 19.218 -8.569 1.00 86.81 394 PRO A CA 1
ATOM 3157 C C . PRO A 1 394 ? 9.988 19.205 -9.420 1.00 86.81 394 PRO A C 1
ATOM 3159 O O . PRO A 1 394 ? 9.869 19.986 -10.366 1.00 86.81 394 PRO A O 1
ATOM 3162 N N . TYR A 1 395 ? 9.042 18.316 -9.114 1.00 84.62 395 TYR A N 1
ATOM 3163 C CA . TYR A 1 395 ? 7.835 18.088 -9.908 1.00 84.62 395 TYR A CA 1
ATOM 3164 C C . TYR A 1 395 ? 6.579 18.689 -9.263 1.00 84.62 395 TYR A C 1
ATOM 3166 O O . TYR A 1 395 ? 5.573 18.832 -9.951 1.00 84.62 395 TYR A O 1
ATOM 3174 N N . LEU A 1 396 ? 6.640 19.112 -7.991 1.00 80.94 396 LEU A N 1
ATOM 3175 C CA . LEU A 1 396 ? 5.485 19.659 -7.264 1.00 80.94 396 LEU A CA 1
ATOM 3176 C C . LEU A 1 396 ? 4.948 20.967 -7.867 1.00 80.94 396 LEU A C 1
ATOM 3178 O O . LEU A 1 396 ? 3.742 21.176 -7.889 1.00 80.94 396 LEU A O 1
ATOM 3182 N N . ALA A 1 397 ? 5.834 21.840 -8.358 1.00 69.50 397 ALA A N 1
ATOM 3183 C CA . ALA A 1 397 ? 5.466 23.121 -8.976 1.00 69.50 397 ALA A CA 1
ATOM 3184 C C . ALA A 1 397 ? 5.270 23.038 -10.502 1.00 69.50 397 ALA A C 1
ATOM 3186 O O . ALA A 1 397 ? 4.890 24.027 -11.125 1.00 69.50 397 ALA A O 1
ATOM 3187 N N . ASN A 1 398 ? 5.577 21.883 -11.097 1.00 65.69 398 ASN A N 1
ATOM 3188 C CA . ASN A 1 398 ? 5.585 21.681 -12.540 1.00 65.69 398 ASN A CA 1
ATOM 3189 C C . ASN A 1 398 ? 4.434 20.751 -12.941 1.00 65.69 398 ASN A C 1
ATOM 3191 O O . ASN A 1 398 ? 3.273 21.146 -12.955 1.00 65.69 398 ASN A O 1
ATOM 3195 N N . ASP A 1 399 ? 4.773 19.513 -13.285 1.00 71.31 399 ASP A N 1
ATOM 3196 C CA . ASP A 1 399 ? 3.877 18.528 -13.860 1.00 71.31 399 ASP A CA 1
ATOM 3197 C C . ASP A 1 399 ? 4.194 17.163 -13.244 1.00 71.31 399 ASP A C 1
ATOM 3199 O O . ASP A 1 399 ? 5.238 16.563 -13.525 1.00 71.31 399 ASP A O 1
ATOM 3203 N N . LEU A 1 400 ? 3.286 16.684 -12.389 1.00 72.00 400 LEU A N 1
ATOM 3204 C CA . LEU A 1 400 ? 3.408 15.389 -11.719 1.00 72.00 400 LEU A CA 1
ATOM 3205 C C . LEU A 1 400 ? 3.420 14.223 -12.715 1.00 72.00 400 LEU A C 1
ATOM 3207 O O . LEU A 1 400 ? 3.986 13.182 -12.400 1.00 72.00 400 LEU A O 1
ATOM 3211 N N . THR A 1 401 ? 2.877 14.386 -13.928 1.00 69.50 401 THR A N 1
ATOM 3212 C CA . THR A 1 401 ? 2.890 13.320 -14.947 1.00 69.50 401 THR A CA 1
ATOM 3213 C C . THR A 1 401 ? 4.303 12.984 -15.427 1.00 69.50 401 THR A C 1
ATOM 3215 O O . THR A 1 401 ? 4.548 11.880 -15.907 1.00 69.50 401 THR A O 1
ATOM 3218 N N . LYS A 1 402 ? 5.256 13.903 -15.230 1.00 75.81 402 LYS A N 1
ATOM 3219 C CA . LYS A 1 402 ? 6.677 13.732 -15.562 1.00 75.81 402 LYS A CA 1
ATOM 3220 C C . LYS A 1 402 ? 7.501 13.176 -14.402 1.00 75.81 402 LYS A C 1
ATOM 3222 O O . LYS A 1 402 ? 8.727 13.120 -14.508 1.00 75.81 402 LYS A O 1
ATOM 3227 N N . MET A 1 403 ? 6.863 12.819 -13.286 1.00 79.38 403 MET A N 1
ATOM 3228 C CA . MET A 1 403 ? 7.577 12.332 -12.114 1.00 79.38 403 MET A CA 1
ATOM 3229 C C . MET A 1 403 ? 8.195 10.952 -12.400 1.00 79.38 403 MET A C 1
ATOM 3231 O O . MET A 1 403 ? 7.516 10.077 -12.944 1.00 79.38 403 MET A O 1
ATOM 3235 N N . PRO A 1 404 ? 9.478 10.737 -12.057 1.00 80.00 404 PRO A N 1
ATOM 3236 C CA . PRO A 1 404 ? 10.134 9.461 -12.283 1.00 80.00 404 PRO A CA 1
ATOM 3237 C C . PRO A 1 404 ? 9.552 8.397 -11.362 1.00 80.00 404 PRO A C 1
ATOM 3239 O O . PRO A 1 404 ? 9.091 8.683 -10.253 1.00 80.00 404 PRO A O 1
ATOM 3242 N N . LYS A 1 405 ? 9.658 7.141 -11.789 1.00 83.25 405 LYS A N 1
ATOM 3243 C CA . LYS A 1 405 ? 9.341 6.015 -10.915 1.00 83.25 405 LYS A CA 1
ATOM 3244 C C . LYS A 1 405 ? 10.396 5.937 -9.810 1.00 83.25 405 LYS A C 1
ATOM 3246 O O . LYS A 1 405 ? 11.589 5.817 -10.091 1.00 83.25 405 LYS A O 1
ATOM 3251 N N . ILE A 1 406 ? 9.969 6.019 -8.556 1.00 87.44 406 ILE A N 1
ATOM 3252 C CA . ILE A 1 406 ? 10.834 5.970 -7.377 1.00 87.44 406 ILE A CA 1
ATOM 3253 C C . ILE A 1 406 ? 10.851 4.531 -6.870 1.00 87.44 406 ILE A C 1
ATOM 3255 O O . ILE A 1 406 ? 9.846 4.016 -6.393 1.00 87.44 406 ILE A O 1
ATOM 3259 N N . ILE A 1 407 ? 11.998 3.874 -6.963 1.00 83.50 407 ILE A N 1
ATOM 3260 C CA . ILE A 1 407 ? 12.180 2.487 -6.549 1.00 83.50 407 ILE A CA 1
ATOM 3261 C C . ILE A 1 407 ? 12.952 2.468 -5.236 1.00 83.50 407 ILE A C 1
ATOM 3263 O O . ILE A 1 407 ? 14.124 2.825 -5.199 1.00 83.50 407 ILE A O 1
ATOM 3267 N N . ILE A 1 408 ? 12.328 1.991 -4.164 1.00 88.56 408 ILE A N 1
ATOM 3268 C CA . ILE A 1 408 ? 13.011 1.701 -2.902 1.00 88.56 408 ILE A CA 1
ATOM 3269 C C . ILE A 1 408 ? 13.423 0.233 -2.933 1.00 88.56 408 ILE A C 1
ATOM 3271 O O . ILE A 1 408 ? 12.602 -0.672 -2.772 1.00 88.56 408 ILE A O 1
ATOM 3275 N N . LYS A 1 409 ? 14.708 -0.006 -3.177 1.00 84.62 409 LYS A N 1
ATOM 3276 C CA . LYS A 1 409 ? 15.294 -1.338 -3.253 1.00 84.62 409 LYS A CA 1
ATOM 3277 C C . LYS A 1 409 ? 15.793 -1.775 -1.882 1.00 84.62 409 LYS A C 1
ATOM 3279 O O . LYS A 1 409 ? 16.706 -1.183 -1.310 1.00 84.62 409 LYS A O 1
ATOM 3284 N N . LEU A 1 410 ? 15.207 -2.853 -1.384 1.00 86.12 410 LEU A N 1
ATOM 3285 C CA . LEU A 1 410 ? 15.545 -3.446 -0.097 1.00 86.12 410 LEU A CA 1
ATOM 3286 C C . LEU A 1 410 ? 16.612 -4.513 -0.282 1.00 86.12 410 LEU A C 1
ATOM 3288 O O . LEU A 1 410 ? 16.564 -5.297 -1.229 1.00 86.12 410 LEU A O 1
ATOM 3292 N N . GLN A 1 411 ? 17.573 -4.556 0.627 1.00 80.44 411 GLN A N 1
ATOM 3293 C CA . GLN A 1 411 ? 18.706 -5.473 0.567 1.00 80.44 411 GLN A CA 1
ATOM 3294 C C . GLN A 1 411 ? 18.507 -6.721 1.425 1.00 80.44 411 GLN A C 1
ATOM 3296 O O . GLN A 1 411 ? 19.235 -7.702 1.247 1.00 80.44 411 GLN A O 1
ATOM 3301 N N . ASN A 1 412 ? 17.549 -6.686 2.352 1.00 78.88 412 ASN A N 1
ATOM 3302 C CA . ASN A 1 412 ? 17.194 -7.799 3.217 1.00 78.88 412 ASN A CA 1
ATOM 3303 C C . ASN A 1 412 ? 15.766 -8.279 2.944 1.00 78.88 412 ASN A C 1
ATOM 3305 O O . ASN A 1 412 ? 14.972 -7.649 2.244 1.00 78.88 412 ASN A O 1
ATOM 3309 N N . ARG A 1 413 ? 15.415 -9.421 3.538 1.00 75.19 413 ARG A N 1
ATOM 3310 C CA . ARG A 1 413 ? 14.061 -9.965 3.469 1.00 75.19 413 ARG A CA 1
ATOM 3311 C C . ARG A 1 413 ? 13.117 -9.171 4.370 1.00 75.19 413 ARG A C 1
ATOM 3313 O O . ARG A 1 413 ? 13.332 -9.060 5.579 1.00 75.19 413 ARG A O 1
ATOM 3320 N N . TRP A 1 414 ? 12.009 -8.713 3.797 1.00 82.25 414 TRP A N 1
ATOM 3321 C CA . TRP A 1 414 ? 10.889 -8.132 4.533 1.00 82.25 414 TRP A CA 1
ATOM 3322 C C . TRP A 1 414 ? 9.668 -9.038 4.408 1.00 82.25 414 TRP A C 1
ATOM 3324 O O . TRP A 1 414 ? 9.323 -9.495 3.321 1.00 82.25 414 TRP A O 1
ATOM 3334 N N . SER A 1 415 ? 9.008 -9.329 5.531 1.00 77.62 415 SER A N 1
ATOM 3335 C CA . SER A 1 415 ? 7.710 -10.007 5.487 1.00 77.62 415 SER A CA 1
ATOM 3336 C C . SER A 1 415 ? 6.640 -9.046 4.969 1.00 77.62 415 SER A C 1
ATOM 3338 O O . SER A 1 415 ? 6.774 -7.831 5.114 1.00 77.62 415 SER A O 1
ATOM 3340 N N . GLY A 1 416 ? 5.538 -9.570 4.426 1.00 73.56 416 GLY A N 1
ATOM 3341 C CA . GLY A 1 416 ? 4.445 -8.727 3.926 1.00 73.56 416 GLY A CA 1
ATOM 3342 C C . GLY A 1 416 ? 3.891 -7.751 4.975 1.00 73.56 416 GLY A C 1
ATOM 3343 O O . GLY A 1 416 ? 3.526 -6.630 4.638 1.00 73.56 416 GLY A O 1
ATOM 3344 N N . ILE A 1 417 ? 3.893 -8.133 6.259 1.00 74.12 417 ILE A N 1
ATOM 3345 C CA . ILE A 1 417 ? 3.503 -7.246 7.368 1.00 74.12 417 ILE A CA 1
ATOM 3346 C C . ILE A 1 417 ? 4.501 -6.093 7.509 1.00 74.12 417 ILE A C 1
ATOM 3348 O O . ILE A 1 417 ? 4.097 -4.935 7.484 1.00 74.12 417 ILE A O 1
ATOM 3352 N N . LYS A 1 418 ? 5.803 -6.397 7.561 1.00 83.19 418 LYS A N 1
ATOM 3353 C CA . LYS A 1 418 ? 6.854 -5.377 7.658 1.00 83.19 418 LYS A CA 1
ATOM 3354 C C . LYS A 1 418 ? 6.853 -4.444 6.438 1.00 83.19 418 LYS A C 1
ATOM 3356 O O . LYS A 1 418 ? 7.138 -3.261 6.577 1.00 83.19 418 LYS A O 1
ATOM 3361 N N . MET A 1 419 ? 6.481 -4.946 5.256 1.00 84.50 419 MET A N 1
ATOM 3362 C CA . MET A 1 419 ? 6.298 -4.119 4.055 1.00 84.50 419 MET A CA 1
ATOM 3363 C C . MET A 1 419 ? 5.144 -3.140 4.164 1.00 84.50 419 MET A C 1
ATOM 3365 O O . MET A 1 419 ? 5.297 -1.979 3.792 1.00 84.50 419 MET A O 1
ATOM 3369 N N . LYS A 1 420 ? 4.013 -3.569 4.727 1.00 86.50 420 LYS A N 1
ATOM 3370 C CA . LYS A 1 420 ? 2.910 -2.652 5.030 1.00 86.50 420 LYS A CA 1
ATOM 3371 C C . LYS A 1 420 ? 3.339 -1.583 6.037 1.00 86.50 420 LYS A C 1
ATOM 3373 O O . LYS A 1 420 ? 2.985 -0.424 5.853 1.00 86.50 420 LYS A O 1
ATOM 3378 N N . GLY A 1 421 ? 4.134 -1.957 7.041 1.00 89.31 421 GLY A N 1
ATOM 3379 C CA . GLY A 1 421 ? 4.739 -1.015 7.984 1.00 89.31 421 GLY A CA 1
ATOM 3380 C C . GLY A 1 421 ? 5.617 0.026 7.287 1.00 89.31 421 GLY A C 1
ATOM 3381 O O . GLY A 1 421 ? 5.423 1.222 7.485 1.00 89.31 421 GLY A O 1
ATOM 3382 N N . LEU A 1 422 ? 6.540 -0.406 6.419 1.00 92.69 422 LEU A N 1
ATOM 3383 C CA . LEU A 1 422 ? 7.419 0.512 5.685 1.00 92.69 422 LEU A CA 1
ATOM 3384 C C . LEU A 1 422 ? 6.628 1.446 4.765 1.00 92.69 422 LEU A C 1
ATOM 3386 O O . LEU A 1 422 ? 6.908 2.639 4.714 1.00 92.69 422 LEU A O 1
ATOM 3390 N N . LYS A 1 423 ? 5.609 0.926 4.073 1.00 91.62 423 LYS A N 1
ATOM 3391 C CA . LYS A 1 423 ? 4.725 1.749 3.243 1.00 91.62 423 LYS A CA 1
ATOM 3392 C C . LYS A 1 423 ? 4.031 2.831 4.074 1.00 91.62 423 LYS A C 1
ATOM 3394 O O . LYS A 1 423 ? 4.031 3.984 3.667 1.00 91.62 423 LYS A O 1
ATOM 3399 N N . ARG A 1 424 ? 3.509 2.481 5.254 1.00 91.25 424 ARG A N 1
ATOM 3400 C CA . ARG A 1 424 ? 2.892 3.433 6.193 1.00 91.25 424 ARG A CA 1
ATOM 3401 C C . ARG A 1 424 ? 3.878 4.503 6.672 1.00 91.25 424 ARG A C 1
ATOM 3403 O O . ARG A 1 424 ? 3.523 5.670 6.765 1.00 91.25 424 ARG A O 1
ATOM 3410 N N . LEU A 1 425 ? 5.121 4.111 6.938 1.00 94.00 425 LEU A N 1
ATOM 3411 C CA . LEU A 1 425 ? 6.193 5.031 7.310 1.00 94.00 425 LEU A CA 1
ATOM 3412 C C . LEU A 1 425 ? 6.498 6.031 6.185 1.00 94.00 425 LEU A C 1
ATOM 3414 O O . LEU A 1 425 ? 6.527 7.234 6.429 1.00 94.00 425 LEU A O 1
ATOM 3418 N N . ILE A 1 426 ? 6.655 5.543 4.951 1.00 93.56 426 ILE A N 1
ATOM 3419 C CA . ILE A 1 426 ? 6.864 6.379 3.758 1.00 93.56 426 ILE A CA 1
ATOM 3420 C C . ILE A 1 426 ? 5.688 7.331 3.564 1.00 93.56 426 ILE A C 1
ATOM 3422 O O . ILE A 1 426 ? 5.877 8.521 3.358 1.00 93.56 426 ILE A O 1
ATOM 3426 N N . GLU A 1 427 ? 4.468 6.823 3.687 1.00 91.88 427 GLU A N 1
ATOM 3427 C CA . GLU A 1 427 ? 3.234 7.592 3.583 1.00 91.88 427 GLU A CA 1
ATOM 3428 C C . GLU A 1 427 ? 3.189 8.824 4.495 1.00 91.88 427 GLU A C 1
ATOM 3430 O O . GLU A 1 427 ? 2.611 9.839 4.116 1.00 91.88 427 GLU A O 1
ATOM 3435 N N . LYS A 1 428 ? 3.783 8.731 5.685 1.00 90.38 428 LYS A N 1
ATOM 3436 C CA . LYS A 1 428 ? 3.856 9.812 6.676 1.00 90.38 428 LYS A CA 1
ATOM 3437 C C . LYS A 1 428 ? 5.003 10.798 6.409 1.00 90.38 428 LYS A C 1
ATOM 3439 O O . LYS A 1 428 ? 5.061 11.848 7.034 1.00 90.38 428 LYS A O 1
ATOM 3444 N N . MET A 1 429 ? 5.920 10.479 5.494 1.00 91.88 429 MET A N 1
ATOM 3445 C CA . MET A 1 429 ? 6.980 11.392 5.043 1.00 91.88 429 MET A CA 1
ATOM 3446 C C . MET A 1 429 ? 6.529 12.304 3.899 1.00 91.88 429 MET A C 1
ATOM 3448 O O . MET A 1 429 ? 7.222 13.271 3.592 1.00 91.88 429 MET A O 1
ATOM 3452 N N . LEU A 1 430 ? 5.409 11.982 3.247 1.00 91.06 430 LEU A N 1
ATOM 3453 C CA . LEU A 1 430 ? 4.929 12.694 2.068 1.00 91.06 430 LEU A CA 1
ATOM 3454 C C . LEU A 1 430 ? 4.073 13.917 2.440 1.00 91.06 430 LEU A C 1
ATOM 3456 O O . LEU A 1 430 ? 3.426 13.915 3.489 1.00 91.06 430 LEU A O 1
ATOM 3460 N N . PRO A 1 431 ? 4.007 14.942 1.569 1.00 86.12 431 PRO A N 1
ATOM 3461 C CA . PRO A 1 431 ? 3.114 16.084 1.752 1.00 86.12 431 PRO A CA 1
ATOM 3462 C C . PRO A 1 431 ? 1.648 15.640 1.797 1.00 86.12 431 PRO A C 1
ATOM 3464 O O . PRO A 1 431 ? 1.228 14.859 0.942 1.00 86.12 431 PRO A O 1
ATOM 3467 N N . LEU A 1 432 ? 0.870 16.170 2.746 1.00 79.06 432 LEU A N 1
ATOM 3468 C CA . LEU A 1 432 ? -0.519 15.759 2.992 1.00 79.06 432 LEU A CA 1
ATOM 3469 C C . LEU A 1 432 ? -1.386 15.842 1.722 1.00 79.06 432 LEU A C 1
ATOM 3471 O O . LEU A 1 432 ? -2.001 14.850 1.334 1.00 79.06 432 LEU A O 1
ATOM 3475 N N . ASP A 1 433 ? -1.334 16.978 1.022 1.00 77.81 433 ASP A N 1
ATOM 3476 C CA . ASP A 1 433 ? -2.192 17.273 -0.137 1.00 77.81 433 ASP A CA 1
ATOM 3477 C C . ASP A 1 433 ? -1.873 16.432 -1.382 1.00 77.81 433 ASP A C 1
ATOM 3479 O O . ASP A 1 433 ? -2.712 16.251 -2.262 1.00 77.81 433 ASP A O 1
ATOM 3483 N N . LEU A 1 434 ? -0.643 15.918 -1.479 1.00 79.81 434 LEU A N 1
ATOM 3484 C CA . LEU A 1 434 ? -0.139 15.217 -2.667 1.00 79.81 434 LEU A CA 1
ATOM 3485 C C . LEU A 1 434 ? 0.245 13.770 -2.368 1.00 79.81 434 LEU A C 1
ATOM 3487 O O . LEU A 1 434 ? 0.774 13.073 -3.235 1.00 79.81 434 LEU A O 1
ATOM 3491 N N . LYS A 1 435 ? -0.055 13.296 -1.157 1.00 83.25 435 LYS A N 1
ATOM 3492 C CA . LYS A 1 435 ? 0.306 11.971 -0.661 1.00 83.25 435 LYS A CA 1
ATOM 3493 C C . LYS A 1 435 ? -0.085 10.870 -1.646 1.00 83.25 435 LYS A C 1
ATOM 3495 O O . LYS A 1 435 ? 0.769 10.088 -2.054 1.00 83.25 435 LYS A O 1
ATOM 3500 N N . GLN A 1 436 ? -1.351 10.817 -2.065 1.00 80.00 436 GLN A N 1
ATOM 3501 C CA . GLN A 1 436 ? -1.835 9.777 -2.985 1.00 80.00 436 GLN A CA 1
ATOM 3502 C C . GLN A 1 436 ? -1.205 9.899 -4.380 1.00 80.00 436 GLN A C 1
ATOM 3504 O O . GLN A 1 436 ? -0.748 8.899 -4.933 1.00 80.00 436 GLN A O 1
ATOM 3509 N N . SER A 1 437 ? -1.100 11.124 -4.896 1.00 82.19 437 SER A N 1
ATOM 3510 C CA . SER A 1 437 ? -0.507 11.419 -6.203 1.00 82.19 437 SER A CA 1
ATOM 3511 C C . SER A 1 437 ? 0.979 11.076 -6.277 1.00 82.19 437 SER A C 1
ATOM 3513 O O . SER A 1 437 ? 1.470 10.735 -7.345 1.00 82.19 437 SER A O 1
ATOM 3515 N N . ILE A 1 438 ? 1.711 11.151 -5.162 1.00 85.00 438 ILE A N 1
ATOM 3516 C CA . ILE A 1 438 ? 3.133 10.786 -5.113 1.00 85.00 438 ILE A CA 1
ATOM 3517 C C . ILE A 1 438 ? 3.300 9.276 -4.910 1.00 85.00 438 ILE A C 1
ATOM 3519 O O . ILE A 1 438 ? 4.151 8.660 -5.553 1.00 85.00 438 ILE A O 1
ATOM 3523 N N . LEU A 1 439 ? 2.469 8.655 -4.064 1.00 85.75 439 LEU A N 1
ATOM 3524 C CA . LEU A 1 439 ? 2.545 7.218 -3.769 1.00 85.75 439 LEU A CA 1
ATOM 3525 C C . LEU A 1 439 ? 2.420 6.332 -5.007 1.00 85.75 439 LEU A C 1
ATOM 3527 O O . LEU A 1 439 ? 3.039 5.272 -5.034 1.00 85.75 439 LEU A O 1
ATOM 3531 N N . GLN A 1 440 ? 1.662 6.747 -6.027 1.00 85.00 440 GLN A N 1
ATOM 3532 C CA . GLN A 1 440 ? 1.494 5.962 -7.258 1.00 85.00 440 GLN A CA 1
ATOM 3533 C C . GLN A 1 440 ? 2.805 5.749 -8.037 1.00 85.00 440 GLN A C 1
ATOM 3535 O O . GLN A 1 440 ? 2.910 4.811 -8.823 1.00 85.00 440 GLN A O 1
ATOM 3540 N N . TYR A 1 441 ? 3.819 6.584 -7.793 1.00 83.69 441 TYR A N 1
ATOM 3541 C CA . TYR A 1 441 ? 5.134 6.474 -8.423 1.00 83.69 441 TYR A CA 1
ATOM 3542 C C . TYR A 1 441 ? 6.165 5.757 -7.549 1.00 83.69 441 TYR A C 1
ATOM 3544 O O . TYR A 1 441 ? 7.281 5.532 -8.014 1.00 83.69 441 TYR A O 1
ATOM 3552 N N . ILE A 1 442 ? 5.834 5.411 -6.300 1.00 86.50 442 ILE A N 1
ATOM 3553 C CA . ILE A 1 442 ? 6.758 4.741 -5.381 1.00 86.50 442 ILE A CA 1
ATOM 3554 C C . ILE A 1 442 ? 6.518 3.231 -5.425 1.00 86.50 442 ILE A C 1
ATOM 3556 O O . ILE A 1 442 ? 5.451 2.740 -5.059 1.00 86.50 442 ILE A O 1
ATOM 3560 N N . GLU A 1 443 ? 7.546 2.479 -5.807 1.00 85.56 443 GLU A N 1
ATOM 3561 C CA . GLU A 1 443 ? 7.564 1.020 -5.757 1.00 85.56 443 GLU A CA 1
ATOM 3562 C C . GLU A 1 443 ? 8.637 0.529 -4.782 1.00 85.56 443 GLU A C 1
ATOM 3564 O O . GLU A 1 443 ? 9.771 1.001 -4.787 1.00 85.56 443 GLU A O 1
ATOM 3569 N N . ILE A 1 444 ? 8.290 -0.446 -3.943 1.00 85.25 444 ILE A N 1
ATOM 3570 C CA . ILE A 1 444 ? 9.224 -1.072 -3.005 1.00 85.25 444 ILE A CA 1
ATOM 3571 C C . ILE A 1 444 ? 9.562 -2.461 -3.541 1.00 85.25 444 ILE A C 1
ATOM 3573 O O . ILE A 1 444 ? 8.691 -3.329 -3.601 1.00 85.25 444 ILE A O 1
ATOM 3577 N N . LEU A 1 445 ? 10.823 -2.679 -3.913 1.00 78.50 445 LEU A N 1
ATOM 3578 C CA . LEU A 1 445 ? 11.298 -3.954 -4.444 1.00 78.50 445 LEU A CA 1
ATOM 3579 C C . LEU A 1 445 ? 12.141 -4.684 -3.401 1.00 78.50 445 LEU A C 1
ATOM 3581 O O . LEU A 1 445 ? 13.158 -4.175 -2.927 1.00 78.50 445 LEU A O 1
ATOM 3585 N N . THR A 1 446 ? 11.751 -5.914 -3.075 1.00 68.19 446 THR A N 1
ATOM 3586 C CA . THR A 1 446 ? 12.584 -6.815 -2.273 1.00 68.19 446 THR A CA 1
ATOM 3587 C C . THR A 1 446 ? 13.760 -7.308 -3.106 1.00 68.19 446 THR A C 1
ATOM 3589 O O . THR A 1 446 ? 13.569 -7.680 -4.266 1.00 68.19 446 THR A O 1
ATOM 3592 N N . GLY A 1 447 ? 14.961 -7.306 -2.523 1.00 57.97 447 GLY A N 1
ATOM 3593 C CA . GLY A 1 447 ? 16.234 -7.595 -3.182 1.00 57.97 447 GLY A CA 1
ATOM 3594 C C . GLY A 1 447 ? 16.309 -8.967 -3.840 1.00 57.97 447 GLY A C 1
ATOM 3595 O O . GLY A 1 447 ? 16.891 -9.894 -3.299 1.00 57.97 447 GLY A O 1
ATOM 3596 N N . SER A 1 448 ? 15.775 -9.066 -5.049 1.00 53.97 448 SER A N 1
ATOM 3597 C CA . SER A 1 448 ? 16.069 -10.114 -6.014 1.00 53.97 448 SER A CA 1
ATOM 3598 C C . SER A 1 448 ? 16.840 -9.483 -7.173 1.00 53.97 448 SER A C 1
ATOM 3600 O O . SER A 1 448 ? 16.604 -8.335 -7.562 1.00 53.97 448 SER A O 1
ATOM 3602 N N . VAL A 1 449 ? 17.825 -10.206 -7.702 1.00 50.59 449 VAL A N 1
ATOM 3603 C CA . VAL A 1 449 ? 18.492 -9.829 -8.950 1.00 50.59 449 VAL A CA 1
ATOM 3604 C C . VAL A 1 449 ? 17.768 -10.565 -10.067 1.00 50.59 449 VAL A C 1
ATOM 3606 O O . VAL A 1 449 ? 17.948 -11.768 -10.231 1.00 50.59 449 VAL A O 1
ATOM 3609 N N . THR A 1 450 ? 16.936 -9.847 -10.820 1.00 50.72 450 THR A N 1
ATOM 3610 C CA . THR A 1 450 ? 16.229 -10.419 -11.971 1.00 50.72 450 THR A CA 1
ATOM 3611 C C . THR A 1 450 ? 17.034 -10.152 -13.239 1.00 50.72 450 THR A C 1
ATOM 3613 O O . THR A 1 450 ? 17.149 -9.008 -13.680 1.00 50.72 450 THR A O 1
ATOM 3616 N N . ILE A 1 451 ? 17.615 -11.201 -13.822 1.00 55.34 451 ILE A N 1
ATOM 3617 C CA . ILE A 1 451 ? 18.371 -11.126 -15.079 1.00 55.34 451 ILE A CA 1
ATOM 3618 C C . ILE A 1 451 ? 17.451 -11.563 -16.218 1.00 55.34 451 ILE A C 1
ATOM 3620 O O . ILE A 1 451 ? 17.029 -12.714 -16.263 1.00 55.34 451 ILE A O 1
ATOM 3624 N N . HIS A 1 452 ? 17.172 -10.654 -17.152 1.00 59.34 452 HIS A N 1
ATOM 3625 C CA . HIS A 1 452 ? 16.420 -10.967 -18.365 1.00 59.34 452 HIS A CA 1
ATOM 3626 C C . HIS A 1 452 ? 17.409 -11.305 -19.483 1.00 59.34 452 HIS A C 1
ATOM 3628 O O . HIS A 1 452 ? 18.203 -10.454 -19.891 1.00 59.34 452 HIS A O 1
ATOM 3634 N N . TYR A 1 453 ? 17.382 -12.548 -19.966 1.00 65.94 453 TYR A N 1
ATOM 3635 C CA . TYR A 1 453 ? 18.262 -13.025 -21.031 1.00 65.94 453 TYR A CA 1
ATOM 3636 C C . TYR A 1 453 ? 17.439 -13.524 -22.218 1.00 65.94 453 TYR A C 1
ATOM 3638 O O . TYR A 1 453 ? 16.695 -14.495 -22.108 1.00 65.94 453 TYR A O 1
ATOM 3646 N N . TYR A 1 454 ? 17.581 -12.848 -23.358 1.00 69.81 454 TYR A N 1
ATOM 3647 C CA . TYR A 1 454 ? 16.893 -13.203 -24.595 1.00 69.81 454 TYR A CA 1
ATOM 3648 C C . TYR A 1 454 ? 17.750 -14.178 -25.403 1.00 69.81 454 TYR A C 1
ATOM 3650 O O . TYR A 1 454 ? 18.823 -13.814 -25.887 1.00 69.81 454 TYR A O 1
ATOM 3658 N N . VAL A 1 455 ? 17.266 -15.410 -25.558 1.00 71.62 455 VAL A N 1
ATOM 3659 C CA . VAL A 1 455 ? 17.920 -16.444 -26.370 1.00 71.62 455 VAL A CA 1
ATOM 3660 C C . VAL A 1 455 ? 17.316 -16.425 -27.770 1.00 71.62 455 VAL A C 1
ATOM 3662 O O . VAL A 1 455 ? 16.128 -16.687 -27.935 1.00 71.62 455 VAL A O 1
ATOM 3665 N N . LEU A 1 456 ? 18.130 -16.114 -28.778 1.00 56.56 456 LEU A N 1
ATOM 3666 C CA . LEU A 1 456 ? 17.773 -16.315 -30.183 1.00 56.56 456 LEU A CA 1
ATOM 3667 C C . LEU A 1 456 ? 18.137 -17.759 -30.567 1.00 56.56 456 LEU A C 1
ATOM 3669 O O . LEU A 1 456 ? 19.147 -18.278 -30.097 1.00 56.56 456 LEU A O 1
ATOM 3673 N N . ASP A 1 457 ? 17.305 -18.403 -31.388 1.00 68.12 457 ASP A N 1
ATOM 3674 C CA . ASP A 1 457 ? 17.523 -19.755 -31.937 1.00 68.12 457 ASP A CA 1
ATOM 3675 C C . ASP A 1 457 ? 17.384 -20.940 -30.956 1.00 68.12 457 ASP A C 1
ATOM 3677 O O . ASP A 1 457 ? 17.927 -22.019 -31.196 1.00 68.12 457 ASP A O 1
ATOM 3681 N N . CYS A 1 458 ? 16.617 -20.791 -29.870 1.00 69.56 458 CYS A N 1
ATOM 3682 C CA . CYS A 1 458 ? 16.286 -21.900 -28.969 1.00 69.56 458 CYS A CA 1
ATOM 3683 C C . CYS A 1 458 ? 14.793 -21.908 -28.613 1.00 69.56 458 CYS A C 1
ATOM 3685 O O . CYS A 1 458 ? 14.198 -20.852 -28.403 1.00 69.56 458 CYS A O 1
ATOM 3687 N N . THR A 1 459 ? 14.179 -23.093 -28.534 1.00 78.81 459 THR A N 1
ATOM 3688 C CA . THR A 1 459 ? 12.784 -23.219 -28.081 1.00 78.81 459 THR A CA 1
ATOM 3689 C C . THR A 1 459 ? 12.710 -23.242 -26.554 1.00 78.81 459 THR A C 1
ATOM 3691 O O . THR A 1 459 ? 13.650 -23.674 -25.880 1.00 78.81 459 THR A O 1
ATOM 3694 N N . ALA A 1 460 ? 11.578 -22.804 -25.995 1.00 76.75 460 ALA A N 1
ATOM 3695 C CA . ALA A 1 460 ? 11.346 -22.858 -24.552 1.00 76.75 460 ALA A CA 1
ATOM 3696 C C . ALA A 1 460 ? 11.490 -24.288 -23.998 1.00 76.75 460 ALA A C 1
ATOM 3698 O O . ALA A 1 460 ? 12.045 -24.467 -22.916 1.00 76.75 460 ALA A O 1
ATOM 3699 N N . ASP A 1 461 ? 11.057 -25.299 -24.754 1.00 78.69 461 ASP A N 1
ATOM 3700 C CA . ASP A 1 461 ? 11.137 -26.706 -24.351 1.00 78.69 461 ASP A CA 1
ATOM 3701 C C . ASP A 1 461 ? 12.582 -27.220 -24.340 1.00 78.69 461 ASP A C 1
ATOM 3703 O O . ASP A 1 461 ? 12.997 -27.855 -23.371 1.00 78.69 461 ASP A O 1
ATOM 3707 N N . SER A 1 462 ? 13.394 -26.850 -25.337 1.00 79.75 462 SER A N 1
ATOM 3708 C CA . SER A 1 462 ? 14.828 -27.178 -25.358 1.00 79.75 462 SER A CA 1
ATOM 3709 C C . SER A 1 462 ? 15.589 -26.548 -24.185 1.00 79.75 462 SER A C 1
ATOM 3711 O O . SER A 1 462 ? 16.476 -27.174 -23.603 1.00 79.75 462 SER A O 1
ATOM 3713 N N . LEU A 1 463 ? 15.236 -25.317 -23.792 1.00 77.12 463 LEU A N 1
ATOM 3714 C CA . LEU A 1 463 ? 15.826 -24.677 -22.614 1.00 77.12 463 LEU A CA 1
ATOM 3715 C C . LEU A 1 463 ? 15.369 -25.343 -21.312 1.00 77.12 463 LEU A C 1
ATOM 3717 O O . LEU A 1 463 ? 16.188 -25.525 -20.412 1.00 77.12 463 LEU A O 1
ATOM 3721 N N . LYS A 1 464 ? 14.095 -25.735 -21.198 1.00 79.94 464 LYS A N 1
ATOM 3722 C CA . LYS A 1 464 ? 13.580 -26.473 -20.032 1.00 79.94 464 LYS A CA 1
ATOM 3723 C C . LYS A 1 464 ? 14.303 -27.808 -19.850 1.00 79.94 464 LYS A C 1
ATOM 3725 O O . LYS A 1 464 ? 14.748 -28.111 -18.746 1.00 79.94 464 LYS A O 1
ATOM 3730 N N . GLU A 1 465 ? 14.490 -28.565 -20.930 1.00 80.50 465 GLU A N 1
ATOM 3731 C CA . GLU A 1 465 ? 15.215 -29.841 -20.907 1.00 80.50 465 GLU A CA 1
ATOM 3732 C C . GLU A 1 465 ? 16.674 -29.655 -20.457 1.00 80.50 465 GLU A C 1
ATOM 3734 O O . GLU A 1 465 ? 17.141 -30.326 -19.535 1.00 80.50 465 GLU A O 1
ATOM 3739 N N . TYR A 1 466 ? 17.378 -28.678 -21.038 1.00 77.50 466 TYR A N 1
ATOM 3740 C CA . TYR A 1 466 ? 18.771 -28.386 -20.692 1.00 77.50 466 TYR A CA 1
ATOM 3741 C C . TYR A 1 466 ? 18.940 -27.882 -19.249 1.00 77.50 466 TYR A C 1
ATOM 3743 O O . TYR A 1 466 ? 19.905 -28.226 -18.561 1.00 77.50 466 TYR A O 1
ATOM 3751 N N . THR A 1 467 ? 18.011 -27.048 -18.775 1.00 75.94 467 THR A N 1
ATOM 3752 C CA . THR A 1 467 ? 18.065 -26.462 -17.426 1.00 75.94 467 THR A CA 1
ATOM 3753 C C . THR A 1 467 ? 17.673 -27.457 -16.339 1.00 75.94 467 THR A C 1
ATOM 3755 O O . THR A 1 467 ? 18.227 -27.375 -15.242 1.00 75.94 467 THR A O 1
ATOM 3758 N N . GLY A 1 468 ? 16.836 -28.456 -16.648 1.00 76.81 468 GLY A N 1
ATOM 3759 C CA . GLY A 1 468 ? 16.470 -29.539 -15.731 1.00 76.81 468 GLY A CA 1
ATOM 3760 C C . GLY A 1 468 ? 17.682 -30.264 -15.132 1.00 76.81 468 GLY A C 1
ATOM 3761 O O . GLY A 1 468 ? 17.719 -30.524 -13.929 1.00 76.81 468 GLY A O 1
ATOM 3762 N N . GLY A 1 469 ? 18.733 -30.490 -15.930 1.00 75.75 469 GLY A N 1
ATOM 3763 C CA . GLY A 1 469 ? 19.988 -31.101 -15.469 1.00 75.75 469 GLY A CA 1
ATOM 3764 C C . GLY A 1 469 ? 20.867 -30.200 -14.589 1.00 75.75 469 GLY A C 1
ATOM 3765 O O . GLY A 1 469 ? 21.809 -30.682 -13.964 1.00 75.75 469 GLY A O 1
ATOM 3766 N N . LYS A 1 470 ? 20.575 -28.894 -14.517 1.00 79.25 470 LYS A N 1
ATOM 3767 C CA . LYS A 1 470 ? 21.380 -27.887 -13.800 1.00 79.25 470 LYS A CA 1
ATOM 3768 C C . LYS A 1 470 ? 20.676 -27.271 -12.594 1.00 79.25 470 LYS A C 1
ATOM 3770 O O . LYS A 1 470 ? 21.269 -26.427 -11.926 1.00 79.25 470 LYS A O 1
ATOM 3775 N N . LEU A 1 471 ? 19.460 -27.704 -12.267 1.00 77.56 471 LEU A N 1
ATOM 3776 C CA . LEU A 1 471 ? 18.684 -27.169 -11.141 1.00 77.56 471 LEU A CA 1
ATOM 3777 C C . LEU A 1 471 ? 19.451 -27.230 -9.812 1.00 77.56 471 LEU A C 1
ATOM 3779 O O . LEU A 1 471 ? 19.478 -26.260 -9.060 1.00 77.56 471 LEU A O 1
ATOM 3783 N N . GLN A 1 472 ? 20.147 -28.339 -9.537 1.00 74.12 472 GLN A N 1
ATOM 3784 C CA . GLN A 1 472 ? 20.958 -28.445 -8.319 1.00 74.12 472 GLN A CA 1
ATOM 3785 C C . GLN A 1 472 ? 22.141 -27.472 -8.304 1.00 74.12 472 GLN A C 1
ATOM 3787 O O . GLN A 1 472 ? 22.467 -26.923 -7.257 1.00 74.12 472 GLN A O 1
ATOM 3792 N N . PHE A 1 473 ? 22.750 -27.207 -9.459 1.00 76.12 473 PHE A N 1
ATOM 3793 C CA . PHE A 1 473 ? 23.817 -26.219 -9.576 1.00 76.12 473 PHE A CA 1
ATOM 3794 C C . PHE A 1 473 ? 23.294 -24.790 -9.388 1.00 76.12 473 PHE A C 1
ATOM 3796 O O . PHE A 1 473 ? 23.918 -24.007 -8.681 1.00 76.12 473 PHE A O 1
ATOM 3803 N N . MET A 1 474 ? 22.127 -24.462 -9.949 1.00 79.31 474 MET A N 1
ATOM 3804 C CA . MET A 1 474 ? 21.473 -23.158 -9.775 1.00 79.31 474 MET A CA 1
ATOM 3805 C C . MET A 1 474 ? 21.259 -22.824 -8.292 1.00 79.31 474 MET A C 1
ATOM 3807 O O . MET A 1 474 ? 21.622 -21.731 -7.855 1.00 79.31 474 MET A O 1
ATOM 3811 N N . ARG A 1 475 ? 20.823 -23.807 -7.490 1.00 73.44 475 ARG A N 1
ATOM 3812 C CA . ARG A 1 475 ? 20.741 -23.686 -6.022 1.00 73.44 475 ARG A CA 1
ATOM 3813 C C . ARG A 1 475 ? 22.092 -23.357 -5.379 1.00 73.44 475 ARG A C 1
ATOM 3815 O O . ARG A 1 475 ? 22.161 -22.537 -4.470 1.00 73.44 475 ARG A O 1
ATOM 3822 N N . LEU A 1 476 ? 23.176 -23.977 -5.854 1.00 71.81 476 LEU A N 1
ATOM 3823 C CA . LEU A 1 476 ? 24.538 -23.783 -5.335 1.00 71.81 476 LEU A CA 1
ATOM 3824 C C . LEU A 1 476 ? 25.149 -22.417 -5.684 1.00 71.81 476 LEU A C 1
ATOM 3826 O O . LEU A 1 476 ? 26.141 -22.024 -5.070 1.00 71.81 476 LEU A O 1
ATOM 3830 N N . ILE A 1 477 ? 24.580 -21.687 -6.641 1.00 72.06 477 ILE A N 1
ATOM 3831 C CA . ILE A 1 477 ? 25.018 -20.330 -7.001 1.00 72.06 477 ILE A CA 1
ATOM 3832 C C . ILE A 1 477 ? 23.990 -19.250 -6.634 1.00 72.06 477 ILE A C 1
ATOM 3834 O O . ILE A 1 477 ? 24.175 -18.091 -6.995 1.00 72.06 477 ILE A O 1
ATOM 3838 N N . GLY A 1 478 ? 22.942 -19.612 -5.886 1.00 67.62 478 GLY A N 1
ATOM 3839 C CA . GLY A 1 478 ? 21.952 -18.671 -5.356 1.00 67.62 478 GLY A CA 1
ATOM 3840 C C . GLY A 1 478 ? 20.862 -18.255 -6.349 1.00 67.62 478 GLY A C 1
ATOM 3841 O O . GLY A 1 478 ? 20.266 -17.194 -6.189 1.00 67.62 478 GLY A O 1
ATOM 3842 N N . ILE A 1 479 ? 20.597 -19.060 -7.382 1.00 78.56 479 ILE A N 1
ATOM 3843 C CA . ILE A 1 479 ? 19.463 -18.864 -8.293 1.00 78.56 479 ILE A CA 1
ATOM 3844 C C . ILE A 1 479 ? 18.285 -19.684 -7.762 1.00 78.56 479 ILE A C 1
ATOM 3846 O O . ILE A 1 479 ? 18.263 -20.904 -7.905 1.00 78.56 479 ILE A O 1
ATOM 3850 N N . PHE A 1 480 ? 17.314 -19.002 -7.154 1.00 73.31 480 PHE A N 1
ATOM 3851 C CA . PHE A 1 480 ? 16.146 -19.629 -6.517 1.00 73.31 480 PHE A CA 1
ATOM 3852 C C . PHE A 1 480 ? 14.886 -19.613 -7.382 1.00 73.31 480 PHE A C 1
ATOM 3854 O O . PHE A 1 480 ? 13.916 -20.299 -7.080 1.00 73.31 480 PHE A O 1
ATOM 3861 N N . SER A 1 481 ? 14.878 -18.840 -8.469 1.00 76.69 481 SER A N 1
ATOM 3862 C CA . SER A 1 481 ? 13.781 -18.873 -9.431 1.00 76.69 481 SER A CA 1
ATOM 3863 C C . SER A 1 481 ? 14.280 -18.704 -10.863 1.00 76.69 481 SER A C 1
ATOM 3865 O O . SER A 1 481 ? 15.211 -17.942 -11.122 1.00 76.69 481 SER A O 1
ATOM 3867 N N . LEU A 1 482 ? 13.678 -19.456 -11.784 1.00 82.38 482 LEU A N 1
ATOM 3868 C CA . LEU A 1 482 ? 13.937 -19.408 -13.218 1.00 82.38 482 LEU A CA 1
ATOM 3869 C C . LEU A 1 482 ? 12.610 -19.514 -13.963 1.00 82.38 482 LEU A C 1
ATOM 3871 O O . LEU A 1 482 ? 11.871 -20.487 -13.791 1.00 82.38 482 LEU A O 1
ATOM 3875 N N . TYR A 1 483 ? 12.364 -18.541 -14.834 1.00 80.31 483 TYR A N 1
ATOM 3876 C CA . TYR A 1 483 ? 11.200 -18.485 -15.707 1.00 80.31 483 TYR A CA 1
ATOM 3877 C C . TYR A 1 483 ? 11.654 -18.516 -17.164 1.00 80.31 483 TYR A C 1
ATOM 3879 O O . TYR A 1 483 ? 12.666 -17.911 -17.519 1.00 80.31 483 TYR A O 1
ATOM 3887 N N . ILE A 1 484 ? 10.906 -19.225 -18.008 1.00 81.44 484 ILE A N 1
ATOM 3888 C CA . ILE A 1 484 ? 11.118 -19.273 -19.457 1.00 81.44 484 ILE A CA 1
ATOM 3889 C C . ILE A 1 484 ? 9.787 -18.946 -20.122 1.00 81.44 484 ILE A C 1
ATOM 3891 O O . ILE A 1 484 ? 8.838 -19.716 -19.978 1.00 81.44 484 ILE A O 1
ATOM 3895 N N . ASN A 1 485 ? 9.727 -17.820 -20.839 1.00 77.88 485 ASN A N 1
ATOM 3896 C CA . ASN A 1 485 ? 8.487 -17.257 -21.391 1.00 77.88 485 ASN A CA 1
ATOM 3897 C C . ASN A 1 485 ? 7.378 -17.194 -20.329 1.00 77.88 485 ASN A C 1
ATOM 3899 O O . ASN A 1 485 ? 6.302 -17.750 -20.521 1.00 77.88 485 ASN A O 1
ATOM 3903 N N . ASP A 1 486 ? 7.707 -16.629 -19.166 1.00 72.62 486 ASP A N 1
ATOM 3904 C CA . ASP A 1 486 ? 6.812 -16.480 -18.009 1.00 72.62 486 ASP A CA 1
ATOM 3905 C C . ASP A 1 486 ? 6.299 -17.791 -17.386 1.00 72.62 486 ASP A C 1
ATOM 3907 O O . ASP A 1 486 ? 5.563 -17.778 -16.399 1.00 72.62 486 ASP A O 1
ATOM 3911 N N . HIS A 1 487 ? 6.754 -18.948 -17.876 1.00 71.88 487 HIS A N 1
ATOM 3912 C CA . HIS A 1 487 ? 6.484 -20.235 -17.251 1.00 71.88 487 HIS A CA 1
ATOM 3913 C C . HIS A 1 487 ? 7.564 -20.581 -16.217 1.00 71.88 487 HIS A C 1
ATOM 3915 O O . HIS A 1 487 ? 8.751 -20.595 -16.566 1.00 71.88 487 HIS A O 1
ATOM 3921 N N . PRO A 1 488 ? 7.188 -20.913 -14.968 1.00 75.62 488 PRO A N 1
ATOM 3922 C CA . PRO A 1 488 ? 8.144 -21.301 -13.940 1.00 75.62 488 PRO A CA 1
ATOM 3923 C C . PRO A 1 488 ? 8.786 -22.648 -14.291 1.00 75.62 488 PRO A C 1
ATOM 3925 O O . PRO A 1 488 ? 8.101 -23.647 -14.506 1.00 75.62 488 PRO A O 1
ATOM 3928 N N . VAL A 1 489 ? 10.116 -22.668 -14.347 1.00 80.19 489 VAL A N 1
ATOM 3929 C CA . VAL A 1 489 ? 10.933 -23.881 -14.544 1.00 80.19 489 VAL A CA 1
ATOM 3930 C C . VAL A 1 489 ? 11.568 -24.317 -13.229 1.00 80.19 489 VAL A C 1
ATOM 3932 O O . VAL A 1 489 ? 11.694 -25.507 -12.951 1.00 80.19 489 VAL A O 1
ATOM 3935 N N . HIS A 1 490 ? 11.939 -23.342 -12.403 1.00 76.62 490 HIS A N 1
ATOM 3936 C CA . HIS A 1 490 ? 12.474 -23.542 -11.069 1.00 76.62 490 HIS A CA 1
ATOM 3937 C C . HIS A 1 490 ? 11.908 -22.474 -10.144 1.00 76.62 490 HIS A C 1
ATOM 3939 O O . HIS A 1 490 ? 11.927 -21.296 -10.496 1.00 76.62 490 HIS A O 1
ATOM 3945 N N . GLN A 1 491 ? 11.424 -22.873 -8.974 1.00 73.19 491 GLN A N 1
ATOM 3946 C CA . GLN A 1 491 ? 10.997 -21.950 -7.934 1.00 73.19 491 GLN A CA 1
ATOM 3947 C C . GLN A 1 491 ? 11.188 -22.626 -6.578 1.00 73.19 491 GLN A C 1
ATOM 3949 O O . GLN A 1 491 ? 10.449 -23.542 -6.228 1.00 73.19 491 GLN A O 1
ATOM 3954 N N . ASP A 1 492 ? 12.187 -22.169 -5.837 1.00 66.31 492 ASP A N 1
ATOM 3955 C CA . ASP A 1 492 ? 12.504 -22.625 -4.491 1.00 66.31 492 ASP A CA 1
ATOM 3956 C C . ASP A 1 492 ? 12.431 -21.464 -3.495 1.00 66.31 492 ASP A C 1
ATOM 3958 O O . ASP A 1 492 ? 12.569 -20.290 -3.851 1.00 66.31 492 ASP A O 1
ATOM 3962 N N . GLU A 1 493 ? 12.266 -21.800 -2.215 1.00 59.12 493 GLU A N 1
ATOM 3963 C CA . GLU A 1 493 ? 12.475 -20.841 -1.135 1.00 59.12 493 GLU A CA 1
ATOM 3964 C C . GLU A 1 493 ? 13.973 -20.544 -0.965 1.00 59.12 493 GLU A C 1
ATOM 3966 O O . GLU A 1 493 ? 14.811 -21.448 -0.937 1.00 59.12 493 GLU A O 1
ATOM 3971 N N . GLU A 1 494 ? 14.312 -19.261 -0.836 1.00 60.03 494 GLU A N 1
ATOM 3972 C CA . GLU A 1 494 ? 15.686 -18.810 -0.621 1.00 60.03 494 GLU A CA 1
ATOM 3973 C C . GLU A 1 494 ? 16.288 -19.432 0.651 1.00 60.03 494 GLU A C 1
ATOM 3975 O O . GLU A 1 494 ? 15.755 -19.293 1.758 1.00 60.03 494 GLU A O 1
ATOM 3980 N N . ASN A 1 495 ? 17.430 -20.112 0.504 1.00 61.03 495 ASN A N 1
ATOM 3981 C CA . ASN A 1 495 ? 18.155 -20.678 1.638 1.00 61.03 495 ASN A CA 1
ATOM 3982 C C . ASN A 1 495 ? 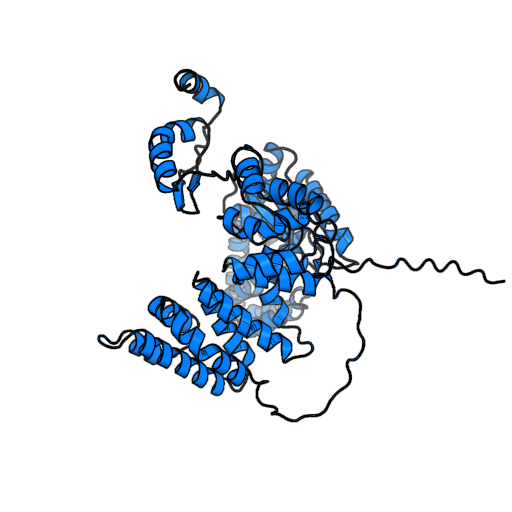18.934 -19.572 2.367 1.00 61.03 495 ASN A C 1
ATOM 3984 O O . ASN A 1 495 ? 19.992 -19.144 1.912 1.00 61.03 495 ASN A O 1
ATOM 3988 N N . MET A 1 496 ? 18.447 -19.171 3.544 1.00 53.31 496 MET A N 1
ATOM 3989 C CA . MET A 1 496 ? 19.025 -18.104 4.381 1.00 53.31 496 MET A CA 1
ATOM 3990 C C . MET A 1 496 ? 20.460 -18.388 4.871 1.00 53.31 496 MET A C 1
ATOM 3992 O O . MET A 1 496 ? 21.139 -17.473 5.329 1.00 53.31 496 MET A O 1
ATOM 3996 N N . ASN A 1 497 ? 20.934 -19.637 4.780 1.00 55.41 497 ASN A N 1
ATOM 3997 C CA . ASN A 1 497 ? 22.306 -20.025 5.128 1.00 55.41 497 ASN A CA 1
ATOM 3998 C C . ASN A 1 497 ? 23.243 -20.067 3.909 1.00 55.41 497 ASN A C 1
ATOM 4000 O O . ASN A 1 497 ? 24.408 -20.456 4.034 1.00 55.41 497 ASN A O 1
ATOM 4004 N N . PHE A 1 498 ? 22.749 -19.708 2.722 1.00 57.00 498 PHE A N 1
ATOM 4005 C CA . PHE A 1 498 ? 23.546 -19.693 1.508 1.00 57.00 498 PHE A CA 1
ATOM 4006 C C . PHE A 1 498 ? 24.670 -18.657 1.611 1.00 57.00 498 PHE A C 1
ATOM 4008 O O . PHE A 1 498 ? 24.435 -17.454 1.700 1.00 57.00 498 PHE A O 1
ATOM 4015 N N . THR A 1 499 ? 25.918 -19.121 1.544 1.00 58.12 499 THR A N 1
ATOM 4016 C CA . THR A 1 499 ? 27.077 -18.250 1.331 1.00 58.12 499 THR A CA 1
ATOM 4017 C C . THR A 1 499 ? 27.891 -18.771 0.152 1.00 58.12 499 THR A C 1
ATOM 4019 O O . THR A 1 499 ? 28.196 -19.963 0.086 1.00 58.12 499 THR A O 1
ATOM 4022 N N . PHE A 1 500 ? 28.329 -17.881 -0.745 1.00 54.69 500 PHE A N 1
ATOM 4023 C CA . PHE A 1 500 ? 29.185 -18.236 -1.892 1.00 54.69 500 PHE A CA 1
ATOM 4024 C C . PHE A 1 500 ? 30.463 -19.004 -1.494 1.00 54.69 500 PHE A C 1
ATOM 4026 O O . PHE A 1 500 ? 31.030 -19.743 -2.293 1.00 54.69 500 PHE A O 1
ATOM 4033 N N . ARG A 1 501 ? 30.924 -18.866 -0.242 1.00 52.06 501 ARG A N 1
ATOM 4034 C CA . ARG A 1 501 ? 32.079 -19.613 0.283 1.00 52.06 501 ARG A CA 1
ATOM 4035 C C . ARG A 1 501 ? 31.801 -21.106 0.459 1.00 52.06 501 ARG A C 1
ATOM 4037 O O . ARG A 1 501 ? 32.714 -21.904 0.273 1.00 52.06 501 ARG A O 1
ATOM 4044 N N . THR A 1 502 ? 30.569 -21.486 0.794 1.00 52.19 502 THR A N 1
ATOM 4045 C CA . THR A 1 502 ? 30.191 -22.892 1.034 1.00 52.19 502 THR A CA 1
ATOM 4046 C C . THR A 1 502 ? 29.980 -23.704 -0.246 1.00 52.19 502 THR A C 1
ATOM 4048 O O . THR A 1 502 ? 30.109 -24.924 -0.213 1.00 52.19 502 THR A O 1
ATOM 4051 N N . SER A 1 503 ? 29.735 -23.051 -1.386 1.00 51.44 503 SER A N 1
ATOM 4052 C CA . SER A 1 503 ? 29.554 -23.705 -2.691 1.00 51.44 503 SER A CA 1
ATOM 4053 C C . SER A 1 503 ? 30.844 -23.856 -3.511 1.00 51.44 503 SER A C 1
ATOM 4055 O O . SER A 1 503 ? 30.878 -24.636 -4.461 1.00 51.44 503 SER A O 1
ATOM 4057 N N . SER A 1 504 ? 31.937 -23.199 -3.105 1.00 47.91 504 SER A N 1
ATOM 4058 C CA . SER A 1 504 ? 33.244 -23.218 -3.787 1.00 47.91 504 SER A CA 1
ATOM 4059 C C . SER A 1 504 ? 33.816 -24.618 -4.119 1.00 47.91 504 SER A C 1
ATOM 4061 O O . SER A 1 504 ? 34.260 -24.806 -5.253 1.00 47.91 504 SER A O 1
ATOM 4063 N N . PRO A 1 505 ? 33.765 -25.641 -3.233 1.00 50.53 505 PRO A N 1
ATOM 4064 C CA . PRO A 1 505 ? 34.309 -26.961 -3.569 1.00 50.53 505 PRO A CA 1
ATOM 4065 C C . PRO A 1 505 ? 33.468 -27.749 -4.590 1.00 50.53 505 PRO A C 1
ATOM 4067 O O . PRO A 1 505 ? 33.988 -28.673 -5.206 1.00 50.53 505 PRO A O 1
ATOM 4070 N N . TYR A 1 506 ? 32.200 -27.382 -4.802 1.00 48.41 506 TYR A N 1
ATOM 4071 C CA . TYR A 1 506 ? 31.320 -28.011 -5.798 1.00 48.41 506 TYR A CA 1
ATOM 4072 C C . TYR A 1 506 ? 31.385 -27.315 -7.164 1.00 48.41 506 TYR A C 1
ATOM 4074 O O . TYR A 1 506 ? 31.116 -27.929 -8.198 1.00 48.41 506 TYR A O 1
ATOM 4082 N N . ILE A 1 507 ? 31.783 -26.039 -7.184 1.00 51.12 507 ILE A N 1
ATOM 4083 C CA . ILE A 1 507 ? 31.925 -25.264 -8.418 1.00 51.12 507 ILE A CA 1
ATOM 4084 C C . ILE A 1 507 ? 33.115 -25.775 -9.241 1.00 51.12 507 ILE A C 1
ATOM 4086 O O . ILE A 1 507 ? 32.997 -25.840 -10.455 1.00 51.12 507 ILE A O 1
ATOM 4090 N N . SER A 1 508 ? 34.218 -26.222 -8.627 1.00 46.50 508 SER A N 1
ATOM 4091 C CA . SER A 1 508 ? 35.408 -26.692 -9.364 1.00 46.50 508 SER A CA 1
ATOM 4092 C C . SER A 1 508 ? 35.242 -28.039 -10.082 1.00 46.50 508 SER A C 1
ATOM 4094 O O . SER A 1 508 ? 36.039 -28.345 -10.962 1.00 46.50 508 SER A O 1
ATOM 4096 N N . GLN A 1 509 ? 34.221 -28.833 -9.742 1.00 44.59 509 GLN A N 1
ATOM 4097 C CA . GLN A 1 509 ? 33.950 -30.132 -10.378 1.00 44.59 509 GLN A CA 1
ATOM 4098 C C . GLN A 1 509 ? 32.967 -30.049 -11.559 1.00 44.59 509 GLN A C 1
ATOM 4100 O O . GLN A 1 509 ? 32.716 -31.061 -12.206 1.00 44.59 509 GLN A O 1
ATOM 4105 N N . SER A 1 510 ? 32.407 -28.865 -11.831 1.00 46.75 510 SER A N 1
ATOM 4106 C CA . SER A 1 510 ? 31.277 -28.683 -12.758 1.00 46.75 510 SER A CA 1
ATOM 4107 C C . SER A 1 510 ? 31.609 -27.860 -14.018 1.00 46.75 510 SER A C 1
ATOM 4109 O O . SER A 1 510 ? 30.679 -27.452 -14.716 1.00 46.75 510 SER A O 1
ATOM 4111 N N . TRP A 1 511 ? 32.894 -27.590 -14.294 1.00 38.09 511 TRP A N 1
ATOM 4112 C CA . TRP A 1 511 ? 33.361 -26.881 -15.500 1.00 38.09 511 TRP A CA 1
ATOM 4113 C C . TRP A 1 511 ? 33.912 -27.829 -16.557 1.00 38.09 511 TRP A C 1
ATOM 4115 O O . TRP A 1 511 ? 34.688 -28.736 -16.178 1.00 38.09 511 TRP A O 1
#

Organism: Amphimedon queenslandica (NCBI:txid400682)

Secondary structure (DSSP, 8-state):
-----------PPPPPTTSPPPHHHHHHHGGG-S-HHHHHHHSTT--HHHHHHHHH-SS-HHHHHHHHHHHH-TT--HHHHHHHHHHTT-HHHHHHHHHHHHHTT-SS-----------------SHHHHHHHHHHHHHHHHHTTHHHHHHHHHHTTSS-HHHHHHHT-TTS-HHHHHHHHHHHHHHHHHH-TT-HHHHHHHHHHHHHTTS-HHHHHHHHHHHHHHHHT-S--TTTHHHHHHHHTTTS-S-EEEE--SSHHHHHHHHHHHHHHHHHHHHHHHHHHHHHHHHHHH-TTHHHHHHHHHHHSGGGTT-HHHHHHHHT--SHHHHHHHSGGG--SS--HHHHHHHHHH-TT-HHHHHHHHHHHHHHHHHHTSHHHHHHHHHHHHHHHHHHTS-GGGPPEEEEEESS---HHHHHHHHHHHHTTS-GGGHHHHHTTEEEEES--------SS--HHHHHHHHHTTHHHHHHTT--EEEETTEEEEE----TT--HHHHHHHHTT--

InterPro domains:
  IPR011029 Death-like domain superfamily [G3DSA:1.10.533.10] (22-101)

Foldseek 3Di:
DDDDDDDDPPPPQFAAQQDQDDLVRQCVLCVPVPPCLQLLCQQPQRDPVQSVVLVPDPDDSSSSSSVVSCVRPVSDGNPSSLRSCVVVVVNVSSVVSNVVNVVSRPPDDPDDDDDDDDDDDPQAQDLLSLLVVCLVLQLVQCLVVVLQLLVLCVVVVLADPVLNVQCPDPPDRSSVNSSVVSVRNSVSLVVPVPCSPVSLLVSLVSQCVSPRVSSVVSSVSSVVSNVVSDDDDPPVVVVVLVVCVVPDDPFEAEAEQPDLVVLVVLLVLLVVLQVLVVVLVVVLVVVQQVLCVVPVCVLVVVLVCVLVDPLCPPPVVLNVQSVVDPGVVSNCVSCVVSAHSLRCVVSLVCCCPRPVVPVVSNVSVVVSNVSSVVSCVDPRNVVVLVSLCVQCVVPPVPPLVNRHQYEYEYPDDDDPVSVVSVLVSVLVSDDPVCSVSSSSRYHYDYDDDDDDDDDDPDDLVRVLVVCVVCLVVCLLVQNQWDDRPNHTSGHHDGDPPRDNVVSVVVVVVPD

Radius of gyration: 32.14 Å; chains: 1; bounding box: 67×83×94 Å

Sequence (511 aa):
MLLLLSGDVELNPGPMIDDQPSRQLFVKYLKQLVDWKPFALYLPGITQSDVNIIDKTKKNAKAAIHQIWLQVNPTASWRDVINALKQCKENELAKTIEHQMILESTEGTESMEVIDLTDEATSGKTPKDILQRHSDKLVHAISVNLCNVTDALYAKGLIPQQTKGDMHVLGLAENKKASYLVHVLEEQLEVSVSDPEQYLIDVCHVLINQQQHTLTDIATSILRQLRKTIPHSSVLNASIQAIEYYNISNDQKIHQFKTKEEEIETQNSLSEIEKNFTSLMVRVNKTFINFVEENPDSLSTIKLWLQNSCYMTDHKNIATEIDNAETVKIIFDIIRPLYDSIDCDLIMDMCEEFIPKEQELANKLSTHHQVVEIFYSSIPIKQLKNDLENSYQPYLANDLTKMPKIIIKLQNRWSGIKMKGLKRLIEKMLPLDLKQSILQYIEILTGSVTIHYYVLDCTADSLKEYTGGKLQFMRLIGIFSLYINDHPVHQDEENMNFTFRTSSPYISQSW